Protein AF-A0A7Y7DTM9-F1 (afdb_monomer)

Sequence (448 aa):
MKQKAQVFDRNPTMNLIEACSLENGILRFDDAQQSTFASNAFSTNKKCAFFIPASGSGSRMFDELFRFMKSSVHTEGSRKFFEVFRSMAIYASLEEEQKQKLEDMSETEIAELVLSPAEMNLLQRPKGLIPFHIVDDGILNAFQEHVLQAKELLPNEPSIHFTLQDGYQEEVNDSIAERVDLKSIHVEFSTQDRGTDAFCFDENRNLIASDGFPLRRPAGHGSLLVNLNDIDADLVLIKNIDNVQHISKSARSNETWKILVGVLEQFEKEVKNLRENYSDERFAELNENYKLFPSGEVLSQELLEKMVARPTRVCGMVLNQGAPGGGPFWIEKSGEITKQIVEKVQISTVEDQQKIMTESSHFNPVMIVASKNDMDGNRLNLHDFSNDEQYLVVKKPYNGKTIYYRELPGLWNGGMYHWNTLFVEIPSEVFSPVKTVLDLTASEHQAD

Nearest PDB structures (foldseek):
  4bma-assembly1_A  TM=5.712E-01  e=4.123E-08  Aspergillus fumigatus
  3gue-assembly1_A  TM=5.579E-01  e=1.276E-07  Trypanosoma brucei
  3f1c-assembly1_A  TM=5.463E-01  e=3.117E-03  Listeria monocytogenes serotype 4b str. F2365
  3f1c-assembly1_B  TM=5.446E-01  e=5.149E-03  Listeria monocytogenes serotype 4b str. F2365

Structure (mmCIF, N/CA/C/O backbone):
data_AF-A0A7Y7DTM9-F1
#
_entry.id   AF-A0A7Y7DTM9-F1
#
loop_
_atom_site.group_PDB
_atom_site.id
_atom_site.type_symbol
_atom_site.label_atom_id
_atom_site.label_alt_id
_atom_site.label_comp_id
_atom_site.label_asym_id
_atom_site.label_entity_id
_atom_site.label_seq_id
_atom_site.pdbx_PDB_ins_code
_atom_site.Cartn_x
_atom_site.Cartn_y
_atom_site.Cartn_z
_atom_site.occupancy
_atom_site.B_iso_or_equiv
_atom_site.auth_seq_id
_atom_site.auth_comp_id
_atom_site.auth_asym_id
_atom_site.auth_atom_id
_atom_site.pdbx_PDB_model_num
ATOM 1 N N . MET A 1 1 ? -25.094 -10.159 -16.655 1.00 74.00 1 MET A N 1
ATOM 2 C CA . MET A 1 1 ? -26.128 -9.123 -16.411 1.00 74.00 1 MET A CA 1
ATOM 3 C C . MET A 1 1 ? -25.719 -8.116 -15.330 1.00 74.00 1 MET A C 1
ATOM 5 O O . MET A 1 1 ? -25.628 -6.950 -15.682 1.00 74.00 1 MET A O 1
ATOM 9 N N . LYS A 1 2 ? -25.377 -8.518 -14.086 1.00 88.12 2 LYS A N 1
ATOM 10 C CA . LYS A 1 2 ? -24.945 -7.587 -13.003 1.00 88.12 2 LYS A CA 1
ATOM 11 C C . LYS A 1 2 ? -23.796 -6.646 -13.416 1.00 88.12 2 LYS A C 1
ATOM 13 O O . LYS A 1 2 ? -23.961 -5.436 -13.341 1.00 88.12 2 LYS A O 1
ATOM 18 N N . GLN A 1 3 ? -22.685 -7.185 -13.935 1.00 90.62 3 GLN A N 1
ATOM 19 C CA . GLN A 1 3 ? -21.528 -6.365 -14.343 1.00 90.62 3 GLN A CA 1
ATOM 20 C C . GLN A 1 3 ? -21.860 -5.369 -15.464 1.00 90.62 3 GLN A C 1
ATOM 22 O O . GLN A 1 3 ? -21.426 -4.229 -15.409 1.00 90.62 3 GLN A O 1
ATOM 27 N N . LYS A 1 4 ? -22.681 -5.764 -16.447 1.00 91.75 4 LYS A N 1
ATOM 28 C CA . LYS A 1 4 ? -23.120 -4.867 -17.527 1.00 91.75 4 LYS A CA 1
ATOM 29 C C . LYS A 1 4 ? -23.875 -3.656 -16.966 1.00 91.75 4 LYS A C 1
ATOM 31 O O . LYS A 1 4 ? -23.572 -2.531 -17.340 1.00 91.75 4 LYS A O 1
ATOM 36 N N . ALA A 1 5 ? -24.814 -3.884 -16.047 1.00 89.75 5 ALA A N 1
ATOM 37 C CA . ALA A 1 5 ? -25.564 -2.799 -15.416 1.00 89.75 5 ALA A CA 1
ATOM 38 C C . ALA A 1 5 ? -24.656 -1.879 -14.583 1.00 89.75 5 ALA A C 1
ATOM 40 O O . ALA A 1 5 ? -24.784 -0.664 -14.640 1.00 89.75 5 ALA A O 1
ATOM 41 N N . GLN A 1 6 ? -23.690 -2.447 -13.858 1.00 89.75 6 GLN A N 1
ATOM 42 C CA . GLN A 1 6 ? -22.695 -1.666 -13.117 1.00 89.75 6 GLN A CA 1
ATOM 43 C C . GLN A 1 6 ? -21.805 -0.816 -14.029 1.00 89.75 6 GLN A C 1
ATOM 45 O O . GLN A 1 6 ? -21.439 0.282 -13.658 1.00 89.75 6 GLN A O 1
ATOM 50 N N . VAL A 1 7 ? -21.470 -1.295 -15.226 1.00 90.94 7 VAL A N 1
ATOM 51 C CA . VAL A 1 7 ? -20.622 -0.542 -16.162 1.00 90.94 7 VAL A CA 1
ATOM 52 C C . VAL A 1 7 ? -21.373 0.615 -16.834 1.00 90.94 7 VAL A C 1
ATOM 54 O O . VAL A 1 7 ? -20.768 1.651 -17.093 1.00 90.94 7 VAL A O 1
ATOM 57 N N . PHE A 1 8 ? -22.663 0.451 -17.150 1.00 90.81 8 PHE A N 1
ATOM 58 C CA . PHE A 1 8 ? -23.386 1.404 -18.009 1.00 90.81 8 PHE A CA 1
ATOM 59 C C . PHE A 1 8 ? -24.525 2.172 -17.343 1.00 90.81 8 PHE A C 1
ATOM 61 O O . PHE A 1 8 ? -24.908 3.222 -17.857 1.00 90.81 8 PHE A O 1
ATOM 68 N N . ASP A 1 9 ? -25.092 1.656 -16.256 1.00 85.56 9 ASP A N 1
ATOM 69 C CA . ASP A 1 9 ? -26.322 2.201 -15.673 1.00 85.56 9 ASP A CA 1
ATOM 70 C C . ASP A 1 9 ? -26.077 2.870 -14.313 1.00 85.56 9 ASP A C 1
ATOM 72 O O . ASP A 1 9 ? -26.964 3.532 -13.777 1.00 85.56 9 ASP A O 1
ATOM 76 N N . ARG A 1 10 ? -24.883 2.702 -13.733 1.00 78.56 10 ARG A N 1
ATOM 77 C CA . ARG A 1 10 ? -24.503 3.250 -12.429 1.00 78.56 10 ARG A CA 1
ATOM 78 C C . ARG A 1 10 ? -23.039 3.688 -12.464 1.00 78.56 10 ARG A C 1
ATOM 80 O O . ARG A 1 10 ? -22.206 2.996 -13.030 1.00 78.56 10 ARG A O 1
ATOM 87 N N . ASN A 1 11 ? -22.731 4.818 -11.840 1.00 74.88 11 ASN A N 1
ATOM 88 C CA . ASN A 1 11 ? -21.355 5.217 -11.563 1.00 74.88 11 ASN A CA 1
ATOM 89 C C . ASN A 1 11 ? -21.289 5.639 -10.092 1.00 74.88 11 ASN A C 1
ATOM 91 O O . ASN A 1 11 ? -21.788 6.719 -9.768 1.00 74.88 11 ASN A O 1
ATOM 95 N N . PRO A 1 12 ? -20.817 4.767 -9.189 1.00 80.56 12 PRO A N 1
ATOM 96 C CA . PRO A 1 12 ? -20.827 5.071 -7.770 1.00 80.56 12 PRO A CA 1
ATOM 97 C C . PRO A 1 12 ? -19.834 6.201 -7.497 1.00 80.56 12 PRO A C 1
ATOM 99 O O . PRO A 1 12 ? -18.637 6.073 -7.739 1.00 80.56 12 PRO A O 1
ATOM 102 N N . THR A 1 13 ? -20.353 7.320 -7.004 1.00 86.62 13 THR A N 1
ATOM 103 C CA . THR A 1 13 ? -19.546 8.412 -6.461 1.00 86.62 13 THR A CA 1
ATOM 104 C C . THR A 1 13 ? -19.678 8.428 -4.948 1.00 86.62 13 THR A C 1
ATOM 106 O O . THR A 1 13 ? -20.743 8.123 -4.409 1.00 86.62 13 THR A O 1
ATOM 109 N N . MET A 1 14 ? -18.610 8.817 -4.270 1.00 89.44 14 MET A N 1
ATOM 110 C CA . MET A 1 14 ? -18.606 9.070 -2.836 1.00 89.44 14 MET A CA 1
ATOM 111 C C . MET A 1 14 ? -19.123 10.479 -2.558 1.00 89.44 14 MET A C 1
ATOM 113 O O . MET A 1 14 ? -18.781 11.414 -3.281 1.00 89.44 14 MET A O 1
ATOM 117 N N . ASN A 1 15 ? -19.942 10.616 -1.516 1.00 92.06 15 ASN A N 1
ATOM 118 C CA . ASN A 1 15 ? -20.365 11.909 -0.995 1.00 92.06 15 ASN A CA 1
ATOM 119 C C . ASN A 1 15 ? -19.352 12.363 0.061 1.00 92.06 15 ASN A C 1
ATOM 121 O O . ASN A 1 15 ? -19.384 11.889 1.198 1.00 92.06 15 ASN A O 1
ATOM 125 N N . LEU A 1 16 ? -18.413 13.220 -0.337 1.00 94.81 16 LEU A N 1
ATOM 126 C CA . LEU A 1 16 ? -17.431 13.804 0.569 1.00 94.81 16 LEU A CA 1
ATOM 127 C C . LEU A 1 16 ? -18.100 14.866 1.443 1.00 94.81 16 LEU A C 1
ATOM 129 O O . LEU A 1 16 ? -18.809 15.729 0.922 1.00 94.81 16 LEU A O 1
ATOM 133 N N . ILE A 1 17 ? -17.822 14.823 2.744 1.00 94.31 17 ILE A N 1
ATOM 134 C CA . ILE A 1 17 ? -18.212 15.866 3.700 1.00 94.31 17 ILE A CA 1
ATOM 135 C C . ILE A 1 17 ? -17.073 16.872 3.847 1.00 94.31 17 ILE A C 1
ATOM 137 O O . ILE A 1 17 ? -17.275 18.072 3.698 1.00 94.31 17 ILE A O 1
ATOM 141 N N . GLU A 1 18 ? -15.869 16.368 4.114 1.00 94.06 18 GLU A N 1
ATOM 142 C CA . GLU A 1 18 ? -14.656 17.163 4.292 1.00 94.06 18 GLU A CA 1
ATOM 143 C C . GLU A 1 18 ? -13.410 16.280 4.084 1.00 94.06 18 GLU A C 1
ATOM 145 O O . GLU A 1 18 ? -13.464 15.047 4.191 1.00 94.06 18 GLU A O 1
ATOM 150 N N . ALA A 1 19 ? -12.270 16.904 3.792 1.00 94.56 19 ALA A N 1
ATOM 151 C CA . ALA A 1 19 ? -10.984 16.217 3.807 1.00 94.56 19 ALA A CA 1
ATOM 152 C C . ALA A 1 19 ? -10.531 15.987 5.253 1.00 94.56 19 ALA A C 1
ATOM 154 O O . ALA A 1 19 ? -10.651 16.880 6.093 1.00 94.56 19 ALA A O 1
ATOM 155 N N . CYS A 1 20 ? -9.978 14.810 5.554 1.00 95.50 20 CYS A N 1
ATOM 156 C CA . CYS A 1 20 ? -9.368 14.617 6.864 1.00 95.50 20 CYS A CA 1
ATOM 157 C C . CYS A 1 20 ? -8.121 15.503 6.983 1.00 95.50 20 CYS A C 1
ATOM 159 O O . CYS A 1 20 ? -7.323 15.615 6.052 1.00 95.50 20 CYS A O 1
ATOM 161 N N . SER A 1 21 ? -7.940 16.092 8.157 1.00 94.12 21 SER A N 1
ATOM 162 C CA . SER A 1 21 ? -6.827 16.965 8.506 1.00 94.12 21 SER A CA 1
ATOM 163 C C . SER A 1 21 ? -6.258 16.584 9.871 1.00 94.12 21 SER A C 1
ATOM 165 O O . SER A 1 21 ? -6.779 15.716 10.575 1.00 94.12 21 SER A O 1
ATOM 167 N N . LEU A 1 22 ? -5.185 17.260 10.269 1.00 95.00 22 LEU A N 1
ATOM 168 C CA . LEU A 1 22 ? -4.594 17.103 11.596 1.00 95.00 22 LEU A CA 1
ATOM 169 C C . LEU A 1 22 ? -5.503 17.593 12.714 1.00 95.00 22 LEU A C 1
ATOM 171 O O . LEU A 1 22 ? -5.338 17.151 13.838 1.00 95.00 22 LEU A O 1
ATOM 175 N N . GLU A 1 23 ? -6.456 18.476 12.437 1.00 91.50 23 GLU A N 1
ATOM 176 C CA . GLU A 1 23 ? -7.459 18.865 13.430 1.00 91.50 23 GLU A CA 1
ATOM 177 C C . GLU A 1 23 ? -8.585 17.829 13.475 1.00 91.50 23 GLU A C 1
ATOM 179 O O . GLU A 1 23 ? -9.118 17.527 14.539 1.00 91.50 23 GLU A O 1
ATOM 184 N N . ASN A 1 24 ? -8.901 17.214 12.330 1.00 90.38 24 ASN A N 1
ATOM 185 C CA . ASN A 1 24 ? -10.039 16.317 12.198 1.00 90.38 24 ASN A CA 1
ATOM 186 C C . ASN A 1 24 ? -9.737 15.087 11.320 1.00 90.38 24 ASN A C 1
ATOM 188 O O . ASN A 1 24 ? -9.751 15.154 10.092 1.00 90.38 24 ASN A O 1
ATOM 192 N N . GLY A 1 25 ? -9.515 13.935 11.955 1.00 94.50 25 GLY A N 1
ATOM 193 C CA . GLY A 1 25 ? -9.426 12.625 11.298 1.00 94.50 25 GLY A CA 1
ATOM 194 C C . GLY A 1 25 ? -8.018 12.062 11.073 1.00 94.50 25 GLY A C 1
ATOM 195 O O . GLY A 1 25 ? -7.907 10.842 10.947 1.00 94.50 25 GLY A O 1
ATOM 196 N N . ILE A 1 26 ? -6.959 12.888 11.078 1.00 97.81 26 ILE A N 1
ATOM 197 C CA . ILE A 1 26 ? -5.550 12.449 11.012 1.00 97.81 26 ILE A CA 1
ATOM 198 C C . ILE A 1 26 ? -4.867 12.654 12.370 1.00 97.81 26 ILE A C 1
ATOM 200 O O . ILE A 1 26 ? -4.942 13.718 12.990 1.00 97.81 26 ILE A O 1
ATOM 204 N N . LEU A 1 27 ? -4.190 11.611 12.837 1.00 98.44 27 LEU A N 1
ATOM 205 C CA . LEU A 1 27 ? -3.392 11.595 14.053 1.00 98.44 27 LEU A CA 1
ATOM 206 C C . LEU A 1 27 ? -1.963 12.028 13.743 1.00 98.44 27 LEU A C 1
ATOM 208 O O . LEU A 1 27 ? -1.379 11.606 12.747 1.00 98.44 27 LEU A O 1
ATOM 212 N N . ARG A 1 28 ? -1.398 12.847 14.623 1.00 97.75 28 ARG A N 1
ATOM 213 C CA . ARG A 1 28 ? 0.018 13.201 14.631 1.00 97.75 28 ARG A CA 1
ATOM 214 C C . ARG A 1 28 ? 0.514 13.021 16.051 1.00 97.75 28 ARG A C 1
ATOM 216 O O . ARG A 1 28 ? -0.126 13.494 16.985 1.00 97.75 28 ARG A O 1
ATOM 223 N N . PHE A 1 29 ? 1.645 12.348 16.173 1.00 97.75 29 PHE A N 1
ATOM 224 C CA . PHE A 1 29 ? 2.261 12.026 17.448 1.00 97.75 29 PHE A CA 1
ATOM 225 C C . PHE A 1 29 ? 3.581 12.771 17.582 1.00 97.75 29 PHE A C 1
ATOM 227 O O . PHE A 1 29 ? 4.309 12.908 16.596 1.00 97.75 29 PHE A O 1
ATOM 234 N N . ASP A 1 30 ? 3.888 13.242 18.786 1.00 97.50 30 ASP A N 1
ATOM 235 C CA . ASP A 1 30 ? 5.215 13.773 19.096 1.00 97.50 30 ASP A CA 1
ATOM 236 C C . ASP A 1 30 ? 6.264 12.651 19.224 1.00 97.50 30 ASP A C 1
ATOM 238 O O . ASP A 1 30 ? 5.936 11.461 19.210 1.00 97.50 30 ASP A O 1
ATOM 242 N N . ASP A 1 31 ? 7.539 13.018 19.350 1.00 97.31 31 ASP A N 1
ATOM 243 C CA . ASP A 1 31 ? 8.646 12.055 19.407 1.00 97.31 31 ASP A CA 1
ATOM 244 C C . ASP A 1 31 ? 8.543 11.090 20.604 1.00 97.31 31 ASP A C 1
ATOM 246 O O . ASP A 1 31 ? 8.954 9.930 20.509 1.00 97.31 31 ASP A O 1
ATOM 250 N N . ALA A 1 32 ? 7.975 11.531 21.732 1.00 98.06 32 ALA A N 1
ATOM 251 C CA . ALA A 1 32 ? 7.825 10.700 22.926 1.00 98.06 32 ALA A CA 1
ATOM 252 C C . ALA A 1 32 ? 6.714 9.654 22.742 1.00 98.06 32 ALA A C 1
ATOM 254 O O . ALA A 1 32 ? 6.892 8.479 23.084 1.00 98.06 32 ALA A O 1
ATOM 255 N N . GLN A 1 33 ? 5.588 10.060 22.155 1.00 98.12 33 GLN A N 1
ATOM 256 C CA . GLN A 1 33 ? 4.499 9.170 21.768 1.00 98.12 33 GLN A CA 1
ATOM 257 C C . GLN A 1 33 ? 4.963 8.174 20.701 1.00 98.12 33 GLN A C 1
ATOM 259 O O . GLN A 1 33 ? 4.759 6.973 20.868 1.00 98.12 33 GLN A O 1
ATOM 264 N N . GLN A 1 34 ? 5.648 8.641 19.651 1.00 98.19 34 GLN A N 1
ATOM 265 C CA . GLN A 1 34 ? 6.222 7.780 18.611 1.00 98.19 34 GLN A CA 1
ATOM 266 C C . GLN A 1 34 ? 7.175 6.741 19.206 1.00 98.19 34 GLN A C 1
ATOM 268 O O . GLN A 1 34 ? 7.017 5.551 18.941 1.00 98.19 34 GLN A O 1
ATOM 273 N N . SER A 1 35 ? 8.097 7.164 20.077 1.00 98.06 35 SER A N 1
ATOM 274 C CA . SER A 1 35 ? 9.019 6.253 20.768 1.00 98.06 35 SER A CA 1
ATOM 275 C C . SER A 1 35 ? 8.272 5.199 21.587 1.00 98.06 35 SER A C 1
ATOM 277 O O . SER A 1 35 ? 8.636 4.025 21.560 1.00 98.06 35 SER A O 1
ATOM 279 N N . THR A 1 36 ? 7.200 5.601 22.276 1.00 98.19 36 THR A N 1
ATOM 280 C CA . THR A 1 36 ? 6.368 4.701 23.088 1.00 98.19 36 THR A CA 1
ATOM 281 C C . THR A 1 36 ? 5.632 3.675 22.225 1.00 98.19 36 THR A C 1
ATOM 283 O O . THR A 1 36 ? 5.626 2.486 22.544 1.00 98.19 36 THR A O 1
ATOM 286 N N . PHE A 1 37 ? 5.023 4.101 21.115 1.00 98.50 37 PHE A N 1
ATOM 287 C CA . PHE A 1 37 ? 4.375 3.176 20.185 1.00 98.50 37 PHE A CA 1
ATOM 288 C C . PHE A 1 37 ? 5.392 2.228 19.550 1.00 98.50 37 PHE A C 1
ATOM 290 O O . PHE A 1 37 ? 5.165 1.023 19.529 1.00 98.50 37 PHE A O 1
ATOM 297 N N . ALA A 1 38 ? 6.540 2.742 19.104 1.00 98.00 38 ALA A N 1
ATOM 298 C CA . ALA A 1 38 ? 7.583 1.930 18.493 1.00 98.00 38 ALA A CA 1
ATOM 299 C C . ALA A 1 38 ? 8.170 0.889 19.460 1.00 98.00 38 ALA A C 1
ATOM 301 O O . ALA A 1 38 ? 8.427 -0.241 19.049 1.00 98.00 38 ALA A O 1
ATOM 302 N N . SER A 1 39 ? 8.363 1.239 20.738 1.00 96.94 39 SER A N 1
ATOM 303 C CA . SER A 1 39 ? 8.881 0.309 21.751 1.00 96.94 39 SER A CA 1
ATOM 304 C C . SER A 1 39 ? 7.880 -0.776 22.138 1.00 96.94 39 SER A C 1
ATOM 306 O O . SER A 1 39 ? 8.286 -1.870 22.518 1.00 96.94 39 SER A O 1
ATOM 308 N N . ASN A 1 40 ? 6.585 -0.465 22.063 1.00 95.88 40 ASN A N 1
ATOM 309 C CA . ASN A 1 40 ? 5.504 -1.395 22.389 1.00 95.88 40 ASN A CA 1
ATOM 310 C C . ASN A 1 40 ? 5.018 -2.196 21.177 1.00 95.88 40 ASN A C 1
ATOM 312 O O . ASN A 1 40 ? 4.166 -3.066 21.338 1.00 95.88 40 ASN A O 1
ATOM 316 N N . ALA A 1 41 ? 5.531 -1.903 19.983 1.00 96.94 41 ALA A N 1
ATOM 317 C CA . ALA A 1 41 ? 5.180 -2.617 18.770 1.00 96.94 41 ALA A CA 1
ATOM 318 C C . ALA A 1 41 ? 5.502 -4.104 18.904 1.00 96.94 41 ALA A C 1
ATOM 320 O O . ALA A 1 41 ? 6.569 -4.467 19.404 1.00 96.94 41 ALA A O 1
ATOM 321 N N . PHE A 1 42 ? 4.599 -4.949 18.410 1.00 95.19 42 PHE A N 1
ATOM 322 C CA . PHE A 1 42 ? 4.737 -6.402 18.483 1.00 95.19 42 PHE A CA 1
ATOM 323 C C . PHE A 1 42 ? 4.794 -6.929 19.925 1.00 95.19 42 PHE A C 1
ATOM 325 O O . PHE A 1 42 ? 5.350 -7.995 20.191 1.00 95.19 42 PHE A O 1
ATOM 332 N N . SER A 1 43 ? 4.230 -6.178 20.877 1.00 91.06 43 SER A N 1
ATOM 333 C CA . SER A 1 43 ? 4.131 -6.621 22.272 1.00 91.06 43 SER A CA 1
ATOM 334 C C . SER A 1 43 ? 3.101 -7.735 22.450 1.00 91.06 43 SER A C 1
ATOM 336 O O . SER A 1 43 ? 3.143 -8.472 23.438 1.00 91.06 43 SER A O 1
ATOM 338 N N . THR A 1 44 ? 2.176 -7.878 21.498 1.00 85.31 44 THR A N 1
ATOM 339 C CA . THR A 1 44 ? 1.234 -8.994 21.461 1.00 85.31 44 THR A CA 1
ATOM 340 C C . THR A 1 44 ? 1.847 -10.199 20.746 1.00 85.31 44 THR A C 1
ATOM 342 O O . THR A 1 44 ? 2.623 -10.060 19.807 1.00 85.31 44 THR A O 1
ATOM 345 N N . ASN A 1 45 ? 1.477 -11.417 21.151 1.00 85.56 45 ASN A N 1
ATOM 346 C CA . ASN A 1 45 ? 1.951 -12.653 20.512 1.00 85.56 45 ASN A CA 1
ATOM 347 C C . ASN A 1 45 ? 1.201 -12.962 19.195 1.00 85.56 45 ASN A C 1
ATOM 349 O O . ASN A 1 45 ? 0.850 -14.112 18.934 1.00 85.56 45 ASN A O 1
ATOM 353 N N . LYS A 1 46 ? 0.876 -11.921 18.418 1.00 91.12 46 LYS A N 1
ATOM 354 C CA . LYS A 1 46 ? 0.153 -12.015 17.146 1.00 91.12 46 LYS A CA 1
ATOM 355 C C . LYS A 1 46 ? 1.078 -12.519 16.046 1.00 91.12 46 LYS A C 1
ATOM 357 O O . LYS A 1 46 ? 2.201 -12.033 15.901 1.00 91.12 46 LYS A O 1
ATOM 362 N N . LYS A 1 47 ? 0.580 -13.432 15.212 1.00 93.88 47 LYS A N 1
ATOM 363 C CA . LYS A 1 47 ? 1.288 -13.846 13.998 1.00 93.88 47 LYS A CA 1
ATOM 364 C C . LYS A 1 47 ? 1.303 -12.684 13.004 1.00 93.88 47 LYS A C 1
ATOM 366 O O . LYS A 1 47 ? 0.246 -12.137 12.682 1.00 93.88 47 LYS A O 1
ATOM 371 N N . CYS A 1 48 ? 2.487 -12.300 12.536 1.00 95.56 48 CYS A N 1
ATOM 372 C CA . CYS A 1 48 ? 2.680 -11.129 11.683 1.00 95.56 48 CYS A CA 1
ATOM 373 C C . CYS A 1 48 ? 3.103 -11.530 10.268 1.00 95.56 48 CYS A C 1
ATOM 375 O O . CYS A 1 48 ? 3.927 -12.426 10.097 1.00 95.56 48 CYS A O 1
ATOM 377 N N . ALA A 1 49 ? 2.584 -10.835 9.255 1.00 96.94 49 ALA A N 1
ATOM 378 C CA . ALA A 1 49 ? 3.037 -11.003 7.879 1.00 96.94 49 ALA A CA 1
ATOM 379 C C . ALA A 1 49 ? 3.167 -9.670 7.137 1.00 96.94 49 ALA A C 1
ATOM 381 O O . ALA A 1 49 ? 2.339 -8.771 7.285 1.00 96.94 49 ALA A O 1
ATOM 382 N N . PHE A 1 50 ? 4.176 -9.566 6.279 1.00 96.94 50 PHE A N 1
ATOM 383 C CA . PHE A 1 50 ? 4.202 -8.579 5.205 1.00 96.94 50 PHE A CA 1
ATOM 384 C C . PHE A 1 50 ? 3.338 -9.068 4.050 1.00 96.94 50 PHE A C 1
ATOM 386 O O . PHE A 1 50 ? 3.504 -10.188 3.585 1.00 96.94 50 PHE A O 1
ATOM 393 N N . PHE A 1 51 ? 2.433 -8.229 3.562 1.00 97.44 51 PHE A N 1
ATOM 394 C CA . PHE A 1 51 ? 1.688 -8.478 2.339 1.00 97.44 51 PHE A CA 1
ATOM 395 C C . PHE A 1 51 ? 2.097 -7.458 1.290 1.00 97.44 51 PHE A C 1
ATOM 397 O O . PHE A 1 51 ? 1.812 -6.266 1.423 1.00 97.44 51 PHE A O 1
ATOM 404 N N . ILE A 1 52 ? 2.763 -7.939 0.244 1.00 96.12 52 ILE A N 1
ATOM 405 C CA . ILE A 1 52 ? 3.328 -7.103 -0.806 1.00 96.12 52 ILE A CA 1
ATOM 406 C C . ILE A 1 52 ? 2.616 -7.407 -2.127 1.00 96.12 52 ILE A C 1
ATOM 408 O O . ILE A 1 52 ? 2.941 -8.388 -2.807 1.00 96.12 52 ILE A O 1
ATOM 412 N N . PRO A 1 53 ? 1.624 -6.589 -2.521 1.00 91.19 53 PRO A N 1
ATOM 413 C CA . PRO A 1 53 ? 0.981 -6.747 -3.809 1.00 91.19 53 PRO A CA 1
ATOM 414 C C . PRO A 1 53 ? 1.965 -6.560 -4.966 1.00 91.19 53 PRO A C 1
ATOM 416 O O . PRO A 1 53 ? 2.733 -5.589 -4.995 1.00 91.19 53 PRO A O 1
ATOM 419 N N . ALA A 1 54 ? 1.887 -7.437 -5.968 1.00 78.69 54 ALA A N 1
ATOM 420 C CA . ALA A 1 54 ? 2.541 -7.216 -7.246 1.00 78.69 54 ALA A CA 1
ATOM 421 C C . ALA A 1 54 ? 2.076 -5.891 -7.849 1.00 78.69 54 ALA A C 1
ATOM 423 O O . ALA A 1 54 ? 0.892 -5.654 -8.099 1.00 78.69 54 ALA A O 1
ATOM 424 N N . SER A 1 55 ? 3.049 -5.063 -8.200 1.00 66.06 55 SER A N 1
ATOM 425 C CA . SER A 1 55 ? 2.859 -4.073 -9.246 1.00 66.06 55 SER A CA 1
ATOM 426 C C . SER A 1 55 ? 2.778 -4.792 -10.596 1.00 66.06 55 SER A C 1
ATOM 428 O O . SER A 1 55 ? 3.384 -5.846 -10.795 1.00 66.06 55 SER A O 1
ATOM 430 N N . GLY A 1 56 ? 2.045 -4.215 -11.551 1.00 64.69 56 GLY A N 1
ATOM 431 C CA . GLY A 1 56 ? 2.047 -4.692 -12.939 1.00 64.69 56 GLY A CA 1
ATOM 432 C C . GLY A 1 56 ? 3.456 -4.739 -13.564 1.00 64.69 56 GLY A C 1
ATOM 433 O O . GLY A 1 56 ? 4.452 -4.399 -12.930 1.00 64.69 56 GLY A O 1
ATOM 434 N N . SER A 1 57 ? 3.547 -5.146 -14.831 1.00 66.25 57 SER A N 1
ATOM 435 C CA . SER A 1 57 ? 4.818 -5.231 -15.575 1.00 66.25 57 SER A CA 1
ATOM 436 C C . SER A 1 57 ? 5.647 -3.937 -15.528 1.00 66.25 57 SER A C 1
ATOM 438 O O . SER A 1 57 ? 5.084 -2.836 -15.458 1.00 66.25 57 SER A O 1
ATOM 440 N N . GLY A 1 58 ? 6.967 -4.062 -15.698 1.00 68.56 58 GLY A N 1
ATOM 441 C CA . GLY A 1 58 ? 7.920 -2.955 -15.832 1.00 68.56 58 GLY A CA 1
ATOM 442 C C . GLY A 1 58 ? 7.612 -1.954 -16.950 1.00 68.56 58 GLY A C 1
ATOM 443 O O . GLY A 1 58 ? 8.122 -0.846 -16.901 1.00 68.56 58 GLY A O 1
ATOM 444 N N . SER A 1 59 ? 6.727 -2.272 -17.902 1.00 74.88 59 SER A N 1
ATOM 445 C CA . SER A 1 59 ? 6.387 -1.435 -19.064 1.00 74.88 59 SER A CA 1
ATOM 446 C C . SER A 1 59 ? 6.366 0.075 -18.794 1.00 74.88 59 SER A C 1
ATOM 448 O O . SER A 1 59 ? 7.150 0.795 -19.400 1.00 74.88 59 SER A O 1
ATOM 450 N N . ARG A 1 60 ? 5.540 0.555 -17.847 1.00 84.62 60 ARG A N 1
ATOM 451 C CA . ARG A 1 60 ? 5.427 2.001 -17.559 1.00 84.62 60 ARG A CA 1
ATOM 452 C C . ARG A 1 60 ? 6.714 2.625 -17.021 1.00 84.62 60 ARG A C 1
ATOM 454 O O . ARG A 1 60 ? 6.965 3.801 -17.255 1.00 84.62 60 ARG A O 1
ATOM 461 N N . MET A 1 61 ? 7.522 1.837 -16.310 1.00 90.94 61 MET A N 1
ATOM 462 C CA . MET A 1 61 ? 8.804 2.271 -15.750 1.00 90.94 61 MET A CA 1
ATOM 463 C C . MET A 1 61 ? 9.798 2.662 -16.849 1.00 90.94 61 MET A C 1
ATOM 465 O O . MET A 1 61 ? 10.621 3.550 -16.636 1.00 90.94 61 MET A O 1
ATOM 469 N N . PHE A 1 62 ? 9.670 2.053 -18.030 1.00 94.31 62 PHE A N 1
ATOM 470 C CA . PHE A 1 62 ? 10.543 2.259 -19.181 1.00 94.31 62 PHE A CA 1
ATOM 471 C C . PHE A 1 62 ? 9.859 2.966 -20.363 1.00 94.31 62 PHE A C 1
ATOM 473 O O . PHE A 1 62 ? 10.417 2.978 -21.458 1.00 94.31 62 PHE A O 1
ATOM 480 N N . ASP A 1 63 ? 8.680 3.575 -20.178 1.00 92.44 63 ASP A N 1
ATOM 481 C CA . ASP A 1 63 ? 7.905 4.185 -21.275 1.00 92.44 63 ASP A CA 1
ATOM 482 C C . ASP A 1 63 ? 8.728 5.203 -22.089 1.00 92.44 63 ASP A C 1
ATOM 484 O O . ASP A 1 63 ? 8.661 5.222 -23.319 1.00 92.44 63 ASP A O 1
ATOM 488 N N . GLU A 1 64 ? 9.533 6.031 -21.419 1.00 94.31 64 GLU A N 1
ATOM 489 C CA . GLU A 1 64 ? 10.394 7.030 -22.066 1.00 94.31 64 GLU A CA 1
ATOM 490 C C . GLU A 1 64 ? 11.503 6.383 -22.911 1.00 94.31 64 GLU A C 1
ATOM 492 O O . GLU A 1 64 ? 11.726 6.787 -24.055 1.00 94.31 64 GLU A O 1
ATOM 497 N N . LEU A 1 65 ? 12.147 5.333 -22.390 1.00 95.56 65 LEU A N 1
ATOM 498 C CA . LEU A 1 65 ? 13.182 4.589 -23.112 1.00 95.56 65 LEU A CA 1
ATOM 499 C C . LEU A 1 65 ? 12.586 3.802 -24.286 1.00 95.56 65 LEU A C 1
ATOM 501 O O . LEU A 1 65 ? 13.168 3.756 -25.366 1.00 95.56 65 LEU A O 1
ATOM 505 N N . PHE A 1 66 ? 11.385 3.245 -24.116 1.00 93.12 66 PHE A N 1
ATOM 506 C CA . PHE A 1 66 ? 10.667 2.544 -25.176 1.00 93.12 66 PHE A CA 1
ATOM 507 C C . PHE A 1 66 ? 10.271 3.485 -26.321 1.00 93.12 66 PHE A C 1
ATOM 509 O O . PHE A 1 66 ? 10.418 3.131 -27.493 1.00 93.12 66 PHE A O 1
ATOM 516 N N . ARG A 1 67 ? 9.797 4.702 -26.009 1.00 93.62 67 ARG A N 1
ATOM 517 C CA . ARG A 1 67 ? 9.515 5.728 -27.030 1.00 93.62 67 ARG A CA 1
ATOM 518 C C . ARG A 1 67 ? 10.771 6.108 -27.806 1.00 93.62 67 ARG A C 1
ATOM 520 O O . ARG A 1 67 ? 10.704 6.204 -29.034 1.00 93.62 67 ARG A O 1
ATOM 527 N N . PHE A 1 68 ? 11.893 6.294 -27.109 1.00 96.31 68 PHE A N 1
ATOM 528 C CA . PHE A 1 68 ? 13.190 6.524 -27.742 1.00 96.31 68 PHE A CA 1
ATOM 529 C C . PHE A 1 68 ? 13.573 5.362 -28.668 1.00 96.31 68 PHE A C 1
ATOM 531 O O . PHE A 1 68 ? 13.758 5.592 -29.856 1.00 96.31 68 PHE A O 1
ATOM 538 N N . MET A 1 69 ? 13.562 4.117 -28.184 1.00 94.44 69 MET A N 1
ATOM 539 C CA . MET A 1 69 ? 13.880 2.920 -28.978 1.00 94.44 69 MET A CA 1
ATOM 540 C C . MET A 1 69 ? 13.046 2.816 -30.269 1.00 94.44 69 MET A C 1
ATOM 542 O O . MET A 1 69 ? 13.545 2.390 -31.303 1.00 94.44 69 MET A O 1
ATOM 546 N N . LYS A 1 70 ? 11.765 3.215 -30.243 1.00 92.56 70 LYS A N 1
ATOM 547 C CA . LYS A 1 70 ? 10.881 3.148 -31.423 1.00 92.56 70 LYS A CA 1
ATOM 548 C C . LYS A 1 70 ? 11.053 4.283 -32.426 1.00 92.56 70 LYS A C 1
ATOM 550 O O . LYS A 1 70 ? 10.678 4.107 -33.583 1.00 92.56 70 LYS A O 1
ATOM 555 N N . SER A 1 71 ? 11.529 5.444 -31.990 1.00 94.38 71 SER A N 1
ATOM 556 C CA . SER A 1 71 ? 11.586 6.654 -32.821 1.00 94.38 71 SER A CA 1
ATOM 557 C C . SER A 1 71 ? 13.005 7.117 -33.133 1.00 94.38 71 SER A C 1
ATOM 559 O O . SER A 1 71 ? 13.180 7.940 -34.027 1.00 94.38 71 SER A O 1
ATOM 561 N N . SER A 1 72 ? 13.992 6.632 -32.377 1.00 93.06 72 SER A N 1
ATOM 562 C CA . SER A 1 72 ? 15.351 7.171 -32.288 1.00 93.06 72 SER A CA 1
ATOM 563 C C . SER A 1 72 ? 15.386 8.678 -31.983 1.00 93.06 72 SER A C 1
ATOM 565 O O . SER A 1 72 ? 16.362 9.360 -32.287 1.00 93.06 72 SER A O 1
ATOM 567 N N . VAL A 1 73 ? 14.317 9.221 -31.381 1.00 95.06 73 VAL A N 1
ATOM 568 C CA . VAL A 1 73 ? 14.226 10.620 -30.950 1.00 95.06 73 VAL A CA 1
ATOM 569 C C . VAL A 1 73 ? 14.238 10.673 -29.432 1.00 95.06 73 VAL A C 1
ATOM 571 O O . VAL A 1 73 ? 13.384 10.090 -28.762 1.00 95.06 73 VAL A O 1
ATOM 574 N N . HIS A 1 74 ? 15.194 11.414 -28.882 1.00 95.75 74 HIS A N 1
ATOM 575 C CA . HIS A 1 74 ? 15.315 11.568 -27.442 1.00 95.75 74 HIS A CA 1
ATOM 576 C C . HIS A 1 74 ? 14.167 12.349 -26.813 1.00 95.75 74 HIS A C 1
ATOM 578 O O . HIS A 1 74 ? 13.959 13.534 -27.093 1.00 95.75 74 HIS A O 1
ATOM 584 N N . THR A 1 75 ? 13.541 11.729 -25.821 1.00 94.06 75 THR A N 1
ATOM 585 C CA . THR A 1 75 ? 12.796 12.433 -24.777 1.00 94.06 75 THR A CA 1
ATOM 586 C C . THR A 1 75 ? 13.740 12.937 -23.682 1.00 94.06 75 THR A C 1
ATOM 588 O O . THR A 1 75 ? 14.898 12.515 -23.606 1.00 94.06 75 THR A O 1
ATOM 591 N N . GLU A 1 76 ? 13.258 13.830 -22.815 1.00 94.31 76 GLU A N 1
ATOM 592 C CA . GLU A 1 76 ? 14.007 14.262 -21.626 1.00 94.31 76 GLU A CA 1
ATOM 593 C C . GLU A 1 76 ? 14.381 13.070 -20.731 1.00 94.31 76 GLU A C 1
ATOM 595 O O . GLU A 1 76 ? 15.543 12.924 -20.355 1.00 94.31 76 GLU A O 1
ATOM 600 N N . GLY A 1 77 ? 13.427 12.163 -20.486 1.00 95.06 77 GLY A N 1
ATOM 601 C CA . GLY A 1 77 ? 13.658 10.958 -19.690 1.00 95.06 77 GLY A CA 1
ATOM 602 C C . GLY A 1 77 ? 14.697 10.020 -20.309 1.00 95.06 77 GLY A C 1
ATOM 603 O O . GLY A 1 77 ? 15.567 9.524 -19.602 1.00 95.06 77 GLY A O 1
ATOM 604 N N . SER A 1 78 ? 14.665 9.815 -21.631 1.00 96.69 78 SER A N 1
ATOM 605 C CA . SER A 1 78 ? 15.658 8.962 -22.303 1.00 96.69 78 SER A CA 1
ATOM 606 C C . SER A 1 78 ? 17.080 9.534 -22.239 1.00 96.69 78 SER A C 1
ATOM 608 O O . SER A 1 78 ? 18.014 8.777 -22.010 1.00 96.69 78 SER A O 1
ATOM 610 N N . ARG A 1 79 ? 17.257 10.860 -22.373 1.00 97.31 79 ARG A N 1
ATOM 611 C CA . ARG A 1 79 ? 18.577 11.505 -22.231 1.00 97.31 79 ARG A CA 1
ATOM 612 C C . ARG A 1 79 ? 19.134 11.296 -20.834 1.00 97.31 79 ARG A C 1
ATOM 614 O O . ARG A 1 79 ? 20.234 10.777 -20.684 1.00 97.31 79 ARG A O 1
ATOM 621 N N . LYS A 1 80 ? 18.322 11.607 -19.821 1.00 97.25 80 LYS A N 1
ATOM 622 C CA . LYS A 1 80 ? 18.710 11.422 -18.423 1.00 97.25 80 LYS A CA 1
ATOM 623 C C . LYS A 1 80 ? 19.023 9.958 -18.109 1.00 97.25 80 LYS A C 1
ATOM 625 O O . LYS A 1 80 ? 19.934 9.693 -17.336 1.00 97.25 80 LYS A O 1
ATOM 630 N N . PHE A 1 81 ? 18.308 9.010 -18.722 1.00 97.62 81 PHE A N 1
ATOM 631 C CA . PHE A 1 81 ? 18.605 7.586 -18.575 1.00 97.62 81 PHE A CA 1
ATOM 632 C C . PHE A 1 81 ? 20.017 7.251 -19.059 1.00 97.62 81 PHE A C 1
ATOM 634 O O . PHE A 1 81 ? 20.764 6.652 -18.298 1.00 97.62 81 PHE A O 1
ATOM 641 N N . PHE A 1 82 ? 20.418 7.657 -20.267 1.00 97.44 82 PHE A N 1
ATOM 642 C CA . PHE A 1 82 ? 21.765 7.351 -20.770 1.00 97.44 82 PHE A CA 1
ATOM 643 C C . PHE A 1 82 ? 22.876 8.076 -20.001 1.00 97.44 82 PHE A C 1
ATOM 645 O O . PHE A 1 82 ? 23.940 7.495 -19.795 1.00 97.44 82 PHE A O 1
ATOM 652 N N . GLU A 1 83 ? 22.612 9.288 -19.501 1.00 97.25 83 GLU A N 1
ATOM 653 C CA . GLU A 1 83 ? 23.537 10.019 -18.622 1.00 97.25 83 GLU A CA 1
ATOM 654 C C . GLU A 1 83 ? 23.856 9.243 -17.334 1.00 97.25 83 GLU A C 1
ATOM 656 O O . GLU A 1 83 ? 25.004 9.234 -16.889 1.00 97.25 83 GLU A O 1
ATOM 661 N N . VAL A 1 84 ? 22.857 8.576 -16.743 1.00 96.94 84 VAL A N 1
ATOM 662 C CA . VAL A 1 84 ? 22.995 7.867 -15.457 1.00 96.94 84 VAL A CA 1
ATOM 663 C C . VAL A 1 84 ? 23.106 6.349 -15.596 1.00 96.94 84 VAL A C 1
ATOM 665 O O . VAL A 1 84 ? 23.397 5.676 -14.616 1.00 96.94 84 VAL A O 1
ATOM 668 N N . PHE A 1 85 ? 22.919 5.779 -16.790 1.00 96.75 85 PHE A N 1
ATOM 669 C CA . PHE A 1 85 ? 22.804 4.331 -17.007 1.00 96.75 85 PHE A CA 1
ATOM 670 C C . PHE A 1 85 ? 23.942 3.536 -16.357 1.00 96.75 85 PHE A C 1
ATOM 672 O O . PHE A 1 85 ? 23.693 2.547 -15.670 1.00 96.75 85 PHE A O 1
ATOM 679 N N . ARG A 1 86 ? 25.187 4.009 -16.507 1.00 95.56 86 ARG A N 1
ATOM 680 C CA . ARG A 1 86 ? 26.385 3.343 -15.970 1.00 95.56 86 ARG A CA 1
ATOM 681 C C . ARG A 1 86 ? 26.457 3.313 -14.440 1.00 95.56 86 ARG A C 1
ATOM 683 O O . ARG A 1 86 ? 27.207 2.504 -13.907 1.00 95.56 86 ARG A O 1
ATOM 690 N N . SER A 1 87 ? 25.700 4.157 -13.735 1.00 95.06 87 SER A N 1
ATOM 691 C CA . SER A 1 87 ? 25.613 4.139 -12.268 1.00 95.06 87 SER A CA 1
ATOM 692 C C . SER A 1 87 ? 24.419 3.338 -11.741 1.00 95.06 87 SER A C 1
ATOM 694 O O . SER A 1 87 ? 24.230 3.263 -10.533 1.00 95.06 87 SER A O 1
ATOM 696 N N . MET A 1 88 ? 23.581 2.768 -12.612 1.00 96.62 88 MET A N 1
ATOM 697 C CA . MET A 1 88 ? 22.374 2.047 -12.201 1.00 96.62 88 MET A CA 1
ATOM 698 C C . MET A 1 88 ? 22.647 0.561 -11.956 1.00 96.62 88 MET A C 1
ATOM 700 O O . MET A 1 88 ? 23.477 -0.056 -12.628 1.00 96.62 88 MET A O 1
ATOM 704 N N . ALA A 1 89 ? 21.843 -0.054 -11.082 1.00 96.75 89 ALA A N 1
ATOM 705 C CA . ALA A 1 89 ? 21.857 -1.501 -10.853 1.00 96.75 89 ALA A CA 1
ATOM 706 C C . ALA A 1 89 ? 21.626 -2.312 -12.145 1.00 96.75 89 ALA A C 1
ATOM 708 O O . ALA A 1 89 ? 22.149 -3.412 -12.289 1.00 96.75 89 ALA A O 1
ATOM 709 N N . ILE A 1 90 ? 20.904 -1.746 -13.122 1.00 96.69 90 ILE A N 1
ATOM 710 C CA . ILE A 1 90 ? 20.702 -2.352 -14.447 1.00 96.69 90 ILE A CA 1
ATOM 711 C C . ILE A 1 90 ? 22.045 -2.563 -15.160 1.00 96.69 90 ILE A C 1
ATOM 713 O O . ILE A 1 90 ? 22.308 -3.664 -15.632 1.00 96.69 90 ILE A O 1
ATOM 717 N N . TYR A 1 91 ? 22.922 -1.556 -15.199 1.00 96.69 91 TYR A N 1
ATOM 718 C CA . TYR A 1 91 ? 24.257 -1.708 -15.785 1.00 96.69 91 TYR A CA 1
ATOM 719 C C . TYR A 1 91 ? 25.130 -2.656 -14.957 1.00 96.69 91 TYR A C 1
ATOM 721 O O . TYR A 1 91 ? 25.850 -3.481 -15.517 1.00 96.69 91 TYR A O 1
ATOM 729 N N . ALA A 1 92 ? 25.045 -2.578 -13.625 1.00 96.00 92 ALA A N 1
ATOM 730 C CA . ALA A 1 92 ? 25.781 -3.476 -12.735 1.00 96.00 92 ALA A CA 1
ATOM 731 C C . ALA A 1 92 ? 25.397 -4.955 -12.936 1.00 96.00 92 ALA A C 1
ATOM 733 O O . ALA A 1 92 ? 26.258 -5.817 -12.785 1.00 96.00 92 ALA A O 1
ATOM 734 N N . SER A 1 93 ? 24.147 -5.229 -13.332 1.00 95.06 93 SER A N 1
ATOM 735 C CA . SER A 1 93 ? 23.636 -6.577 -13.624 1.00 95.06 93 SER A CA 1
ATOM 736 C C . SER A 1 93 ? 24.139 -7.193 -14.933 1.00 95.06 93 SER A C 1
ATOM 738 O O . SER A 1 93 ? 23.897 -8.371 -15.172 1.00 95.06 93 SER A O 1
ATOM 740 N N . LEU A 1 94 ? 24.804 -6.413 -15.790 1.00 94.50 94 LEU A N 1
ATOM 741 C CA . LEU A 1 94 ? 25.365 -6.919 -17.039 1.00 94.50 94 LEU A CA 1
ATOM 742 C C . LEU A 1 94 ? 26.641 -7.723 -16.784 1.00 94.50 94 LEU A C 1
ATOM 744 O O . LEU A 1 94 ? 27.471 -7.354 -15.948 1.00 94.50 94 LEU A O 1
ATOM 748 N N . GLU A 1 95 ? 26.842 -8.761 -17.588 1.00 92.00 95 GLU A N 1
ATOM 749 C CA . GLU A 1 95 ? 28.099 -9.501 -1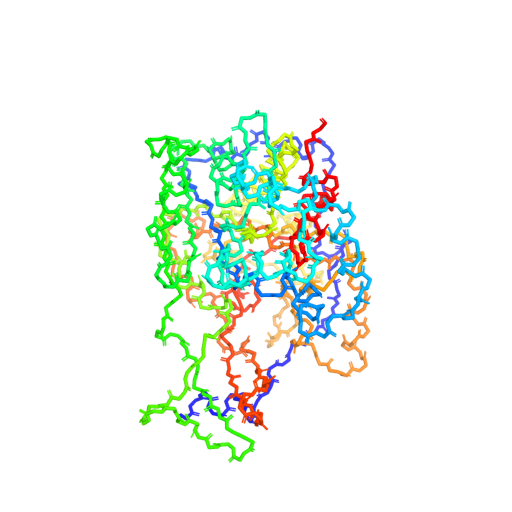7.627 1.00 92.00 95 GLU A CA 1
ATOM 750 C C . GLU A 1 95 ? 29.231 -8.627 -18.187 1.00 92.00 95 GLU A C 1
ATOM 752 O O . GLU A 1 95 ? 29.008 -7.732 -19.009 1.00 92.00 95 GLU A O 1
ATOM 757 N N . GLU A 1 96 ? 30.478 -8.907 -17.801 1.00 91.81 96 GLU A N 1
ATOM 758 C CA . GLU A 1 96 ? 31.636 -8.115 -18.246 1.00 91.81 96 GLU A CA 1
ATOM 759 C C . GLU A 1 96 ? 31.789 -8.087 -19.776 1.00 91.81 96 GLU A C 1
ATOM 761 O O . GLU A 1 96 ? 32.133 -7.053 -20.347 1.00 91.81 96 GLU A O 1
ATOM 766 N N . GLU A 1 97 ? 31.458 -9.185 -20.465 1.00 90.19 97 GLU A N 1
ATOM 767 C CA . GLU A 1 97 ? 31.453 -9.226 -21.933 1.00 90.19 97 GLU A CA 1
ATOM 768 C C . GLU A 1 97 ? 30.404 -8.271 -22.531 1.00 90.19 97 GLU A C 1
ATOM 770 O O . GLU A 1 97 ? 30.660 -7.613 -23.541 1.00 90.19 97 GLU A O 1
ATOM 775 N N . GLN A 1 98 ? 29.227 -8.159 -21.906 1.00 90.38 98 GLN A N 1
ATOM 776 C CA . GLN A 1 98 ? 28.185 -7.225 -22.341 1.00 90.38 98 GLN A CA 1
ATOM 777 C C . GLN A 1 98 ? 28.620 -5.780 -22.083 1.00 90.38 98 GLN A C 1
ATOM 779 O O . GLN A 1 98 ? 28.461 -4.936 -22.962 1.00 90.38 98 GLN A O 1
ATOM 784 N N . LYS A 1 99 ? 29.237 -5.497 -20.926 1.00 93.69 99 LYS A N 1
ATOM 785 C CA . LYS A 1 99 ? 29.759 -4.160 -20.596 1.00 93.69 99 LYS A CA 1
ATOM 786 C C . LYS A 1 99 ? 30.829 -3.684 -21.572 1.00 93.69 99 LYS A C 1
ATOM 788 O O . LYS A 1 99 ? 30.820 -2.513 -21.938 1.00 93.69 99 LYS A O 1
ATOM 793 N N . GLN A 1 100 ? 31.712 -4.576 -22.017 1.00 91.00 100 GLN A N 1
ATOM 794 C CA . GLN A 1 100 ? 32.723 -4.253 -23.028 1.00 91.00 100 GLN A CA 1
ATOM 795 C C . GLN A 1 100 ? 32.077 -3.900 -24.372 1.00 91.00 100 GLN A C 1
ATOM 797 O O . GLN A 1 100 ? 32.437 -2.899 -24.983 1.00 91.00 100 GLN A O 1
ATOM 802 N N . LYS A 1 101 ? 31.067 -4.667 -24.803 1.00 89.94 101 LYS A N 1
ATOM 803 C CA . LYS A 1 101 ? 30.339 -4.401 -26.056 1.00 89.94 101 LYS A CA 1
ATOM 804 C C . LYS A 1 101 ? 29.575 -3.075 -26.038 1.00 89.94 101 LYS A C 1
ATOM 806 O O . LYS A 1 101 ? 29.410 -2.473 -27.094 1.00 89.94 101 LYS A O 1
ATOM 811 N N . LEU A 1 102 ? 29.152 -2.592 -24.864 1.00 92.38 102 LEU A N 1
ATOM 812 C CA . LEU A 1 102 ? 28.447 -1.310 -24.739 1.00 92.38 102 LEU A CA 1
ATOM 813 C C . LEU A 1 102 ? 29.260 -0.105 -25.233 1.00 92.38 102 LEU A C 1
ATOM 815 O O . LEU A 1 102 ? 28.658 0.919 -25.538 1.00 92.38 102 LEU A O 1
ATOM 819 N N . GLU A 1 103 ? 30.595 -0.180 -25.280 1.00 87.62 103 GLU A N 1
ATOM 820 C CA . GLU A 1 103 ? 31.429 0.929 -25.771 1.00 87.62 103 GLU A CA 1
ATOM 821 C C . GLU A 1 103 ? 31.225 1.205 -27.266 1.00 87.62 103 GLU A C 1
ATOM 823 O O . GLU A 1 103 ? 31.309 2.358 -27.689 1.00 87.62 103 GLU A O 1
ATOM 828 N N . ASP A 1 104 ? 30.893 0.166 -28.034 1.00 92.38 104 ASP A N 1
ATOM 829 C CA . ASP A 1 104 ? 30.688 0.239 -29.482 1.00 92.38 104 ASP A CA 1
ATOM 830 C C . ASP A 1 104 ? 29.202 0.344 -29.874 1.00 92.38 104 ASP A C 1
ATOM 832 O O . ASP A 1 104 ? 28.883 0.550 -31.046 1.00 92.38 104 ASP A O 1
ATOM 836 N N . MET A 1 105 ? 28.284 0.204 -28.911 1.00 94.06 105 MET A N 1
ATOM 837 C CA . MET A 1 105 ? 26.840 0.240 -29.152 1.00 94.06 105 MET A CA 1
ATOM 838 C C . MET A 1 105 ? 26.306 1.674 -29.193 1.00 94.06 105 MET A C 1
ATOM 840 O O . MET A 1 105 ? 26.595 2.511 -28.338 1.00 94.06 105 MET A O 1
ATOM 844 N N . SER A 1 106 ? 25.434 1.945 -30.159 1.00 95.25 106 SER A N 1
ATOM 845 C CA . SER A 1 106 ? 24.584 3.130 -30.152 1.00 95.25 106 SER A CA 1
ATOM 846 C C . SER A 1 106 ? 23.574 3.072 -29.006 1.00 95.25 106 SER A C 1
ATOM 848 O O . SER A 1 106 ? 23.135 2.006 -28.580 1.00 95.25 106 SER A O 1
ATOM 850 N N . GLU A 1 107 ? 23.100 4.229 -28.549 1.00 96.06 107 GLU A N 1
ATOM 851 C CA . GLU A 1 107 ? 22.066 4.294 -27.509 1.00 96.06 107 GLU A CA 1
ATOM 852 C C . GLU A 1 107 ? 20.778 3.546 -27.896 1.00 96.06 107 GLU A C 1
ATOM 854 O O . GLU A 1 107 ? 20.090 3.010 -27.028 1.00 96.06 107 GLU A O 1
ATOM 859 N N . THR A 1 108 ? 20.455 3.452 -29.193 1.00 95.62 108 THR A N 1
ATOM 860 C CA . THR A 1 108 ? 19.308 2.649 -29.659 1.00 95.62 108 THR A CA 1
ATOM 861 C C . THR A 1 108 ? 19.542 1.158 -29.411 1.00 95.62 108 THR A C 1
ATOM 863 O O . THR A 1 108 ? 18.656 0.497 -28.876 1.00 95.62 108 THR A O 1
ATOM 866 N N . GLU A 1 109 ? 20.737 0.643 -29.704 1.00 95.00 109 GLU A N 1
ATOM 867 C CA . GLU A 1 109 ? 21.105 -0.750 -29.415 1.00 95.00 109 GLU A CA 1
ATOM 868 C C . GLU A 1 109 ? 21.138 -1.018 -27.901 1.00 95.00 109 GLU A C 1
ATOM 870 O O . GLU A 1 109 ? 20.706 -2.075 -27.448 1.00 95.00 109 GLU A O 1
ATOM 875 N N . ILE A 1 110 ? 21.575 -0.047 -27.089 1.00 96.00 110 ILE A N 1
ATOM 876 C CA . ILE A 1 110 ? 21.528 -0.153 -25.620 1.00 96.00 110 ILE A CA 1
ATOM 877 C C . ILE A 1 110 ? 20.074 -0.209 -25.127 1.00 96.00 110 ILE A C 1
ATOM 879 O O . ILE A 1 110 ? 19.739 -1.016 -24.260 1.00 96.00 110 ILE A O 1
ATOM 883 N N . ALA A 1 111 ? 19.182 0.618 -25.682 1.00 95.81 111 ALA A N 1
ATOM 884 C CA . ALA A 1 111 ? 17.759 0.550 -25.358 1.00 95.81 111 ALA A CA 1
ATOM 885 C C . ALA A 1 111 ? 17.155 -0.810 -25.744 1.00 95.81 111 ALA A C 1
ATOM 887 O O . ALA A 1 111 ? 16.352 -1.358 -24.988 1.00 95.81 111 ALA A O 1
ATOM 888 N N . GLU A 1 112 ? 17.557 -1.377 -26.885 1.00 94.38 112 GLU A N 1
ATOM 889 C CA . GLU A 1 112 ? 17.138 -2.716 -27.305 1.00 94.38 112 GLU A CA 1
ATOM 890 C C . GLU A 1 112 ? 17.644 -3.805 -26.354 1.00 94.38 112 GLU A C 1
ATOM 892 O O . GLU A 1 112 ? 16.839 -4.653 -25.967 1.00 94.38 112 GLU A O 1
ATOM 897 N N . LEU A 1 113 ? 18.903 -3.743 -25.907 1.00 94.38 113 LEU A N 1
ATOM 898 C CA . LEU A 1 113 ? 19.474 -4.646 -24.898 1.00 94.38 113 LEU A CA 1
ATOM 899 C C . LEU A 1 113 ? 18.659 -4.637 -23.594 1.00 94.38 113 LEU A C 1
ATOM 901 O O . LEU A 1 113 ? 18.323 -5.684 -23.042 1.00 94.38 113 LEU A O 1
ATOM 905 N N . VAL A 1 114 ? 18.294 -3.450 -23.107 1.00 94.50 114 VAL A N 1
ATOM 906 C CA . VAL A 1 114 ? 17.551 -3.296 -21.846 1.00 94.50 114 VAL A CA 1
ATOM 907 C C . VAL A 1 114 ? 16.100 -3.779 -21.974 1.00 94.50 114 VAL A C 1
ATOM 909 O O . VAL A 1 114 ? 15.557 -4.404 -21.060 1.00 94.50 114 VAL A O 1
ATOM 912 N N . LEU A 1 115 ? 15.434 -3.477 -23.091 1.00 93.25 115 LEU A N 1
ATOM 913 C CA . LEU A 1 115 ? 13.979 -3.625 -23.203 1.00 93.25 115 LEU A CA 1
ATOM 914 C C . LEU A 1 115 ? 13.517 -4.902 -23.901 1.00 93.25 115 LEU A C 1
ATOM 916 O O . LEU A 1 115 ? 12.387 -5.339 -23.660 1.00 93.25 115 LEU A O 1
ATOM 920 N N . SER A 1 116 ? 14.330 -5.475 -24.786 1.00 88.81 116 SER A N 1
ATOM 921 C CA . SER A 1 116 ? 13.867 -6.522 -25.697 1.00 88.81 116 SER A CA 1
ATOM 922 C C . SER A 1 116 ? 13.749 -7.886 -25.013 1.00 88.81 116 SER A C 1
ATOM 924 O O . SER A 1 116 ? 14.602 -8.238 -24.200 1.00 88.81 116 SER A O 1
ATOM 926 N N . PRO A 1 117 ? 12.749 -8.712 -25.386 1.00 86.31 117 PRO A N 1
ATOM 927 C CA . PRO A 1 117 ? 12.598 -10.064 -24.844 1.00 86.31 117 PRO A CA 1
ATOM 928 C C . PRO A 1 117 ? 13.756 -11.019 -25.137 1.00 86.31 117 PRO A C 1
ATOM 930 O O . PRO A 1 117 ? 13.943 -11.974 -24.395 1.00 86.31 117 PRO A O 1
ATOM 933 N N . ALA A 1 118 ? 14.501 -10.784 -26.222 1.00 84.50 118 ALA A N 1
ATOM 934 C CA . ALA A 1 118 ? 15.684 -11.571 -26.576 1.00 84.50 118 ALA A CA 1
ATOM 935 C C . ALA A 1 118 ? 16.901 -11.267 -25.683 1.00 84.50 118 ALA A C 1
ATOM 937 O O . ALA A 1 118 ? 17.872 -12.013 -25.718 1.00 84.50 118 ALA A O 1
ATOM 938 N N . GLU A 1 119 ? 16.829 -10.183 -24.911 1.00 88.81 119 GLU A N 1
ATOM 939 C CA . GLU A 1 119 ? 17.919 -9.640 -24.106 1.00 88.81 119 GLU A CA 1
ATOM 940 C C . GLU A 1 119 ? 17.483 -9.597 -22.628 1.00 88.81 119 GLU A C 1
ATOM 942 O O . GLU A 1 119 ? 17.062 -10.616 -22.081 1.00 88.81 119 GLU A O 1
ATOM 947 N N . MET A 1 120 ? 17.523 -8.443 -21.949 1.00 90.06 120 MET A N 1
ATOM 948 C CA . MET A 1 120 ? 17.180 -8.363 -20.518 1.00 90.06 120 MET A CA 1
ATOM 949 C C . MET A 1 120 ? 15.671 -8.461 -20.220 1.00 90.06 120 MET A C 1
ATOM 951 O O . MET A 1 120 ? 15.275 -8.709 -19.075 1.00 90.06 120 MET A O 1
ATOM 955 N N . ASN A 1 121 ? 14.817 -8.238 -21.226 1.00 91.50 121 ASN A N 1
ATOM 956 C CA . ASN A 1 121 ? 13.354 -8.307 -21.139 1.00 91.50 121 ASN A CA 1
ATOM 957 C C . ASN A 1 121 ? 12.716 -7.421 -20.039 1.00 91.50 121 ASN A C 1
ATOM 959 O O . ASN A 1 121 ? 11.641 -7.734 -19.516 1.00 91.50 121 ASN A O 1
ATOM 963 N N . LEU A 1 122 ? 13.337 -6.293 -19.667 1.00 92.19 122 LEU A N 1
ATOM 964 C CA . LEU A 1 122 ? 12.870 -5.488 -18.523 1.00 92.19 122 LEU A CA 1
ATOM 965 C C . LEU A 1 122 ? 11.508 -4.813 -18.759 1.00 92.19 122 LEU A C 1
ATOM 967 O O . LEU A 1 122 ? 10.819 -4.445 -17.806 1.00 92.19 122 LEU A O 1
ATOM 971 N N . LEU A 1 123 ? 11.072 -4.694 -20.017 1.00 87.50 123 LEU A N 1
ATOM 972 C CA . LEU A 1 123 ? 9.756 -4.153 -20.359 1.00 87.50 123 LEU A CA 1
ATOM 973 C C . LEU A 1 123 ? 8.607 -5.070 -19.897 1.00 87.50 123 LEU A C 1
ATOM 975 O O . LEU A 1 123 ? 7.555 -4.581 -19.477 1.00 87.50 123 LEU A O 1
ATOM 979 N N . GLN A 1 124 ? 8.791 -6.392 -19.989 1.00 85.25 124 GLN A N 1
ATOM 980 C CA . GLN A 1 124 ? 7.739 -7.376 -19.704 1.00 85.25 124 GLN A CA 1
ATOM 981 C C . GLN A 1 124 ? 7.870 -8.002 -18.315 1.00 85.25 124 GLN A C 1
ATOM 983 O O . GLN A 1 124 ? 6.870 -8.472 -17.774 1.00 85.25 124 GLN A O 1
ATOM 988 N N . ARG A 1 125 ? 9.066 -7.974 -17.713 1.00 88.25 125 ARG A N 1
ATOM 989 C CA . ARG A 1 125 ? 9.300 -8.559 -16.389 1.00 88.25 125 ARG A CA 1
ATOM 990 C C . ARG A 1 125 ? 8.498 -7.853 -15.281 1.00 88.25 125 ARG A C 1
ATOM 992 O O . ARG A 1 125 ? 8.213 -6.649 -15.376 1.00 88.25 125 ARG A O 1
ATOM 999 N N . PRO A 1 126 ? 8.120 -8.578 -14.211 1.00 89.44 126 PRO A N 1
ATOM 1000 C CA . PRO A 1 126 ? 7.584 -7.987 -12.996 1.00 89.44 126 PRO A CA 1
ATOM 1001 C C . PRO A 1 126 ? 8.537 -6.923 -12.467 1.00 89.44 126 PRO A C 1
ATOM 1003 O O . PRO A 1 126 ? 9.742 -7.153 -12.389 1.00 89.44 126 PRO A O 1
ATOM 1006 N N . LYS A 1 127 ? 7.995 -5.775 -12.047 1.00 90.31 127 LYS A N 1
ATOM 1007 C CA . LYS A 1 127 ? 8.819 -4.688 -11.499 1.00 90.31 127 LYS A CA 1
ATOM 1008 C C . LYS A 1 127 ? 9.743 -5.146 -10.371 1.00 90.31 127 LYS A C 1
ATOM 1010 O O . LYS A 1 127 ? 10.865 -4.670 -10.286 1.00 90.31 127 LYS A O 1
ATOM 1015 N N . GLY A 1 128 ? 9.280 -6.080 -9.538 1.00 92.94 128 GLY A N 1
ATOM 1016 C CA . GLY A 1 128 ? 10.055 -6.567 -8.401 1.00 92.94 128 GLY A CA 1
ATOM 1017 C C . GLY A 1 128 ? 11.313 -7.358 -8.765 1.00 92.94 128 GLY A C 1
ATOM 1018 O O . GLY A 1 128 ? 12.172 -7.499 -7.906 1.00 92.94 128 GLY A O 1
ATOM 1019 N N . LEU A 1 129 ? 11.441 -7.834 -10.012 1.00 94.00 129 LEU A N 1
ATOM 1020 C CA . LEU A 1 129 ? 12.628 -8.536 -10.522 1.00 94.00 129 LEU A CA 1
ATOM 1021 C C . LEU A 1 129 ? 13.629 -7.606 -11.224 1.00 94.00 129 LEU A C 1
ATOM 1023 O O . LEU A 1 129 ? 14.698 -8.054 -11.632 1.00 94.00 129 LEU A O 1
ATOM 1027 N N . ILE A 1 130 ? 13.296 -6.324 -11.400 1.00 94.12 130 ILE A N 1
ATOM 1028 C CA . ILE A 1 130 ? 14.220 -5.357 -11.998 1.00 94.12 130 ILE A CA 1
ATOM 1029 C C . ILE A 1 130 ? 15.395 -5.142 -11.028 1.00 94.12 130 ILE A C 1
ATOM 1031 O O . ILE A 1 130 ? 15.141 -4.948 -9.836 1.00 94.12 130 ILE A O 1
ATOM 1035 N N . PRO A 1 131 ? 16.655 -5.131 -11.513 1.00 95.50 131 PRO A N 1
ATOM 1036 C CA . PRO A 1 131 ? 17.803 -4.696 -10.721 1.00 95.50 131 PRO A CA 1
ATOM 1037 C C . PRO A 1 131 ? 17.540 -3.314 -10.118 1.00 95.50 131 PRO A C 1
ATOM 1039 O O . PRO A 1 131 ? 17.387 -2.334 -10.851 1.00 95.50 131 PRO A O 1
ATOM 1042 N N . PHE A 1 132 ? 17.436 -3.250 -8.793 1.00 95.25 132 PHE A N 1
ATOM 1043 C CA . PHE A 1 132 ? 16.857 -2.109 -8.086 1.00 95.25 132 PHE A CA 1
ATOM 1044 C C . PHE A 1 132 ? 17.952 -1.291 -7.404 1.00 95.25 132 PHE A C 1
ATOM 1046 O O . PHE A 1 132 ? 18.157 -0.131 -7.752 1.00 95.25 132 PHE A O 1
ATOM 1053 N N . HIS A 1 133 ? 18.721 -1.917 -6.515 1.00 97.19 133 HIS A N 1
ATOM 1054 C CA . HIS A 1 133 ? 19.765 -1.267 -5.726 1.00 97.19 133 HIS A CA 1
ATOM 1055 C C . HIS A 1 133 ? 21.126 -1.927 -5.937 1.00 97.19 133 HIS A C 1
ATOM 1057 O O . HIS A 1 133 ? 21.210 -3.136 -6.150 1.00 97.19 133 HIS A O 1
ATOM 1063 N N . ILE A 1 134 ? 22.189 -1.124 -5.877 1.00 96.94 134 ILE A N 1
ATOM 1064 C CA . ILE A 1 134 ? 23.572 -1.603 -5.797 1.00 96.94 134 ILE A CA 1
ATOM 1065 C C . ILE A 1 134 ? 23.952 -1.641 -4.320 1.00 96.94 134 ILE A C 1
ATOM 1067 O O . ILE A 1 134 ? 23.810 -0.635 -3.635 1.00 96.94 134 ILE A O 1
ATOM 1071 N N . VAL A 1 135 ? 24.465 -2.778 -3.865 1.00 95.12 135 VAL A N 1
ATOM 1072 C CA . VAL A 1 135 ? 24.975 -3.008 -2.509 1.00 95.12 135 VAL A CA 1
ATOM 1073 C C . VAL A 1 135 ? 26.440 -3.452 -2.574 1.00 95.12 135 VAL A C 1
ATOM 1075 O O . VAL A 1 135 ? 26.937 -3.802 -3.646 1.00 95.12 135 VAL A O 1
ATOM 1078 N N . ASP A 1 136 ? 27.137 -3.470 -1.435 1.00 91.44 136 ASP A N 1
ATOM 1079 C CA . ASP A 1 136 ? 28.574 -3.793 -1.366 1.00 91.44 136 ASP A CA 1
ATOM 1080 C C . ASP A 1 136 ? 28.943 -5.128 -2.042 1.00 91.44 136 ASP A C 1
ATOM 1082 O O . ASP A 1 136 ? 30.016 -5.258 -2.630 1.00 91.44 136 ASP A O 1
ATOM 1086 N N . ASP A 1 137 ? 28.049 -6.119 -1.986 1.00 89.38 137 ASP A N 1
ATOM 1087 C CA . ASP A 1 137 ? 28.231 -7.460 -2.552 1.00 89.38 137 ASP A CA 1
ATOM 1088 C C . ASP A 1 137 ? 27.379 -7.722 -3.816 1.00 89.38 137 ASP A C 1
ATOM 1090 O O . ASP A 1 137 ? 27.096 -8.867 -4.187 1.00 89.38 137 ASP A O 1
ATOM 1094 N N . GLY A 1 138 ? 26.954 -6.666 -4.513 1.00 94.25 138 GLY A N 1
ATOM 1095 C CA . GLY A 1 138 ? 26.359 -6.748 -5.846 1.00 94.25 138 GLY A CA 1
ATOM 1096 C C . GLY A 1 138 ? 25.070 -5.951 -5.989 1.00 94.25 138 GLY A C 1
ATOM 1097 O O . GLY A 1 138 ? 25.073 -4.734 -5.846 1.00 94.25 138 GLY A O 1
ATOM 1098 N N . ILE A 1 139 ? 23.977 -6.616 -6.358 1.00 96.12 139 ILE A N 1
ATOM 1099 C CA . ILE A 1 139 ? 22.697 -5.967 -6.644 1.00 96.12 139 ILE A CA 1
ATOM 1100 C C . ILE A 1 139 ? 21.558 -6.660 -5.916 1.00 96.12 139 ILE A C 1
ATOM 1102 O O . ILE A 1 139 ? 21.561 -7.883 -5.764 1.00 96.12 139 ILE A O 1
ATOM 1106 N N . LEU A 1 140 ? 20.562 -5.869 -5.535 1.00 96.94 140 LEU A N 1
ATOM 1107 C CA . LEU A 1 140 ? 19.294 -6.357 -5.024 1.00 96.94 140 LEU A CA 1
ATOM 1108 C C . LEU A 1 140 ? 18.152 -5.928 -5.940 1.00 96.94 140 LEU A C 1
ATOM 1110 O O . LEU A 1 140 ? 18.141 -4.821 -6.487 1.00 96.94 140 LEU A O 1
ATOM 1114 N N . ASN A 1 141 ? 17.174 -6.809 -6.102 1.00 95.94 141 ASN A N 1
ATOM 1115 C CA . ASN A 1 141 ? 15.868 -6.467 -6.641 1.00 95.94 141 ASN A CA 1
ATOM 1116 C C . ASN A 1 141 ? 14.870 -6.179 -5.508 1.00 95.94 141 ASN A C 1
ATOM 1118 O O . ASN A 1 141 ? 15.151 -6.414 -4.331 1.00 95.94 141 ASN A O 1
ATOM 1122 N N . ALA A 1 142 ? 13.686 -5.668 -5.849 1.00 95.62 142 ALA A N 1
ATOM 1123 C CA . ALA A 1 142 ? 12.727 -5.269 -4.823 1.00 95.62 142 ALA A CA 1
ATOM 1124 C C . ALA A 1 142 ? 12.196 -6.466 -4.010 1.00 95.62 142 ALA A C 1
ATOM 1126 O O . ALA A 1 142 ? 11.943 -6.310 -2.819 1.00 95.62 142 ALA A O 1
ATOM 1127 N N . PHE A 1 143 ? 12.043 -7.659 -4.605 1.00 96.31 143 PHE A N 1
ATOM 1128 C CA . PHE A 1 143 ? 11.624 -8.849 -3.847 1.00 96.31 143 PHE A CA 1
ATOM 1129 C C . PHE A 1 143 ? 12.611 -9.167 -2.723 1.00 96.31 143 PHE A C 1
ATOM 1131 O O . PHE A 1 143 ? 12.198 -9.343 -1.578 1.00 96.31 143 PHE A O 1
ATOM 1138 N N . GLN A 1 144 ? 13.905 -9.185 -3.039 1.00 96.69 144 GLN A N 1
ATOM 1139 C CA . GLN A 1 144 ? 14.970 -9.432 -2.069 1.00 96.69 144 GLN A CA 1
ATOM 1140 C C . GLN A 1 144 ? 14.985 -8.357 -0.971 1.00 96.69 144 GLN A C 1
ATOM 1142 O O . GLN A 1 144 ? 15.040 -8.699 0.208 1.00 96.69 144 GLN A O 1
ATOM 1147 N N . GLU A 1 145 ? 14.855 -7.079 -1.335 1.00 95.94 145 GLU A N 1
ATOM 1148 C CA . GLU A 1 145 ? 14.805 -5.961 -0.379 1.00 95.94 145 GLU A CA 1
ATOM 1149 C C . GLU A 1 145 ? 13.630 -6.071 0.604 1.00 95.94 145 GLU A C 1
ATOM 1151 O O . GLU A 1 145 ? 13.809 -5.932 1.813 1.00 95.94 145 GLU A O 1
ATOM 1156 N N . HIS A 1 146 ? 12.424 -6.393 0.122 1.00 96.50 146 HIS A N 1
ATOM 1157 C CA . HIS A 1 146 ? 11.264 -6.582 1.005 1.00 96.50 146 HIS A CA 1
ATOM 1158 C C . HIS A 1 146 ? 11.437 -7.776 1.949 1.00 96.50 146 HIS A C 1
ATOM 1160 O O . HIS A 1 146 ? 11.020 -7.705 3.104 1.00 96.50 146 HIS A O 1
ATOM 1166 N N . VAL A 1 147 ? 12.063 -8.863 1.488 1.00 96.31 147 VAL A N 1
ATOM 1167 C CA . VAL A 1 147 ? 12.372 -10.030 2.331 1.00 96.31 147 VAL A CA 1
ATOM 1168 C C . VAL A 1 147 ? 13.389 -9.653 3.416 1.00 96.31 147 VAL A C 1
ATOM 1170 O O . VAL A 1 147 ? 13.202 -10.013 4.579 1.00 96.31 147 VAL A O 1
ATOM 1173 N N . LEU A 1 148 ? 14.439 -8.900 3.069 1.00 94.88 148 LEU A N 1
ATOM 1174 C CA . LEU A 1 148 ? 15.433 -8.411 4.030 1.00 94.88 148 LEU A CA 1
ATOM 1175 C C . LEU A 1 148 ? 14.806 -7.454 5.054 1.00 94.88 148 LEU A C 1
ATOM 1177 O O . LEU A 1 148 ? 15.011 -7.636 6.255 1.00 94.88 148 LEU A O 1
ATOM 1181 N N . GLN A 1 149 ? 13.973 -6.511 4.605 1.00 95.19 149 GLN A N 1
ATOM 1182 C CA . GLN A 1 149 ? 13.230 -5.615 5.491 1.00 95.19 149 GLN A CA 1
ATOM 1183 C C . GLN A 1 149 ? 12.319 -6.398 6.446 1.00 95.19 149 GLN A C 1
ATOM 1185 O O . GLN A 1 149 ? 12.315 -6.134 7.648 1.00 95.19 149 GLN A O 1
ATOM 1190 N N . ALA A 1 150 ? 11.558 -7.373 5.940 1.00 95.00 150 ALA A N 1
ATOM 1191 C CA . ALA A 1 150 ? 10.674 -8.194 6.762 1.00 95.00 150 ALA A CA 1
ATOM 1192 C C . ALA A 1 150 ? 11.455 -8.995 7.814 1.00 95.00 150 ALA A C 1
ATOM 1194 O O . ALA A 1 150 ? 11.016 -9.084 8.959 1.00 95.00 150 ALA A O 1
ATOM 1195 N N . LYS A 1 151 ? 12.627 -9.530 7.451 1.00 93.69 151 LYS A N 1
ATOM 1196 C CA . LYS A 1 151 ? 13.515 -10.257 8.367 1.00 93.69 151 LYS A CA 1
ATOM 1197 C C . LYS A 1 151 ? 14.056 -9.378 9.499 1.00 93.69 151 LYS A C 1
ATOM 1199 O O . LYS A 1 151 ? 14.247 -9.875 10.604 1.00 93.69 151 LYS A O 1
ATOM 1204 N N . GLU A 1 152 ? 14.326 -8.103 9.230 1.00 93.31 152 GLU A N 1
ATOM 1205 C CA . GLU A 1 152 ? 14.784 -7.150 10.248 1.00 93.31 152 GLU A CA 1
ATOM 1206 C C . GLU A 1 152 ? 13.634 -6.648 11.136 1.00 93.31 152 GLU A C 1
ATOM 1208 O O . GLU A 1 152 ? 13.796 -6.467 12.344 1.00 93.31 152 GLU A O 1
ATOM 1213 N N . LEU A 1 153 ? 12.473 -6.396 10.532 1.00 94.81 153 LEU A N 1
ATOM 1214 C CA . LEU A 1 153 ? 11.357 -5.726 11.185 1.00 94.81 153 LEU A CA 1
ATOM 1215 C C . LEU A 1 153 ? 10.458 -6.670 11.985 1.00 94.81 153 LEU A C 1
ATOM 1217 O O . LEU A 1 153 ? 10.048 -6.311 13.092 1.00 94.81 153 LEU A O 1
ATOM 1221 N N . LEU A 1 154 ? 10.062 -7.800 11.393 1.00 94.19 154 LEU A N 1
ATOM 1222 C CA . LEU A 1 154 ? 9.022 -8.654 11.957 1.00 94.19 154 LEU A CA 1
ATOM 1223 C C . LEU A 1 154 ? 9.594 -9.529 13.083 1.00 94.19 154 LEU A C 1
ATOM 1225 O O . LEU A 1 154 ? 10.676 -10.104 12.936 1.00 94.19 154 LEU A O 1
ATOM 1229 N N . PRO A 1 155 ? 8.872 -9.662 14.209 1.00 88.94 155 PRO A N 1
ATOM 1230 C CA . PRO A 1 155 ? 9.250 -10.587 15.271 1.00 88.94 155 PRO A CA 1
ATOM 1231 C C . PRO A 1 155 ? 9.047 -12.038 14.807 1.00 88.94 155 PRO A C 1
ATOM 1233 O O . PRO A 1 155 ? 8.301 -12.269 13.863 1.00 88.94 155 PRO A O 1
ATOM 1236 N N . ASN A 1 156 ? 9.654 -12.991 15.526 1.00 81.94 156 ASN A N 1
ATOM 1237 C CA . ASN A 1 156 ? 9.314 -14.425 15.582 1.00 81.94 156 ASN A CA 1
ATOM 1238 C C . ASN A 1 156 ? 8.708 -15.047 14.303 1.00 81.94 156 ASN A C 1
ATOM 1240 O O . ASN A 1 156 ? 7.526 -14.865 14.033 1.00 81.94 156 ASN A O 1
ATOM 1244 N N . GLU A 1 157 ? 9.475 -15.886 13.598 1.00 85.94 157 GLU A N 1
ATOM 1245 C CA . GLU A 1 157 ? 9.029 -16.550 12.355 1.00 85.94 157 GLU A CA 1
ATOM 1246 C C . GLU A 1 157 ? 8.499 -15.540 11.318 1.00 85.94 157 GLU A C 1
ATOM 1248 O O . GLU A 1 157 ? 7.329 -15.599 10.927 1.00 85.94 157 GLU A O 1
ATOM 1253 N N . PRO A 1 158 ? 9.348 -14.588 10.877 1.00 90.69 158 PRO A N 1
ATOM 1254 C CA . PRO A 1 158 ? 8.929 -13.547 9.950 1.00 90.69 158 PRO A CA 1
ATOM 1255 C C . PRO A 1 158 ? 8.316 -14.184 8.700 1.00 90.69 158 PRO A C 1
ATOM 1257 O O . PRO A 1 158 ? 8.859 -15.144 8.148 1.00 90.69 158 PRO A O 1
ATOM 1260 N N . SER A 1 159 ? 7.178 -13.649 8.263 1.00 95.56 159 SER A N 1
ATOM 1261 C CA . SER A 1 159 ? 6.463 -14.134 7.087 1.00 95.56 159 SER A CA 1
ATOM 1262 C C . SER A 1 159 ? 6.232 -12.998 6.108 1.00 95.56 159 SER A C 1
ATOM 1264 O O . SER A 1 159 ? 5.867 -11.884 6.488 1.00 95.56 159 SER A O 1
ATOM 1266 N N . ILE A 1 160 ? 6.401 -13.288 4.829 1.00 96.88 160 ILE A N 1
ATOM 1267 C CA . ILE A 1 160 ? 6.102 -12.373 3.740 1.00 96.88 160 ILE A CA 1
ATOM 1268 C C . ILE A 1 160 ? 5.301 -13.103 2.674 1.00 96.88 160 ILE A C 1
ATOM 1270 O O . ILE A 1 160 ? 5.594 -14.237 2.313 1.00 96.88 160 ILE A O 1
ATOM 1274 N N . HIS A 1 161 ? 4.272 -12.432 2.181 1.00 97.19 161 HIS A N 1
ATOM 1275 C CA . HIS A 1 161 ? 3.389 -12.916 1.143 1.00 97.19 161 HIS A CA 1
ATOM 1276 C C . HIS A 1 161 ? 3.432 -11.951 -0.031 1.00 97.19 161 HIS A C 1
ATOM 1278 O O . HIS A 1 161 ? 3.022 -10.792 0.088 1.00 97.19 161 HIS A O 1
ATOM 1284 N N . PHE A 1 162 ? 3.871 -12.438 -1.185 1.00 96.12 162 PHE A N 1
ATOM 1285 C CA . PHE A 1 162 ? 3.822 -11.689 -2.433 1.00 96.12 162 PHE A CA 1
ATOM 1286 C C . PHE A 1 162 ? 2.622 -12.126 -3.266 1.00 96.12 162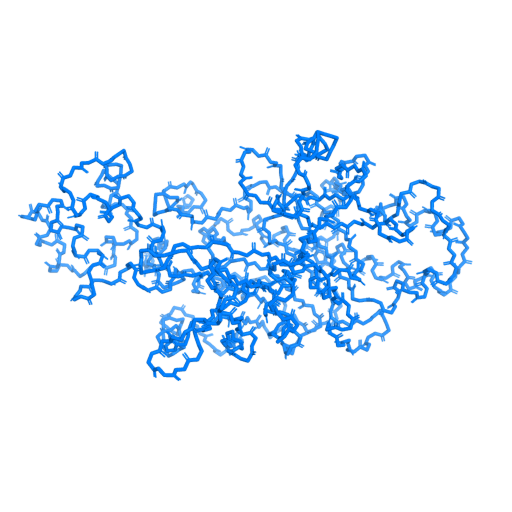 PHE A C 1
ATOM 1288 O O . PHE A 1 162 ? 2.388 -13.321 -3.456 1.00 96.12 162 PHE A O 1
ATOM 1295 N N . THR A 1 163 ? 1.889 -11.170 -3.842 1.00 93.25 163 THR A N 1
ATOM 1296 C CA . THR A 1 163 ? 1.101 -11.515 -5.033 1.00 93.25 163 THR A CA 1
ATOM 1297 C C . THR A 1 163 ? 1.976 -11.395 -6.268 1.00 93.25 163 THR A C 1
ATOM 1299 O O . THR A 1 163 ? 2.807 -10.495 -6.341 1.00 93.25 163 THR A O 1
ATOM 1302 N N . LEU A 1 164 ? 1.817 -12.304 -7.229 1.00 90.56 164 LEU A N 1
ATOM 1303 C CA . LEU A 1 164 ? 2.605 -12.375 -8.457 1.00 90.56 164 LEU A CA 1
ATOM 1304 C C . LEU A 1 164 ? 1.707 -12.461 -9.695 1.00 90.56 164 LEU A C 1
ATOM 1306 O O . LEU A 1 164 ? 0.522 -12.796 -9.626 1.00 90.56 164 LEU A O 1
ATOM 1310 N N . GLN A 1 165 ? 2.301 -12.175 -10.852 1.00 84.19 165 GLN A N 1
ATOM 1311 C CA . GLN A 1 165 ? 1.730 -12.567 -12.139 1.00 84.19 165 GLN A CA 1
ATOM 1312 C C . GLN A 1 165 ? 1.971 -14.066 -12.364 1.00 84.19 165 GLN A C 1
ATOM 1314 O O . GLN A 1 165 ? 3.000 -14.601 -11.942 1.00 84.19 165 GLN A O 1
ATOM 1319 N N . ASP A 1 166 ? 1.039 -14.739 -13.040 1.00 83.19 166 ASP A N 1
ATOM 1320 C CA . ASP A 1 166 ? 1.169 -16.168 -13.335 1.00 83.19 166 ASP A CA 1
ATOM 1321 C C . ASP A 1 166 ? 2.465 -16.459 -14.113 1.00 83.19 166 ASP A C 1
ATOM 1323 O O . ASP A 1 166 ? 2.789 -15.760 -15.072 1.00 83.19 166 ASP A O 1
ATOM 1327 N N . GLY A 1 167 ? 3.179 -17.516 -13.717 1.00 87.81 167 GLY A N 1
ATOM 1328 C CA . GLY A 1 167 ? 4.402 -17.976 -14.387 1.00 87.81 167 GLY A CA 1
ATOM 1329 C C . GLY A 1 167 ? 5.720 -17.418 -13.838 1.00 87.81 167 GLY A C 1
ATOM 1330 O O . GLY A 1 167 ? 6.765 -17.884 -14.267 1.00 87.81 167 GLY A O 1
ATOM 1331 N N . TYR A 1 168 ? 5.695 -16.491 -12.873 1.00 91.06 168 TYR A N 1
ATOM 1332 C CA . TYR A 1 168 ? 6.916 -15.895 -12.298 1.00 91.06 168 TYR A CA 1
ATOM 1333 C C . TYR A 1 168 ? 7.328 -16.453 -10.932 1.00 91.06 168 TYR A C 1
ATOM 1335 O O . TYR A 1 168 ? 8.340 -16.031 -10.384 1.00 91.06 168 TYR A O 1
ATOM 1343 N N . GLN A 1 169 ? 6.553 -17.371 -10.350 1.00 92.94 169 GLN A N 1
ATOM 1344 C CA . GLN A 1 169 ? 6.799 -17.845 -8.985 1.00 92.94 169 GLN A CA 1
ATOM 1345 C C . GLN A 1 169 ? 8.179 -18.494 -8.816 1.00 92.94 169 GLN A C 1
ATOM 1347 O O . GLN A 1 169 ? 8.869 -18.178 -7.855 1.00 92.94 169 GLN A O 1
ATOM 1352 N N . GLU A 1 170 ? 8.577 -19.373 -9.739 1.00 94.56 170 GLU A N 1
ATOM 1353 C CA . GLU A 1 170 ? 9.880 -20.052 -9.691 1.00 94.56 170 GLU A CA 1
ATOM 1354 C C . GLU A 1 170 ? 11.029 -19.041 -9.801 1.00 94.56 170 GLU A C 1
ATOM 1356 O O . GLU A 1 170 ? 11.866 -18.972 -8.911 1.00 94.56 170 GLU A O 1
ATOM 1361 N N . GLU A 1 171 ? 10.983 -18.155 -10.800 1.00 94.38 171 GLU A N 1
ATOM 1362 C CA . GLU A 1 171 ? 11.994 -17.110 -11.010 1.00 94.38 171 GLU A CA 1
ATOM 1363 C C . GLU A 1 171 ? 12.138 -16.164 -9.804 1.00 94.38 171 GLU A C 1
ATOM 1365 O O . GLU A 1 171 ? 13.249 -15.805 -9.417 1.00 94.38 171 GLU A O 1
ATOM 1370 N N . VAL A 1 172 ? 11.022 -15.762 -9.184 1.00 94.94 172 VAL A N 1
ATOM 1371 C CA . VAL A 1 172 ? 11.051 -14.916 -7.980 1.00 94.94 172 VAL A CA 1
ATOM 1372 C C . VAL A 1 172 ? 11.627 -15.677 -6.790 1.00 94.94 172 VAL A C 1
ATOM 1374 O O . VAL A 1 172 ? 12.454 -15.128 -6.065 1.00 94.94 172 VAL A O 1
ATOM 1377 N N . ASN A 1 173 ? 11.213 -16.927 -6.586 1.00 95.00 173 ASN A N 1
ATOM 1378 C CA . ASN A 1 173 ? 11.705 -17.749 -5.488 1.00 95.00 173 ASN A CA 1
ATOM 1379 C C . ASN A 1 173 ? 13.217 -17.993 -5.594 1.00 95.00 173 ASN A C 1
ATOM 1381 O O . ASN A 1 173 ? 13.934 -17.804 -4.611 1.00 95.00 173 ASN A O 1
ATOM 1385 N N . ASP A 1 174 ? 13.698 -18.349 -6.785 1.00 95.31 174 ASP A N 1
ATOM 1386 C CA . ASP A 1 174 ? 15.119 -18.571 -7.054 1.00 95.31 174 ASP A CA 1
ATOM 1387 C C . ASP A 1 174 ? 15.917 -17.290 -6.828 1.00 95.31 174 ASP A C 1
ATOM 1389 O O . ASP A 1 174 ? 16.915 -17.295 -6.108 1.00 95.31 174 ASP A O 1
ATOM 1393 N N . SER A 1 175 ? 15.413 -16.161 -7.332 1.00 95.56 175 SER A N 1
ATOM 1394 C CA . SER A 1 175 ? 16.050 -14.869 -7.112 1.00 95.56 175 SER A CA 1
ATOM 1395 C C . SER A 1 175 ? 16.151 -14.510 -5.626 1.00 95.56 175 SER A C 1
ATOM 1397 O O . SER A 1 175 ? 17.190 -14.030 -5.179 1.00 95.56 175 SER A O 1
ATOM 1399 N N . ILE A 1 176 ? 15.119 -14.756 -4.815 1.00 96.19 176 ILE A N 1
ATOM 1400 C CA . ILE A 1 176 ? 15.206 -14.513 -3.366 1.00 96.19 176 ILE A CA 1
ATOM 1401 C C . ILE A 1 176 ? 16.255 -15.438 -2.729 1.00 96.19 176 ILE A C 1
ATOM 1403 O O . ILE A 1 176 ? 17.063 -14.973 -1.921 1.00 96.19 176 ILE A O 1
ATOM 1407 N N . ALA A 1 177 ? 16.282 -16.718 -3.112 1.00 95.38 177 ALA A N 1
ATOM 1408 C CA . ALA A 1 177 ? 17.206 -17.714 -2.570 1.00 95.38 177 ALA A CA 1
ATOM 1409 C C . ALA A 1 177 ? 18.689 -17.411 -2.864 1.00 95.38 177 ALA A C 1
ATOM 1411 O O . ALA A 1 177 ? 19.557 -17.827 -2.098 1.00 95.38 177 ALA A O 1
ATOM 1412 N N . GLU A 1 178 ? 18.993 -16.659 -3.928 1.00 93.62 178 GLU A N 1
ATOM 1413 C CA . GLU A 1 178 ? 20.357 -16.198 -4.237 1.00 93.62 178 GLU A CA 1
ATOM 1414 C C . GLU A 1 178 ? 20.924 -15.231 -3.188 1.00 93.62 178 GLU A C 1
ATOM 1416 O O . GLU A 1 178 ? 22.141 -15.145 -3.020 1.00 93.62 178 GLU A O 1
ATOM 1421 N N . ARG A 1 179 ? 20.057 -14.481 -2.495 1.00 91.88 179 ARG A N 1
ATOM 1422 C CA . ARG A 1 179 ? 20.457 -13.396 -1.582 1.00 91.88 179 ARG A CA 1
ATOM 1423 C C . ARG A 1 179 ? 20.017 -13.605 -0.138 1.00 91.88 179 ARG A C 1
ATOM 1425 O O . ARG A 1 179 ? 20.588 -12.992 0.761 1.00 91.88 179 ARG A O 1
ATOM 1432 N N . VAL A 1 180 ? 19.020 -14.453 0.109 1.00 88.31 180 VAL A N 1
ATOM 1433 C CA . VAL A 1 180 ? 18.431 -14.645 1.437 1.00 88.31 180 VAL A CA 1
ATOM 1434 C C . VAL A 1 180 ? 18.337 -16.125 1.796 1.00 88.31 180 VAL A C 1
ATOM 1436 O O . VAL A 1 180 ? 17.827 -16.941 1.034 1.00 88.31 18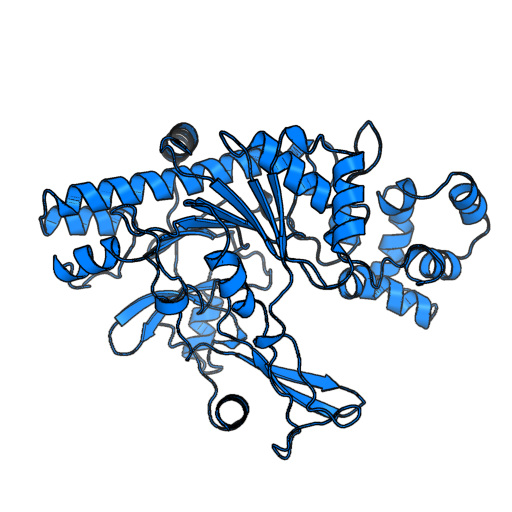0 VAL A O 1
ATOM 1439 N N . ASP A 1 181 ? 18.755 -16.469 3.018 1.00 87.75 181 ASP A N 1
ATOM 1440 C CA . ASP A 1 181 ? 18.497 -17.792 3.592 1.00 87.75 181 ASP A CA 1
ATOM 1441 C C . ASP A 1 181 ? 17.007 -17.966 3.931 1.00 87.75 181 ASP A C 1
ATOM 1443 O O . ASP A 1 181 ? 16.529 -17.523 4.985 1.00 87.75 181 ASP A O 1
ATOM 1447 N N . LEU A 1 182 ? 16.288 -18.659 3.047 1.00 86.62 182 LEU A N 1
ATOM 1448 C CA . LEU A 1 182 ? 14.864 -18.979 3.174 1.00 86.62 182 LEU A CA 1
ATOM 1449 C C . LEU A 1 182 ? 14.518 -19.851 4.395 1.00 86.62 182 LEU A C 1
ATOM 1451 O O . LEU A 1 182 ? 13.348 -20.014 4.713 1.00 86.62 182 LEU A O 1
ATOM 1455 N N . LYS A 1 183 ? 15.492 -20.407 5.130 1.00 84.44 183 LYS A N 1
ATOM 1456 C CA . LYS A 1 183 ? 15.201 -21.091 6.407 1.00 84.44 183 LYS A CA 1
ATOM 1457 C C . LYS A 1 183 ? 14.884 -20.122 7.543 1.00 84.44 183 LYS A C 1
ATOM 1459 O O . LYS A 1 183 ? 14.352 -20.540 8.567 1.00 84.44 183 LYS A O 1
ATOM 1464 N N . SER A 1 184 ? 15.258 -18.854 7.384 1.00 83.44 184 SER A N 1
ATOM 1465 C CA . SER A 1 184 ? 15.108 -17.816 8.408 1.00 83.44 184 SER A CA 1
ATOM 1466 C C . SER A 1 184 ? 13.847 -16.964 8.254 1.00 83.44 184 SER A C 1
ATOM 1468 O O . SER A 1 184 ? 13.587 -16.122 9.110 1.00 83.44 184 SER A O 1
ATOM 1470 N N . ILE A 1 185 ? 13.084 -17.165 7.176 1.00 92.62 185 ILE A N 1
ATOM 1471 C CA . ILE A 1 185 ? 11.888 -16.390 6.847 1.00 92.62 185 ILE A CA 1
ATOM 1472 C C . ILE A 1 185 ? 10.934 -17.228 5.994 1.00 92.62 185 ILE A C 1
ATOM 1474 O O . ILE A 1 185 ? 11.361 -17.936 5.086 1.00 92.62 185 ILE A O 1
ATOM 1478 N N . HIS A 1 186 ? 9.639 -17.138 6.272 1.00 94.69 186 HIS A N 1
ATOM 1479 C CA . HIS A 1 186 ? 8.610 -17.789 5.478 1.00 94.69 186 HIS A CA 1
ATOM 1480 C C . HIS A 1 186 ? 8.205 -16.896 4.300 1.00 94.69 186 HIS A C 1
ATOM 1482 O O . HIS A 1 186 ? 7.786 -15.757 4.498 1.00 94.69 186 HIS A O 1
ATOM 1488 N N . VAL A 1 187 ? 8.344 -17.401 3.073 1.00 95.75 187 VAL A N 1
ATOM 1489 C CA . VAL A 1 187 ? 8.001 -16.669 1.846 1.00 95.75 187 VAL A CA 1
ATOM 1490 C C . VAL A 1 187 ? 6.892 -17.416 1.119 1.00 95.75 187 VAL A C 1
ATOM 1492 O O . VAL A 1 187 ? 7.086 -18.544 0.670 1.00 95.75 187 VAL A O 1
ATOM 1495 N N . GLU A 1 188 ? 5.738 -16.771 0.992 1.00 95.56 188 GLU A N 1
ATOM 1496 C CA . GLU A 1 188 ? 4.576 -17.297 0.283 1.00 95.56 188 GLU A CA 1
ATOM 1497 C C . GLU A 1 188 ? 4.253 -16.473 -0.955 1.00 95.56 188 GLU A C 1
ATOM 1499 O O . GLU A 1 188 ? 4.525 -15.271 -1.049 1.00 95.56 188 GLU A O 1
ATOM 1504 N N . PHE A 1 189 ? 3.621 -17.145 -1.910 1.00 94.31 189 PHE A N 1
ATOM 1505 C CA . PHE A 1 189 ? 3.199 -16.556 -3.165 1.00 94.31 189 PHE A CA 1
ATOM 1506 C C . PHE A 1 189 ? 1.737 -16.883 -3.421 1.00 94.31 189 PHE A C 1
ATOM 1508 O O . PHE A 1 189 ? 1.274 -17.999 -3.187 1.00 94.31 189 PHE A O 1
ATOM 1515 N N . SER A 1 190 ? 1.016 -15.925 -3.984 1.00 92.62 190 SER A N 1
ATOM 1516 C CA . SER A 1 190 ? -0.271 -16.181 -4.618 1.00 92.62 190 SER A CA 1
ATOM 1517 C C . SER A 1 190 ? -0.378 -15.410 -5.921 1.00 92.62 190 SER A C 1
ATOM 1519 O O . SER A 1 190 ? 0.359 -14.457 -6.165 1.00 92.62 190 SER A O 1
ATOM 1521 N N . THR A 1 191 ? -1.331 -15.779 -6.764 1.00 88.88 191 THR A N 1
ATOM 1522 C CA . THR A 1 191 ? -1.700 -14.971 -7.926 1.00 88.88 191 THR A CA 1
ATOM 1523 C C . THR A 1 191 ? -3.073 -14.347 -7.699 1.00 88.88 191 THR A C 1
ATOM 1525 O O . THR A 1 191 ? -3.816 -14.725 -6.784 1.00 88.88 191 THR A O 1
ATOM 1528 N N . GLN A 1 192 ? -3.388 -13.310 -8.473 1.00 79.75 192 GLN A N 1
ATOM 1529 C CA . GLN A 1 192 ? -4.722 -12.721 -8.455 1.00 79.75 192 GLN A CA 1
ATOM 1530 C C . GLN A 1 192 ? -5.733 -13.762 -8.950 1.00 79.75 192 GLN A C 1
ATOM 1532 O O . GLN A 1 192 ? -5.554 -14.339 -10.022 1.00 79.75 192 GLN A O 1
ATOM 1537 N N . ASP A 1 193 ? -6.809 -13.981 -8.192 1.00 79.81 193 ASP A N 1
ATOM 1538 C CA . ASP A 1 193 ? -7.832 -14.953 -8.572 1.00 79.81 193 ASP A CA 1
ATOM 1539 C C . ASP A 1 193 ? -8.507 -14.550 -9.896 1.00 79.81 193 ASP A C 1
ATOM 1541 O O . ASP A 1 193 ? -9.307 -13.609 -9.950 1.00 79.81 193 ASP A O 1
ATOM 1545 N N . ARG A 1 194 ? -8.227 -15.305 -10.967 1.00 81.81 194 ARG A N 1
ATOM 1546 C CA . ARG A 1 194 ? -8.848 -15.144 -12.295 1.00 81.81 194 ARG A CA 1
ATOM 1547 C C . ARG A 1 194 ? -10.365 -15.350 -12.264 1.00 81.81 194 ARG A C 1
ATOM 1549 O O . ARG A 1 194 ? -11.066 -14.961 -13.201 1.00 81.81 194 ARG A O 1
ATOM 1556 N N . GLY A 1 195 ? -10.924 -15.949 -11.214 1.00 81.62 195 GLY A N 1
ATOM 1557 C CA . GLY A 1 195 ? -12.360 -15.978 -10.932 1.00 81.62 195 GLY A CA 1
ATOM 1558 C C . GLY A 1 195 ? -12.960 -14.578 -10.770 1.00 81.62 195 GLY A C 1
ATOM 1559 O O . GLY A 1 195 ? -14.108 -14.352 -11.155 1.00 81.62 195 GLY A O 1
ATOM 1560 N N . THR A 1 196 ? -12.159 -13.604 -10.335 1.00 83.00 196 THR A N 1
ATOM 1561 C CA . THR A 1 196 ? -12.592 -12.217 -10.120 1.00 83.00 196 THR A CA 1
ATOM 1562 C C . THR A 1 196 ? -12.584 -11.346 -11.379 1.00 83.00 196 THR A C 1
ATOM 1564 O O . THR A 1 196 ? -13.227 -10.293 -11.373 1.00 83.00 196 THR A O 1
ATOM 1567 N N . ASP A 1 197 ? -11.937 -11.778 -12.473 1.00 89.12 197 ASP A N 1
ATOM 1568 C CA . ASP A 1 197 ? -11.804 -10.966 -13.690 1.00 89.12 197 ASP A CA 1
ATOM 1569 C C . ASP A 1 197 ? -13.159 -10.501 -14.240 1.00 89.12 197 ASP A C 1
ATOM 1571 O O . ASP A 1 197 ? -14.132 -11.264 -14.346 1.00 89.12 197 ASP A O 1
ATOM 1575 N N . ALA A 1 198 ? -13.203 -9.245 -14.665 1.00 91.00 198 ALA A N 1
ATOM 1576 C CA . ALA A 1 198 ? -14.397 -8.602 -15.174 1.00 91.00 198 ALA A CA 1
ATOM 1577 C C . ALA A 1 198 ? -14.587 -8.838 -16.670 1.00 91.00 198 ALA A C 1
ATOM 1579 O O . ALA A 1 198 ? -13.642 -8.799 -17.459 1.00 91.00 198 ALA A O 1
ATOM 1580 N N . PHE A 1 199 ? -15.840 -9.034 -17.067 1.00 94.00 199 PHE A N 1
ATOM 1581 C CA . PHE A 1 199 ? -16.232 -9.101 -18.466 1.00 94.00 199 PHE A CA 1
ATOM 1582 C C . PHE A 1 199 ? -16.109 -7.723 -19.123 1.00 94.00 199 PHE A C 1
ATOM 1584 O O . PHE A 1 199 ? -16.508 -6.711 -18.544 1.00 94.00 199 PHE A O 1
ATOM 1591 N N . CYS A 1 200 ? -15.577 -7.700 -20.344 1.00 94.44 200 CYS A N 1
ATOM 1592 C CA . CYS A 1 200 ? -15.402 -6.478 -21.122 1.00 94.44 200 CYS A CA 1
ATOM 1593 C C . CYS A 1 200 ? -16.570 -6.239 -22.078 1.00 94.44 200 CYS A C 1
ATOM 1595 O O . CYS A 1 200 ? -17.039 -7.157 -22.755 1.00 94.44 200 CYS A O 1
ATOM 1597 N N . PHE A 1 201 ? -16.988 -4.982 -22.184 1.00 95.38 201 PHE A N 1
ATOM 1598 C CA . PHE A 1 201 ? -18.079 -4.544 -23.042 1.00 95.38 201 PHE A CA 1
ATOM 1599 C C . PHE A 1 201 ? -17.625 -3.462 -24.024 1.00 95.38 201 PHE A C 1
ATOM 1601 O O . PHE A 1 201 ? -16.701 -2.703 -23.731 1.00 95.38 201 PHE A O 1
ATOM 1608 N N . ASP A 1 202 ? -18.275 -3.387 -25.183 1.00 93.88 202 ASP A N 1
ATOM 1609 C CA . ASP A 1 202 ? -18.089 -2.297 -26.144 1.00 93.88 202 ASP A CA 1
ATOM 1610 C C . ASP A 1 202 ? -19.002 -1.093 -25.836 1.00 93.88 202 ASP A C 1
ATOM 1612 O O . ASP A 1 202 ? -19.835 -1.123 -24.929 1.00 93.88 202 ASP A O 1
ATOM 1616 N N . GLU A 1 203 ? -18.856 -0.019 -26.609 1.00 91.81 203 GLU A N 1
ATOM 1617 C CA . GLU A 1 203 ? -19.683 1.194 -26.508 1.00 91.81 203 GLU A CA 1
ATOM 1618 C C . GLU A 1 203 ? -21.184 0.952 -26.749 1.00 91.81 203 GLU A C 1
ATOM 1620 O O . GLU A 1 203 ? -22.029 1.660 -26.203 1.00 91.81 203 GLU A O 1
ATOM 1625 N N . ASN A 1 204 ? -21.525 -0.097 -27.503 1.00 93.00 204 ASN A N 1
ATOM 1626 C CA . ASN A 1 204 ? -22.897 -0.533 -27.762 1.00 93.00 204 ASN A CA 1
ATOM 1627 C C . ASN A 1 204 ? -23.424 -1.467 -26.658 1.00 93.00 204 ASN A C 1
ATOM 1629 O O . ASN A 1 204 ? -24.511 -2.039 -26.771 1.00 93.00 204 ASN A O 1
ATOM 1633 N N . ARG A 1 205 ? -22.674 -1.602 -25.556 1.00 93.75 205 ARG A N 1
ATOM 1634 C CA . ARG A 1 205 ? -22.970 -2.443 -24.394 1.00 93.75 205 ARG A CA 1
ATOM 1635 C C . ARG A 1 205 ? -22.992 -3.947 -24.711 1.00 93.75 205 ARG A C 1
ATOM 1637 O O . ARG A 1 205 ? -23.616 -4.722 -23.975 1.00 93.75 205 ARG A O 1
ATOM 1644 N N . ASN A 1 206 ? -22.345 -4.388 -25.786 1.00 93.44 206 ASN A N 1
ATOM 1645 C CA . ASN A 1 206 ? -22.210 -5.802 -26.138 1.00 93.44 206 ASN A CA 1
ATOM 1646 C C . ASN A 1 206 ? -21.001 -6.422 -25.443 1.00 93.44 206 ASN A C 1
ATOM 1648 O O . ASN A 1 206 ? -19.992 -5.757 -25.235 1.00 93.44 206 ASN A O 1
ATOM 1652 N N . LEU A 1 207 ? -21.103 -7.705 -25.093 1.00 93.56 207 LEU A N 1
ATOM 1653 C CA . LEU A 1 207 ? -19.979 -8.471 -24.558 1.00 93.56 207 LEU A CA 1
ATOM 1654 C C . LEU A 1 207 ? -18.935 -8.677 -25.660 1.00 93.56 207 LEU A C 1
ATOM 1656 O O . LEU A 1 207 ? -19.270 -9.143 -26.748 1.00 93.56 207 LEU A O 1
ATOM 1660 N N . ILE A 1 208 ? -17.679 -8.356 -25.370 1.00 92.12 208 ILE A N 1
ATOM 1661 C CA . ILE A 1 208 ? -16.574 -8.568 -26.305 1.00 92.12 208 ILE A CA 1
ATOM 1662 C C . ILE A 1 208 ? -16.085 -10.004 -26.164 1.00 92.12 208 ILE A C 1
ATOM 1664 O O . ILE A 1 208 ? -15.897 -10.486 -25.048 1.00 92.12 208 ILE A O 1
ATOM 1668 N N . ALA A 1 209 ? -15.851 -10.672 -27.290 1.00 90.25 209 ALA A N 1
ATOM 1669 C CA . ALA A 1 209 ? -15.215 -11.980 -27.334 1.00 90.25 209 ALA A CA 1
ATOM 1670 C C . ALA A 1 209 ? -13.822 -11.884 -27.974 1.00 90.25 209 ALA A C 1
ATOM 1672 O O . ALA A 1 209 ? -13.626 -11.116 -28.917 1.00 90.25 209 ALA A O 1
ATOM 1673 N N . SER A 1 210 ? -12.880 -12.679 -27.471 1.00 83.88 210 SER A N 1
ATOM 1674 C CA . SER A 1 210 ? -11.584 -12.973 -28.091 1.00 83.88 210 SER A CA 1
ATOM 1675 C C . SER A 1 210 ? -11.474 -14.486 -28.221 1.00 83.88 210 SER A C 1
ATOM 1677 O O . SER A 1 210 ? -11.759 -15.200 -27.262 1.00 83.88 210 SER A O 1
ATOM 1679 N N . ASP A 1 211 ? -11.123 -14.980 -29.408 1.00 83.25 211 ASP A N 1
ATOM 1680 C CA . ASP A 1 211 ? -10.887 -16.413 -29.660 1.00 83.25 211 ASP A CA 1
ATOM 1681 C C . ASP A 1 211 ? -12.055 -17.332 -29.256 1.00 83.25 211 ASP A C 1
ATOM 1683 O O . ASP A 1 211 ? -11.874 -18.451 -28.787 1.00 83.25 211 ASP A O 1
ATOM 1687 N N . GLY A 1 212 ? -13.288 -16.843 -29.425 1.00 84.62 212 GLY A N 1
ATOM 1688 C CA . GLY A 1 212 ? -14.513 -17.581 -29.097 1.00 84.62 212 GLY A CA 1
ATOM 1689 C C . GLY A 1 212 ? -14.929 -17.532 -27.622 1.00 84.62 212 GLY A C 1
ATOM 1690 O O . GLY A 1 212 ? -16.013 -18.012 -27.294 1.00 84.62 212 GLY A O 1
ATOM 1691 N N . PHE A 1 213 ? -14.139 -16.902 -26.748 1.00 89.44 213 PHE A N 1
ATOM 1692 C CA . PHE A 1 213 ? -14.450 -16.740 -25.326 1.00 89.44 213 PHE A CA 1
ATOM 1693 C C . PHE A 1 213 ? -14.711 -15.274 -24.964 1.00 89.44 213 PHE A C 1
ATOM 1695 O O . PHE A 1 213 ? -14.135 -14.376 -25.579 1.00 89.44 213 PHE A O 1
ATOM 1702 N N . PRO A 1 214 ? -15.554 -14.986 -23.955 1.00 91.38 214 PRO A N 1
ATOM 1703 C CA . PRO A 1 214 ? -15.692 -13.634 -23.430 1.00 91.38 214 PRO A CA 1
ATOM 1704 C C . PRO A 1 214 ? -14.344 -13.057 -22.993 1.00 91.38 214 PRO A C 1
ATOM 1706 O O . PRO A 1 214 ? -13.635 -13.659 -22.187 1.00 91.38 214 PRO A O 1
ATOM 1709 N N . LEU A 1 215 ? -14.013 -11.864 -23.486 1.00 91.38 215 LEU A N 1
ATOM 1710 C CA . LEU A 1 215 ? -12.833 -11.134 -23.053 1.00 91.38 215 LEU A CA 1
ATOM 1711 C C . LEU A 1 215 ? -13.005 -10.738 -21.584 1.00 91.38 215 LEU A C 1
ATOM 1713 O O . LEU A 1 215 ? -13.971 -10.060 -21.215 1.00 91.38 215 LEU A O 1
ATOM 1717 N N . ARG A 1 216 ? -12.041 -11.147 -20.760 1.00 91.31 216 ARG A N 1
ATOM 1718 C CA . ARG A 1 216 ? -11.976 -10.823 -19.336 1.00 91.31 216 ARG A CA 1
ATOM 1719 C C . ARG A 1 216 ? -10.694 -10.059 -19.016 1.00 91.31 216 ARG A C 1
ATOM 1721 O O . ARG A 1 216 ? -9.678 -10.229 -19.692 1.00 91.31 216 ARG A O 1
ATOM 1728 N N . ARG A 1 217 ? -10.760 -9.169 -18.026 1.00 88.00 217 ARG A N 1
ATOM 1729 C CA . ARG A 1 217 ? -9.620 -8.377 -17.542 1.00 88.00 217 ARG A CA 1
ATOM 1730 C C . ARG A 1 217 ? -9.537 -8.428 -16.017 1.00 88.00 217 ARG A C 1
ATOM 1732 O O . ARG A 1 217 ? -10.595 -8.443 -15.386 1.00 88.00 217 ARG A O 1
ATOM 1739 N N . PRO A 1 218 ? -8.322 -8.380 -15.440 1.00 85.81 218 PRO A N 1
ATOM 1740 C CA . PRO A 1 218 ? -8.139 -8.259 -13.999 1.00 85.81 218 PRO A CA 1
ATOM 1741 C C . PRO A 1 218 ? -8.984 -7.123 -13.422 1.00 85.81 218 PRO A C 1
ATOM 1743 O O . PRO A 1 218 ? -8.998 -6.014 -13.964 1.00 85.81 218 PRO A O 1
ATOM 1746 N N . ALA A 1 219 ? -9.700 -7.400 -12.335 1.00 83.50 219 ALA A N 1
ATOM 1747 C CA . ALA A 1 219 ? -10.680 -6.484 -11.753 1.00 83.50 219 ALA A CA 1
ATOM 1748 C C . ALA A 1 219 ? -10.060 -5.482 -10.759 1.00 83.50 219 ALA A C 1
ATOM 1750 O O . ALA A 1 219 ? -10.675 -5.156 -9.747 1.00 83.50 219 ALA A O 1
ATOM 1751 N N . GLY A 1 220 ? -8.857 -4.986 -11.059 1.00 81.75 220 GLY A N 1
ATOM 1752 C CA . GLY A 1 220 ? -8.134 -4.034 -10.215 1.00 81.75 220 GLY A CA 1
ATOM 1753 C C . GLY A 1 220 ? -7.608 -4.651 -8.919 1.00 81.75 220 GLY A C 1
ATOM 1754 O O . GLY A 1 220 ? -7.644 -5.865 -8.726 1.00 81.75 220 GLY A O 1
ATOM 1755 N N . HIS A 1 221 ? -7.107 -3.798 -8.026 1.00 77.50 221 HIS A N 1
ATOM 1756 C CA . HIS A 1 221 ? -6.494 -4.216 -6.760 1.00 77.50 221 HIS A CA 1
ATOM 1757 C C . HIS A 1 221 ? -7.512 -4.721 -5.722 1.00 77.50 221 HIS A C 1
ATOM 1759 O O . HIS A 1 221 ? -7.141 -5.407 -4.777 1.00 77.50 221 HIS A O 1
ATOM 1765 N N . GLY A 1 222 ? -8.809 -4.483 -5.938 1.00 76.19 222 GLY A N 1
ATOM 1766 C CA . GLY A 1 222 ? -9.891 -5.020 -5.108 1.00 76.19 222 GLY A CA 1
ATOM 1767 C C . GLY A 1 222 ? -9.959 -6.546 -5.034 1.00 76.19 222 GLY A C 1
ATOM 1768 O O . GLY A 1 222 ? -10.428 -7.105 -4.045 1.00 76.19 222 GLY A O 1
ATOM 1769 N N . SER A 1 223 ? -9.431 -7.248 -6.038 1.00 80.31 223 SER A N 1
ATOM 1770 C CA . SER A 1 223 ? -9.316 -8.711 -6.000 1.00 80.31 223 SER A CA 1
ATOM 1771 C C . SER A 1 223 ? -8.386 -9.219 -4.898 1.00 80.31 223 SER A C 1
ATOM 1773 O O . SER A 1 223 ? -8.498 -10.372 -4.494 1.00 80.31 223 SER A O 1
ATOM 1775 N N . LEU A 1 224 ? -7.458 -8.378 -4.427 1.00 89.94 224 LEU A N 1
ATOM 1776 C CA . LEU A 1 224 ? -6.469 -8.746 -3.416 1.00 89.94 224 LEU A CA 1
ATOM 1777 C C . LEU A 1 224 ? -7.102 -8.985 -2.046 1.00 89.94 224 LEU A C 1
ATOM 1779 O O . LEU A 1 224 ? -6.428 -9.506 -1.167 1.00 89.94 224 LEU A O 1
ATOM 1783 N N . LEU A 1 225 ? -8.381 -8.636 -1.853 1.00 93.00 225 LEU A N 1
ATOM 1784 C CA . LEU A 1 225 ? -9.101 -8.938 -0.619 1.00 93.00 225 LEU A CA 1
ATOM 1785 C C . LEU A 1 225 ? -9.165 -10.448 -0.358 1.00 93.00 225 LEU A C 1
ATOM 1787 O O . LEU A 1 225 ? -9.007 -10.852 0.788 1.00 93.00 225 LEU A O 1
ATOM 1791 N N . VAL A 1 226 ? -9.322 -11.263 -1.411 1.00 92.06 226 VAL A N 1
ATOM 1792 C CA . VAL A 1 226 ? -9.283 -12.734 -1.307 1.00 92.06 226 VAL A CA 1
ATOM 1793 C C . VAL A 1 226 ? -7.914 -13.176 -0.789 1.00 92.06 226 VAL A C 1
ATOM 1795 O O . VAL A 1 226 ? -7.820 -13.860 0.222 1.00 92.06 226 VAL A O 1
ATOM 1798 N N . ASN A 1 227 ? -6.837 -12.690 -1.416 1.00 93.50 227 ASN A N 1
ATOM 1799 C CA . ASN A 1 227 ? -5.475 -13.014 -0.996 1.00 93.50 227 ASN A CA 1
ATOM 1800 C C . ASN A 1 227 ? -5.207 -12.562 0.451 1.00 93.50 227 ASN A C 1
ATOM 1802 O O . ASN A 1 227 ? -4.693 -13.338 1.248 1.00 93.50 227 ASN A O 1
ATOM 1806 N N . LEU A 1 228 ? -5.600 -11.336 0.817 1.00 95.50 228 LEU A N 1
ATOM 1807 C CA . LEU A 1 228 ? -5.434 -10.816 2.176 1.00 95.50 228 LEU A CA 1
ATOM 1808 C C . LEU A 1 228 ? -6.207 -11.649 3.206 1.00 95.50 228 LEU A C 1
ATOM 1810 O O . LEU A 1 228 ? -5.697 -11.878 4.305 1.00 95.50 228 LEU A 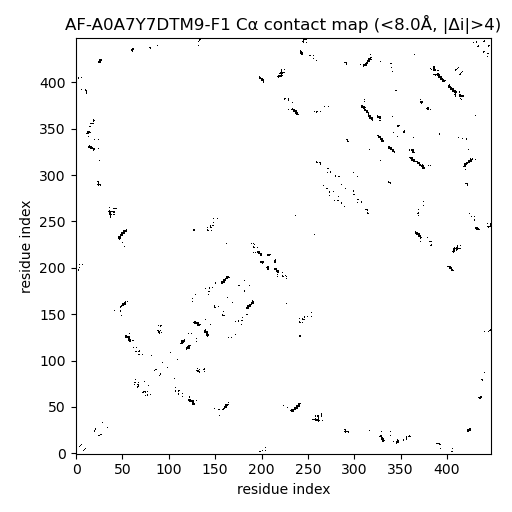O 1
ATOM 1814 N N . ASN A 1 229 ? -7.422 -12.085 2.871 1.00 95.81 229 ASN A N 1
ATOM 1815 C CA . ASN A 1 229 ? -8.254 -12.921 3.730 1.00 95.81 229 ASN A CA 1
ATOM 1816 C C . ASN A 1 229 ? -7.571 -14.265 4.038 1.00 95.81 229 ASN A C 1
ATOM 1818 O O . ASN A 1 229 ? -7.543 -14.683 5.201 1.00 95.81 229 ASN A O 1
ATOM 1822 N N . ASP A 1 230 ? -6.946 -14.865 3.023 1.00 94.75 230 ASP A N 1
ATOM 1823 C CA . ASP A 1 230 ? -6.362 -16.208 3.081 1.00 94.75 230 ASP A CA 1
ATOM 1824 C C . ASP A 1 230 ? -4.989 -16.271 3.770 1.00 94.75 230 ASP A C 1
ATOM 1826 O O . ASP A 1 230 ? -4.631 -17.323 4.291 1.00 94.75 230 ASP A O 1
ATOM 1830 N N . ILE A 1 231 ? -4.240 -15.161 3.846 1.00 94.88 231 ILE A N 1
ATOM 1831 C CA . ILE A 1 231 ? -2.936 -15.111 4.542 1.00 94.88 231 ILE A CA 1
ATOM 1832 C C . ILE A 1 231 ? -3.074 -15.608 5.986 1.00 94.88 231 ILE A C 1
ATOM 1834 O O . ILE A 1 231 ? -3.859 -15.061 6.761 1.00 94.88 231 ILE A O 1
ATOM 1838 N N . ASP A 1 232 ? -2.282 -16.573 6.426 1.00 93.81 232 ASP A N 1
ATOM 1839 C CA . ASP A 1 232 ? -2.341 -17.034 7.814 1.00 93.81 232 ASP A CA 1
ATOM 1840 C C . ASP A 1 232 ? -1.527 -16.121 8.753 1.00 93.81 232 ASP A C 1
ATOM 1842 O O . ASP A 1 232 ? -0.411 -16.442 9.147 1.00 93.81 232 ASP A O 1
ATOM 1846 N N . ALA A 1 233 ? -2.069 -14.943 9.073 1.00 95.19 233 ALA A N 1
ATOM 1847 C CA . ALA A 1 233 ? -1.510 -13.991 10.038 1.00 95.19 233 ALA A CA 1
ATOM 1848 C C . ALA A 1 233 ? -2.618 -13.173 10.716 1.00 95.19 233 ALA A C 1
ATOM 1850 O O . ALA A 1 233 ? -3.638 -12.892 10.084 1.00 95.19 233 ALA A O 1
ATOM 1851 N N . ASP A 1 234 ? -2.413 -12.766 11.966 1.00 95.06 234 ASP A N 1
ATOM 1852 C CA . ASP A 1 234 ? -3.333 -11.905 12.720 1.00 95.06 234 ASP A CA 1
ATOM 1853 C C . ASP A 1 234 ? -3.148 -10.433 12.337 1.00 95.06 234 ASP A C 1
ATOM 1855 O O . ASP A 1 234 ? -4.122 -9.702 12.137 1.00 95.06 234 ASP A O 1
ATOM 1859 N N . LEU A 1 235 ? -1.882 -10.022 12.213 1.00 96.81 235 LEU A N 1
ATOM 1860 C CA . LEU A 1 235 ? -1.453 -8.672 11.873 1.00 96.81 235 LEU A CA 1
ATOM 1861 C C . LEU A 1 235 ? -0.748 -8.680 10.513 1.00 96.81 235 LEU A C 1
ATOM 1863 O O . LEU A 1 235 ? 0.212 -9.419 10.301 1.00 96.81 235 LEU A O 1
ATOM 1867 N N . VAL A 1 236 ? -1.208 -7.846 9.586 1.00 98.06 236 VAL A N 1
ATOM 1868 C CA . VAL A 1 236 ? -0.670 -7.768 8.226 1.00 98.06 236 VAL A CA 1
ATOM 1869 C C . VAL A 1 236 ? -0.202 -6.353 7.925 1.00 98.06 236 VAL A C 1
ATOM 1871 O O . VAL A 1 236 ? -0.966 -5.401 8.061 1.00 98.06 236 VAL A O 1
ATOM 1874 N N . LEU A 1 237 ? 1.047 -6.214 7.495 1.00 98.31 237 LEU A N 1
ATOM 1875 C CA . LEU A 1 237 ? 1.642 -4.948 7.078 1.00 98.31 237 LEU A CA 1
ATOM 1876 C C . LEU A 1 237 ? 1.649 -4.914 5.546 1.00 98.31 237 LEU A C 1
ATOM 1878 O O . LEU A 1 237 ? 2.236 -5.781 4.905 1.00 98.31 237 LEU A O 1
ATOM 1882 N N . ILE A 1 238 ? 0.948 -3.950 4.955 1.00 97.75 238 ILE A N 1
ATOM 1883 C CA . ILE A 1 238 ? 0.649 -3.897 3.520 1.00 97.75 238 ILE A CA 1
ATOM 1884 C C . ILE A 1 238 ? 1.434 -2.756 2.872 1.00 97.75 238 ILE A C 1
ATOM 1886 O O . ILE A 1 238 ? 1.239 -1.598 3.255 1.00 97.75 238 ILE A O 1
ATOM 1890 N N . LYS A 1 239 ? 2.272 -3.078 1.874 1.00 94.94 239 LYS A N 1
ATOM 1891 C CA . LYS A 1 239 ? 3.074 -2.116 1.091 1.00 94.94 239 LYS A CA 1
ATOM 1892 C C . LYS A 1 239 ? 3.194 -2.536 -0.365 1.00 94.94 239 LYS A C 1
ATOM 1894 O O . LYS A 1 239 ? 3.272 -3.719 -0.662 1.00 94.94 239 LYS A O 1
ATOM 1899 N N . ASN A 1 240 ? 3.232 -1.579 -1.288 1.00 93.88 240 ASN A N 1
ATOM 1900 C CA . ASN A 1 240 ? 3.459 -1.892 -2.702 1.00 93.88 240 ASN A CA 1
ATOM 1901 C C . ASN A 1 240 ? 4.903 -2.359 -2.952 1.00 93.88 240 ASN A C 1
ATOM 1903 O O . ASN A 1 240 ? 5.837 -1.800 -2.378 1.00 93.88 240 ASN A O 1
ATOM 1907 N N . ILE A 1 241 ? 5.087 -3.305 -3.883 1.00 94.19 241 ILE A N 1
ATOM 1908 C CA . ILE A 1 241 ? 6.414 -3.840 -4.249 1.00 94.19 241 ILE A CA 1
ATOM 1909 C C . ILE A 1 241 ? 7.411 -2.750 -4.678 1.00 94.19 241 ILE A C 1
ATOM 1911 O O . ILE A 1 241 ? 8.599 -2.880 -4.417 1.00 94.19 241 ILE A O 1
ATOM 1915 N N . ASP A 1 242 ? 6.943 -1.668 -5.311 1.00 92.56 242 ASP A N 1
ATOM 1916 C CA . ASP A 1 242 ? 7.796 -0.605 -5.854 1.00 92.56 242 ASP A CA 1
ATOM 1917 C C . ASP A 1 242 ? 8.168 0.475 -4.831 1.00 92.56 242 ASP A C 1
ATOM 1919 O O . ASP A 1 242 ? 8.930 1.372 -5.174 1.00 92.56 242 ASP A O 1
ATOM 1923 N N . ASN A 1 243 ? 7.637 0.411 -3.607 1.00 93.38 243 ASN A N 1
ATOM 1924 C CA . ASN A 1 243 ? 7.964 1.326 -2.518 1.00 93.38 243 ASN A CA 1
ATOM 1925 C C . ASN A 1 243 ? 8.903 0.619 -1.533 1.00 93.38 243 ASN A C 1
ATOM 1927 O O . ASN A 1 243 ? 8.460 0.045 -0.538 1.00 93.38 243 ASN A O 1
ATOM 1931 N N . VAL A 1 244 ? 10.201 0.637 -1.818 1.00 94.62 244 VAL A N 1
ATOM 1932 C CA . VAL A 1 244 ? 11.238 0.112 -0.925 1.00 94.62 244 VAL A CA 1
ATOM 1933 C C . VAL A 1 244 ? 12.502 0.946 -1.073 1.00 94.62 244 VAL A C 1
ATOM 1935 O O . VAL A 1 244 ? 12.937 1.227 -2.187 1.00 94.62 244 VAL A O 1
ATOM 1938 N N . GLN A 1 245 ? 13.030 1.398 0.059 1.00 95.12 245 GLN A N 1
ATOM 1939 C CA . GLN A 1 245 ? 14.265 2.168 0.135 1.00 95.12 245 GLN A CA 1
ATOM 1940 C C . GLN A 1 245 ? 15.475 1.236 0.043 1.00 95.12 245 GLN A C 1
ATOM 1942 O O . GLN A 1 245 ? 15.347 0.029 0.247 1.00 95.12 245 GLN A O 1
ATOM 1947 N N . HIS A 1 246 ? 16.648 1.800 -0.233 1.00 95.19 246 HIS A N 1
ATOM 1948 C CA . HIS A 1 246 ? 17.913 1.089 -0.082 1.00 95.19 246 HIS A CA 1
ATOM 1949 C C . HIS A 1 246 ? 18.029 0.507 1.332 1.00 95.19 246 HIS A C 1
ATOM 1951 O O . HIS A 1 246 ? 17.682 1.190 2.301 1.00 95.19 246 HIS A O 1
ATOM 1957 N N . ILE A 1 247 ? 18.535 -0.723 1.474 1.00 91.44 247 ILE A N 1
ATOM 1958 C CA . ILE A 1 247 ? 18.582 -1.414 2.773 1.00 91.44 247 ILE A CA 1
ATOM 1959 C C . ILE A 1 247 ? 19.270 -0.595 3.878 1.00 91.44 247 ILE A C 1
ATOM 1961 O O . ILE A 1 247 ? 18.792 -0.578 5.013 1.00 91.44 247 ILE A O 1
ATOM 1965 N N . SER A 1 248 ? 20.326 0.162 3.549 1.00 92.44 248 SER A N 1
ATOM 1966 C CA . SER A 1 248 ? 21.033 1.038 4.504 1.00 92.44 248 SER A CA 1
ATOM 1967 C C . SER A 1 248 ? 20.156 2.176 5.057 1.00 92.44 248 SER A C 1
ATOM 1969 O O . SER A 1 248 ? 20.366 2.627 6.179 1.00 92.44 248 SER A O 1
ATOM 1971 N N . LYS A 1 249 ? 19.113 2.568 4.314 1.00 93.56 249 LYS A N 1
ATOM 1972 C CA . LYS A 1 249 ? 18.158 3.643 4.636 1.00 93.56 249 LYS A CA 1
ATOM 1973 C C . LYS A 1 249 ? 16.834 3.123 5.204 1.00 93.56 249 LYS A C 1
ATOM 1975 O O . LYS A 1 249 ? 15.908 3.898 5.452 1.00 93.56 249 LYS A O 1
ATOM 1980 N N . SER A 1 250 ? 16.717 1.816 5.440 1.00 93.06 250 SER A N 1
ATOM 1981 C CA . SER A 1 250 ? 15.469 1.179 5.879 1.00 93.06 250 SER A CA 1
ATOM 1982 C C . SER A 1 250 ? 15.059 1.528 7.318 1.00 93.06 250 SER A C 1
ATOM 1984 O O . SER A 1 250 ? 13.874 1.436 7.650 1.00 93.06 250 SER A O 1
ATOM 1986 N N . ALA A 1 251 ? 15.993 1.994 8.158 1.00 95.00 251 ALA A N 1
ATOM 1987 C CA . ALA A 1 251 ? 15.783 2.233 9.588 1.00 95.00 251 ALA A CA 1
ATOM 1988 C C . ALA A 1 251 ? 14.553 3.107 9.885 1.00 95.00 251 ALA A C 1
ATOM 1990 O O . ALA A 1 251 ? 13.719 2.748 10.718 1.00 95.00 251 ALA A O 1
ATOM 1991 N N . ARG A 1 252 ? 14.382 4.217 9.153 1.00 95.44 252 ARG A N 1
ATOM 1992 C CA . ARG A 1 252 ? 13.235 5.117 9.336 1.00 95.44 252 ARG A CA 1
ATOM 1993 C C . ARG A 1 252 ? 11.911 4.479 8.915 1.00 95.44 252 ARG A C 1
ATOM 1995 O O . ARG A 1 252 ? 10.890 4.659 9.584 1.00 95.44 252 ARG A O 1
ATOM 2002 N N . SER A 1 253 ? 11.918 3.708 7.825 1.00 96.56 253 SER A N 1
ATOM 2003 C CA . SER A 1 253 ? 10.743 2.938 7.399 1.00 96.56 253 SER A CA 1
ATOM 2004 C C . SER A 1 253 ? 10.382 1.881 8.445 1.00 96.56 253 SER A C 1
ATOM 2006 O O . SER A 1 253 ? 9.198 1.697 8.724 1.00 96.56 253 SER A O 1
ATOM 2008 N N . ASN A 1 254 ? 11.373 1.209 9.036 1.00 97.44 254 ASN A N 1
ATOM 2009 C CA . ASN A 1 254 ? 11.175 0.178 10.056 1.00 97.44 254 ASN A CA 1
ATOM 2010 C C . ASN A 1 254 ? 10.635 0.777 11.361 1.00 97.44 254 ASN A C 1
ATOM 2012 O O . ASN A 1 254 ? 9.704 0.236 11.954 1.00 97.44 254 ASN A O 1
ATOM 2016 N N . GLU A 1 255 ? 11.163 1.925 11.784 1.00 98.06 255 GLU A N 1
ATOM 2017 C CA . GLU A 1 255 ? 10.636 2.689 12.918 1.00 98.06 255 GLU A CA 1
ATOM 2018 C C . GLU A 1 255 ? 9.180 3.108 12.681 1.00 98.06 255 GLU A C 1
ATOM 2020 O O . GLU A 1 255 ? 8.320 2.863 13.525 1.00 98.06 255 GLU A O 1
ATOM 2025 N N . THR A 1 256 ? 8.874 3.651 11.500 1.00 98.44 256 THR A N 1
ATOM 2026 C CA . THR A 1 256 ? 7.507 4.055 11.140 1.00 98.44 256 THR A CA 1
ATOM 2027 C C . THR A 1 256 ? 6.544 2.867 11.169 1.00 98.44 256 THR A C 1
ATOM 2029 O O . THR A 1 256 ? 5.442 2.985 11.700 1.00 98.44 256 THR A O 1
ATOM 2032 N N . TRP A 1 257 ? 6.954 1.691 10.680 1.00 98.56 257 TRP A N 1
ATOM 2033 C CA . TRP A 1 257 ? 6.150 0.474 10.811 1.00 98.56 257 TRP A CA 1
ATOM 2034 C C . TRP A 1 257 ? 5.859 0.115 12.265 1.00 98.56 257 TRP A C 1
ATOM 2036 O O . TRP A 1 257 ? 4.707 -0.158 12.598 1.00 98.56 257 TRP A O 1
ATOM 2046 N N . LYS A 1 258 ? 6.876 0.155 13.133 1.00 98.56 258 LYS A N 1
ATOM 2047 C CA . LYS A 1 258 ? 6.706 -0.109 14.567 1.00 98.56 258 LYS A CA 1
ATOM 2048 C C . LYS A 1 258 ? 5.729 0.881 15.201 1.00 98.56 258 LYS A C 1
ATOM 2050 O O . LYS A 1 258 ? 4.842 0.455 15.930 1.00 98.56 258 LYS A O 1
ATOM 2055 N N . ILE A 1 259 ? 5.811 2.170 14.868 1.00 98.81 259 ILE A N 1
ATOM 2056 C CA . ILE A 1 259 ? 4.844 3.175 15.340 1.00 98.81 259 ILE A CA 1
ATOM 2057 C C . ILE A 1 259 ? 3.417 2.773 14.948 1.00 98.81 259 ILE A C 1
ATOM 2059 O O . ILE A 1 259 ? 2.545 2.711 15.810 1.00 98.81 259 ILE A O 1
ATOM 2063 N N . LEU A 1 260 ? 3.168 2.451 13.674 1.00 98.88 260 LEU A N 1
ATOM 2064 C CA . LEU A 1 260 ? 1.823 2.088 13.210 1.00 98.88 260 LEU A CA 1
ATOM 2065 C C . LEU A 1 260 ? 1.296 0.802 13.871 1.00 98.88 260 LEU A C 1
ATOM 2067 O O . LEU A 1 260 ? 0.108 0.723 14.190 1.00 98.88 260 LEU A O 1
ATOM 2071 N N . VAL A 1 261 ? 2.168 -0.184 14.106 1.00 98.69 261 VAL A N 1
ATOM 2072 C CA . VAL A 1 261 ? 1.831 -1.407 14.853 1.00 98.69 261 VAL A CA 1
ATOM 2073 C C . VAL A 1 261 ? 1.474 -1.077 16.301 1.00 98.69 261 VAL A C 1
ATOM 2075 O O . VAL A 1 261 ? 0.416 -1.490 16.771 1.00 98.69 261 VAL A O 1
ATOM 2078 N N . GLY A 1 262 ? 2.302 -0.289 16.988 1.00 98.50 262 GLY A N 1
ATOM 2079 C CA . GLY A 1 262 ? 2.060 0.112 18.371 1.00 98.50 262 GLY A CA 1
ATOM 2080 C C . GLY A 1 262 ? 0.773 0.919 18.541 1.00 98.50 262 GLY A C 1
ATOM 2081 O O . GLY A 1 262 ? 0.042 0.704 19.505 1.00 98.50 262 GLY A O 1
ATOM 2082 N N . VAL A 1 263 ? 0.449 1.797 17.585 1.00 98.81 263 VAL A N 1
ATOM 2083 C CA . VAL A 1 263 ? -0.829 2.531 17.556 1.00 98.81 263 VAL A CA 1
ATOM 2084 C C . VAL A 1 263 ? -2.006 1.563 17.446 1.00 98.81 263 VAL A C 1
ATOM 2086 O O . VAL A 1 263 ? -2.981 1.715 18.180 1.00 98.81 263 VAL A O 1
ATOM 2089 N N . LEU A 1 264 ? -1.923 0.557 16.567 1.00 98.62 264 LEU A N 1
ATOM 2090 C CA . LEU A 1 264 ? -2.983 -0.440 16.414 1.00 98.62 264 LEU A CA 1
ATOM 2091 C C . LEU A 1 264 ? -3.192 -1.231 17.711 1.00 98.62 264 LEU A C 1
ATOM 2093 O O . LEU A 1 264 ? -4.324 -1.370 18.173 1.00 98.62 264 LEU A O 1
ATOM 2097 N N . GLU A 1 265 ? -2.113 -1.759 18.292 1.00 97.88 265 GLU A N 1
ATOM 2098 C CA . GLU A 1 265 ? -2.177 -2.591 19.499 1.00 97.88 265 GLU A CA 1
ATOM 2099 C C . GLU A 1 265 ? -2.694 -1.802 20.709 1.00 97.88 265 GLU A C 1
ATOM 2101 O O . GLU A 1 265 ? -3.532 -2.303 21.465 1.00 97.88 265 GLU A O 1
ATOM 2106 N N . GLN A 1 266 ? -2.241 -0.555 20.874 1.00 98.25 266 GLN A N 1
ATOM 2107 C CA . GLN A 1 266 ? -2.717 0.324 21.939 1.00 98.25 266 GLN A CA 1
ATOM 2108 C C . GLN A 1 266 ? -4.200 0.672 21.753 1.00 98.25 266 GLN A C 1
ATOM 2110 O O . GLN A 1 266 ? -4.965 0.587 22.714 1.00 98.25 266 GLN A O 1
ATOM 2115 N N . PHE A 1 267 ? -4.624 0.985 20.527 1.00 98.38 267 PHE A N 1
ATOM 2116 C CA . PHE A 1 267 ? -6.024 1.266 20.220 1.00 98.38 267 PHE A CA 1
ATOM 2117 C C . PHE A 1 267 ? -6.938 0.085 20.570 1.00 98.38 267 PHE A C 1
ATOM 2119 O O . PHE A 1 267 ? -7.917 0.257 21.295 1.00 98.38 267 PHE A O 1
ATOM 2126 N N . GLU A 1 268 ? -6.610 -1.132 20.122 1.00 97.81 268 GLU A N 1
ATOM 2127 C CA . GLU A 1 268 ? -7.409 -2.320 20.452 1.00 97.81 268 GLU A CA 1
ATOM 2128 C C . GLU A 1 268 ? -7.475 -2.563 21.968 1.00 97.81 268 GLU A C 1
ATOM 2130 O O . GLU A 1 268 ? -8.523 -2.937 22.497 1.00 97.81 268 GLU A O 1
ATOM 2135 N N . LYS A 1 269 ? -6.371 -2.335 22.690 1.00 97.12 269 LYS A N 1
ATOM 2136 C CA . LYS A 1 269 ? -6.325 -2.467 24.151 1.00 97.12 269 LYS A CA 1
ATOM 2137 C C . LYS A 1 269 ? -7.234 -1.454 24.850 1.00 97.12 269 LYS A C 1
ATOM 2139 O O . LYS A 1 269 ? -7.939 -1.823 25.790 1.00 97.12 269 LYS A O 1
ATOM 2144 N N . GLU A 1 270 ? -7.226 -0.199 24.415 1.00 98.00 270 GLU A N 1
ATOM 2145 C CA . GLU A 1 270 ? -8.071 0.847 24.998 1.00 98.00 270 GLU A CA 1
ATOM 2146 C C . GLU A 1 270 ? -9.556 0.622 24.697 1.00 98.00 270 GLU A C 1
ATOM 2148 O O . GLU A 1 270 ? -10.381 0.753 25.599 1.00 98.00 270 GLU A O 1
ATOM 2153 N N . VAL A 1 271 ? -9.901 0.177 23.483 1.00 98.31 271 VAL A N 1
ATOM 2154 C CA . VAL A 1 271 ? -11.284 -0.187 23.127 1.00 98.31 271 VAL A CA 1
ATOM 2155 C C . VAL A 1 271 ? -11.787 -1.349 23.989 1.00 98.31 271 VAL A C 1
ATOM 2157 O O . VAL A 1 271 ? -12.905 -1.293 24.503 1.00 98.31 271 VAL A O 1
ATOM 2160 N N . LYS A 1 272 ? -10.965 -2.382 24.222 1.00 97.44 272 LYS A N 1
ATOM 2161 C CA . LYS A 1 272 ? -11.310 -3.482 25.144 1.00 97.44 272 LYS A CA 1
ATOM 2162 C C . LYS A 1 272 ? -11.537 -2.991 26.569 1.00 97.44 272 LYS A C 1
ATOM 2164 O O . LYS A 1 272 ? -12.519 -3.374 27.197 1.00 97.44 272 LYS A O 1
ATOM 2169 N N . ASN A 1 273 ? -10.656 -2.127 27.075 1.00 97.81 273 ASN A N 1
ATOM 2170 C CA . ASN A 1 273 ? -10.801 -1.575 28.420 1.00 97.81 273 ASN A CA 1
ATOM 2171 C C . ASN A 1 273 ? -12.086 -0.745 28.560 1.00 97.81 273 ASN A C 1
ATOM 2173 O O . ASN A 1 273 ? -12.793 -0.865 29.565 1.00 97.81 273 ASN A O 1
ATOM 2177 N N . LEU A 1 274 ? -12.405 0.049 27.533 1.00 98.19 274 LEU A N 1
ATOM 2178 C CA . LEU A 1 274 ? -13.653 0.796 27.445 1.00 98.19 274 LEU A CA 1
ATOM 2179 C C . LEU A 1 274 ? -14.866 -0.143 27.419 1.00 98.19 274 LEU A C 1
ATOM 2181 O O . LEU A 1 274 ? -15.851 0.141 28.092 1.00 98.19 274 LEU A O 1
ATOM 2185 N N . ARG A 1 275 ? -14.798 -1.276 26.706 1.00 97.62 275 ARG A N 1
ATOM 2186 C CA . ARG A 1 275 ? -15.868 -2.291 26.694 1.00 97.62 275 ARG A CA 1
ATOM 2187 C C . ARG A 1 275 ? -16.123 -2.873 28.085 1.00 97.62 275 ARG A C 1
ATOM 2189 O O . ARG A 1 275 ? -17.273 -3.010 28.487 1.00 97.62 275 ARG A O 1
ATOM 2196 N N . GLU A 1 276 ? -15.065 -3.183 28.833 1.00 96.75 276 GLU A N 1
ATOM 2197 C CA . GLU A 1 276 ? -15.167 -3.719 30.199 1.00 96.75 276 GLU A CA 1
ATOM 2198 C C . GLU A 1 276 ? -15.691 -2.687 31.207 1.00 96.75 276 GLU A C 1
ATOM 2200 O O . GLU A 1 276 ? -16.363 -3.043 32.173 1.00 96.75 276 GLU A O 1
ATOM 2205 N N . ASN A 1 277 ? -15.376 -1.407 30.997 1.00 95.62 277 ASN A N 1
ATOM 2206 C CA . ASN A 1 277 ? -15.662 -0.326 31.936 1.00 95.62 277 ASN A CA 1
ATOM 2207 C C . ASN A 1 277 ? -16.263 0.890 31.217 1.00 95.62 277 ASN A C 1
ATOM 2209 O O . ASN A 1 277 ? -15.689 1.987 31.246 1.00 95.62 277 ASN A O 1
ATOM 2213 N N . TYR A 1 278 ? -17.402 0.665 30.564 1.00 97.06 278 TYR A N 1
ATOM 2214 C CA . TYR A 1 278 ? -18.061 1.647 29.710 1.00 97.06 278 TYR A CA 1
ATOM 2215 C C . TYR A 1 278 ? -18.502 2.897 30.478 1.00 97.06 278 TYR A C 1
ATOM 2217 O O . TYR A 1 278 ? -19.168 2.808 31.513 1.00 97.06 278 TYR A O 1
ATOM 2225 N N . SER A 1 279 ? -18.187 4.065 29.920 1.00 96.06 279 SER A N 1
ATOM 2226 C CA . SER A 1 279 ? -18.875 5.325 30.204 1.00 96.06 279 SER A CA 1
ATOM 2227 C C . SER A 1 279 ? -18.826 6.219 28.967 1.00 96.06 279 SER A C 1
ATOM 2229 O O . SER A 1 279 ? -17.888 6.121 28.167 1.00 96.06 279 SER A O 1
ATOM 2231 N N . ASP A 1 280 ? -19.818 7.095 28.815 1.00 94.94 280 ASP A N 1
ATOM 2232 C CA . ASP A 1 280 ? -19.882 8.018 27.678 1.00 94.94 280 ASP A CA 1
ATOM 2233 C C . ASP A 1 280 ? -18.680 8.980 27.683 1.00 94.94 280 ASP A C 1
ATOM 2235 O O . ASP A 1 280 ? -18.134 9.293 26.629 1.00 94.94 280 ASP A O 1
ATOM 2239 N N . GLU A 1 281 ? -18.195 9.382 28.864 1.00 95.19 281 GLU A N 1
ATOM 2240 C CA . GLU A 1 281 ? -17.015 10.245 29.010 1.00 95.19 281 GLU A CA 1
ATOM 2241 C C . GLU A 1 281 ? -15.737 9.556 28.528 1.00 95.19 281 GLU A C 1
ATOM 2243 O O . GLU A 1 281 ? -14.944 10.161 27.811 1.00 95.19 281 GLU A O 1
ATOM 2248 N N . ARG A 1 282 ? -15.545 8.278 28.875 1.00 96.69 282 ARG A N 1
ATOM 2249 C CA . ARG A 1 282 ? -14.381 7.507 28.419 1.00 96.69 282 ARG A CA 1
ATOM 2250 C C . ARG A 1 282 ? -14.437 7.230 26.925 1.00 96.69 282 ARG A C 1
ATOM 2252 O O . ARG A 1 282 ? -13.402 7.205 26.265 1.00 96.69 282 ARG A O 1
ATOM 2259 N N . PHE A 1 283 ? -15.634 7.021 26.377 1.00 97.12 283 PHE A N 1
ATOM 2260 C CA . PHE A 1 283 ? -15.777 6.860 24.935 1.00 97.12 283 PHE A CA 1
ATOM 2261 C C . PHE A 1 283 ? -15.506 8.184 24.205 1.00 97.12 283 PHE A C 1
ATOM 2263 O O . PHE A 1 283 ? -14.832 8.190 23.176 1.00 97.12 283 PHE A O 1
ATOM 2270 N N . ALA A 1 284 ? -15.950 9.315 24.757 1.00 95.75 284 ALA A N 1
ATOM 2271 C CA . ALA A 1 284 ? -15.611 10.631 24.228 1.00 95.75 284 ALA A CA 1
ATOM 2272 C C . ALA A 1 284 ? -14.092 10.884 24.245 1.00 95.75 284 ALA A C 1
ATOM 2274 O O . ALA A 1 284 ? -13.550 11.317 23.231 1.00 95.75 284 ALA A O 1
ATOM 2275 N N . GLU A 1 285 ? -13.402 10.531 25.334 1.00 96.06 285 GLU A N 1
ATOM 2276 C CA . GLU A 1 285 ? -11.937 10.619 25.444 1.00 96.06 285 GLU A CA 1
ATOM 2277 C C . GLU A 1 285 ? -11.229 9.740 24.400 1.00 96.06 285 GLU A C 1
ATOM 2279 O O . GLU A 1 285 ? -10.332 10.201 23.694 1.00 96.06 285 GLU A O 1
ATOM 2284 N N . LEU A 1 286 ? -11.672 8.489 24.222 1.00 96.94 286 LEU A N 1
ATOM 2285 C CA . LEU A 1 286 ? -11.149 7.610 23.173 1.00 96.94 286 LEU A CA 1
ATOM 2286 C C . LEU A 1 286 ? -11.363 8.220 21.775 1.00 96.94 286 LEU A C 1
ATOM 2288 O O . LEU A 1 286 ? -10.466 8.188 20.931 1.00 96.94 286 LEU A O 1
ATOM 2292 N N . ASN A 1 287 ? -12.546 8.784 21.516 1.00 95.88 287 ASN A N 1
ATOM 2293 C CA . ASN A 1 287 ? -12.837 9.427 20.241 1.00 95.88 287 ASN A CA 1
ATOM 2294 C C . ASN A 1 287 ? -11.948 10.651 19.998 1.00 95.88 287 ASN A C 1
ATOM 2296 O O . ASN A 1 287 ? -11.487 10.835 18.876 1.00 95.88 287 ASN A O 1
ATOM 2300 N N . GLU A 1 288 ? -11.676 11.456 21.022 1.00 94.00 288 GLU A N 1
ATOM 2301 C CA . GLU A 1 288 ? -10.771 12.604 20.934 1.00 94.00 288 GLU A CA 1
ATOM 2302 C C . GLU A 1 288 ? -9.331 12.158 20.631 1.00 94.00 288 GLU A C 1
ATOM 2304 O O . GLU A 1 288 ? -8.705 12.665 19.696 1.00 94.00 288 GLU A O 1
ATOM 2309 N N . ASN A 1 289 ? -8.847 11.129 21.334 1.00 95.31 289 ASN A N 1
ATOM 2310 C CA . ASN A 1 289 ? -7.491 10.600 21.178 1.00 95.31 289 ASN A CA 1
ATOM 2311 C C . ASN A 1 289 ? -7.233 9.987 19.790 1.00 95.31 289 ASN A C 1
ATOM 2313 O O . ASN A 1 289 ? -6.135 10.126 19.251 1.00 95.31 289 ASN A O 1
ATOM 2317 N N . TYR A 1 290 ? -8.232 9.320 19.197 1.00 96.81 290 TYR A N 1
ATOM 2318 C CA . TYR A 1 290 ? -8.084 8.582 17.930 1.00 96.81 290 TYR A CA 1
ATOM 2319 C C . TYR A 1 290 ? -8.849 9.182 16.739 1.00 96.81 290 TYR A C 1
ATOM 2321 O O . TYR A 1 290 ? -8.739 8.681 15.611 1.00 96.81 290 TYR A O 1
ATOM 2329 N N . LYS A 1 291 ? -9.604 10.264 16.960 1.00 95.81 291 LYS A N 1
ATOM 2330 C CA . LYS A 1 291 ? -10.420 10.976 15.959 1.00 95.81 291 LYS A CA 1
ATOM 2331 C C . LYS A 1 291 ? -11.289 10.014 15.154 1.00 95.81 291 LYS A C 1
ATOM 2333 O O . LYS A 1 291 ? -11.218 9.987 13.923 1.00 95.81 291 LYS A O 1
AT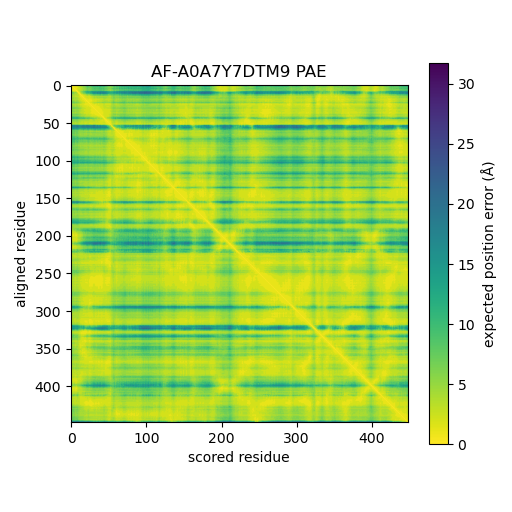OM 2338 N N . LEU A 1 292 ? -11.998 9.120 15.842 1.00 92.94 292 LEU A N 1
ATOM 2339 C CA . LEU A 1 292 ? -12.699 7.983 15.229 1.00 92.94 292 LEU A CA 1
ATOM 2340 C C . LEU A 1 292 ? -13.931 8.435 14.446 1.00 92.94 292 LEU A C 1
ATOM 2342 O O . LEU A 1 292 ? -14.149 7.972 13.326 1.00 92.94 292 LEU A O 1
ATOM 2346 N N . PHE A 1 293 ? -14.674 9.366 15.033 1.00 92.00 293 PHE A N 1
ATOM 2347 C CA . PHE A 1 293 ? -15.968 9.862 14.595 1.00 92.00 293 PHE A CA 1
ATOM 2348 C C . PHE A 1 293 ? -15.995 11.397 14.632 1.00 92.00 293 PHE A C 1
ATOM 2350 O O . PHE A 1 293 ? -15.296 11.996 15.460 1.00 92.00 293 PHE A O 1
ATOM 2357 N N . PRO A 1 294 ? -16.800 12.046 13.771 1.00 85.62 294 PRO A N 1
ATOM 2358 C CA . PRO A 1 294 ? -16.952 13.496 13.791 1.00 85.62 294 PRO A CA 1
ATOM 2359 C C . PRO A 1 294 ? -17.603 13.980 15.095 1.00 85.62 294 PRO A C 1
ATOM 2361 O O . PRO A 1 294 ? -18.327 13.250 15.778 1.00 85.62 294 PRO A O 1
ATOM 2364 N N . SER A 1 295 ? -17.379 15.251 15.425 1.00 77.94 295 SER A N 1
ATOM 2365 C CA . SER A 1 295 ? -18.019 15.902 16.571 1.00 77.94 295 SER A CA 1
ATOM 2366 C C . SER A 1 295 ? -19.546 15.832 16.473 1.00 77.94 295 SER A C 1
ATOM 2368 O O . SER A 1 295 ? -20.128 16.244 15.472 1.00 77.94 295 SER A O 1
ATOM 2370 N N . GLY A 1 296 ? -20.197 15.365 17.540 1.00 76.25 296 GLY A N 1
ATOM 2371 C CA . GLY A 1 296 ? -21.657 15.236 17.612 1.00 76.25 296 GLY A CA 1
ATOM 2372 C C . GLY A 1 296 ? -22.209 13.861 17.221 1.00 76.25 296 GLY A C 1
ATOM 2373 O O . GLY A 1 296 ? -23.417 13.662 17.340 1.00 76.25 296 GLY A O 1
ATOM 2374 N N . GLU A 1 297 ? -21.357 12.914 16.810 1.00 84.25 297 GLU A N 1
ATOM 2375 C CA . GLU A 1 297 ? -21.755 11.513 16.638 1.00 84.25 297 GLU A CA 1
ATOM 2376 C C . GLU A 1 297 ? -22.252 10.920 17.967 1.00 84.25 297 GLU A C 1
ATOM 2378 O O . GLU A 1 297 ? -21.701 11.192 19.039 1.00 84.25 297 GLU A O 1
ATOM 2383 N N . VAL A 1 298 ? -23.296 10.088 17.907 1.00 87.56 298 VAL A N 1
ATOM 2384 C CA . VAL A 1 298 ? -23.849 9.437 19.101 1.00 87.56 298 VAL A CA 1
ATOM 2385 C C . VAL A 1 298 ? -22.972 8.247 19.485 1.00 87.56 298 VAL A C 1
ATOM 2387 O O . VAL A 1 298 ? -23.136 7.127 18.996 1.00 87.56 298 VAL A O 1
ATOM 2390 N N . LEU A 1 299 ? -22.047 8.496 20.409 1.00 92.75 299 LEU A N 1
ATOM 2391 C CA . LEU A 1 299 ? -21.224 7.463 21.025 1.00 92.75 299 LEU A CA 1
ATOM 2392 C C . LEU A 1 299 ? -22.095 6.615 21.958 1.00 92.75 299 LEU A C 1
ATOM 2394 O O . LEU A 1 299 ? -22.699 7.123 22.897 1.00 92.75 299 LEU A O 1
ATOM 2398 N N . SER A 1 300 ? -22.207 5.324 21.657 1.00 94.25 300 SER A N 1
ATOM 2399 C CA . SER A 1 300 ? -23.083 4.398 22.376 1.00 94.25 300 SER A CA 1
ATOM 2400 C C . SER A 1 300 ? -22.424 3.042 22.565 1.00 94.25 300 SER A C 1
ATOM 2402 O O . SER A 1 300 ? -21.561 2.636 21.785 1.00 94.25 300 SER A O 1
ATOM 2404 N N . GLN A 1 301 ? -22.894 2.279 23.548 1.00 95.19 301 GLN A N 1
ATOM 2405 C CA . GLN A 1 301 ? -22.434 0.908 23.742 1.00 95.19 301 GLN A CA 1
ATOM 2406 C C . GLN A 1 301 ? -22.657 0.030 22.493 1.00 95.19 301 GLN A C 1
ATOM 2408 O O . GLN A 1 301 ? -21.824 -0.817 22.192 1.00 95.19 301 GLN A O 1
ATOM 2413 N N . GLU A 1 302 ? -23.716 0.262 21.705 1.00 95.25 302 GLU A N 1
ATOM 2414 C CA . GLU A 1 302 ? -23.929 -0.451 20.434 1.00 95.25 302 GLU A CA 1
ATOM 2415 C C . GLU A 1 302 ? -22.822 -0.148 19.412 1.00 95.25 302 GLU A C 1
ATOM 2417 O O . GLU A 1 302 ? -22.325 -1.055 18.743 1.00 95.25 302 GLU A O 1
ATOM 2422 N N . LEU A 1 303 ? -22.414 1.120 19.292 1.00 94.75 303 LEU A N 1
ATOM 2423 C CA . LEU A 1 303 ? -21.306 1.513 18.421 1.00 94.75 303 LEU A CA 1
ATOM 2424 C C . LEU A 1 303 ? -19.987 0.887 18.887 1.00 94.75 303 LEU A C 1
ATOM 2426 O O . LEU A 1 303 ? -19.218 0.403 18.058 1.00 94.75 303 LEU A O 1
ATOM 2430 N N . LEU A 1 304 ? -19.757 0.840 20.200 1.00 97.31 304 LEU A N 1
ATOM 2431 C CA . LEU A 1 304 ? -18.582 0.193 20.776 1.00 97.31 304 LEU A CA 1
ATOM 2432 C C . LEU A 1 304 ? -18.534 -1.306 20.451 1.00 97.31 304 LEU A C 1
ATOM 2434 O O . LEU A 1 304 ? -17.504 -1.800 20.002 1.00 97.31 304 LEU A O 1
ATOM 2438 N N . GLU A 1 305 ? -19.648 -2.024 20.599 1.00 97.75 305 GLU A N 1
ATOM 2439 C CA . GLU A 1 305 ? -19.726 -3.445 20.233 1.00 97.75 305 GLU A CA 1
ATOM 2440 C C . GLU A 1 305 ? -19.498 -3.657 18.727 1.00 97.75 305 GLU A C 1
ATOM 2442 O O . GLU A 1 305 ? -18.798 -4.590 18.328 1.00 97.75 305 GLU A O 1
ATOM 2447 N N . LYS A 1 306 ? -20.000 -2.752 17.871 1.00 95.62 306 LYS A N 1
ATOM 2448 C CA . LYS A 1 306 ? -19.683 -2.771 16.432 1.00 95.62 306 LYS A CA 1
ATOM 2449 C C . LYS A 1 306 ? -18.192 -2.579 16.178 1.00 95.62 306 LYS A C 1
ATOM 2451 O O . LYS A 1 306 ? -17.652 -3.265 15.320 1.00 95.62 306 LYS A O 1
ATOM 2456 N N . MET A 1 307 ? -17.526 -1.665 16.886 1.00 96.75 307 MET A N 1
ATOM 2457 C CA . MET A 1 307 ? -16.079 -1.466 16.746 1.00 96.75 307 MET A CA 1
ATOM 2458 C C . MET A 1 307 ? -15.299 -2.714 17.158 1.00 96.75 307 MET A C 1
ATOM 2460 O O . MET A 1 307 ? -14.401 -3.133 16.434 1.00 96.75 307 MET A O 1
ATOM 2464 N N . VAL A 1 308 ? -15.662 -3.332 18.281 1.00 98.19 308 VAL A N 1
ATOM 2465 C CA . VAL A 1 308 ? -15.021 -4.555 18.787 1.00 98.19 308 VAL A CA 1
ATOM 2466 C C . VAL A 1 308 ? -15.117 -5.698 17.775 1.00 98.19 308 VAL A C 1
ATOM 2468 O O . VAL A 1 308 ? -14.136 -6.410 17.580 1.00 98.19 308 VAL A O 1
ATOM 2471 N N . ALA A 1 309 ? -16.260 -5.832 17.096 1.00 98.19 309 ALA A N 1
ATOM 2472 C CA . ALA A 1 309 ? -16.537 -6.883 16.115 1.00 98.19 309 ALA A CA 1
ATOM 2473 C C . ALA A 1 309 ? -16.005 -6.601 14.691 1.00 98.19 309 ALA A C 1
ATOM 2475 O O . ALA A 1 309 ? -16.277 -7.374 13.770 1.00 98.19 309 ALA A O 1
ATOM 2476 N N . ARG A 1 310 ? -15.293 -5.487 14.472 1.00 97.06 310 ARG A N 1
ATOM 2477 C CA . ARG A 1 310 ? -14.760 -5.084 13.161 1.00 97.06 310 ARG A CA 1
ATOM 2478 C C . ARG A 1 310 ? -13.251 -5.323 13.068 1.00 97.06 310 ARG A C 1
ATOM 2480 O O . ARG A 1 310 ? -12.541 -5.153 14.061 1.00 97.06 310 ARG A O 1
ATOM 2487 N N . PRO A 1 311 ? -12.732 -5.603 11.861 1.00 98.19 311 PRO A N 1
ATOM 2488 C CA . PRO A 1 311 ? -11.299 -5.553 11.621 1.00 98.19 311 PRO A CA 1
ATOM 2489 C C . PRO A 1 311 ? -10.807 -4.104 11.748 1.00 98.19 311 PRO A C 1
ATOM 2491 O O . PRO A 1 311 ? -11.547 -3.141 11.506 1.00 98.19 311 PRO A O 1
ATOM 2494 N N . THR A 1 312 ? -9.539 -3.943 12.115 1.00 98.38 312 THR A N 1
ATOM 2495 C CA . THR A 1 312 ? -8.934 -2.629 12.371 1.00 98.38 312 THR A CA 1
ATOM 2496 C C . THR A 1 312 ? -7.778 -2.381 11.418 1.00 98.38 312 THR A C 1
ATOM 2498 O O . THR A 1 312 ? -6.977 -3.275 11.161 1.00 98.38 312 THR A O 1
ATOM 2501 N N . ARG A 1 313 ? -7.664 -1.156 10.899 1.00 98.31 313 ARG A N 1
ATOM 2502 C CA . ARG A 1 313 ? -6.522 -0.713 10.098 1.00 98.31 313 ARG A CA 1
ATOM 2503 C C . ARG A 1 313 ? -5.973 0.623 10.583 1.00 98.31 313 ARG A C 1
ATOM 2505 O O . ARG A 1 313 ? -6.727 1.562 10.842 1.00 98.31 313 ARG A O 1
ATOM 2512 N N . VAL A 1 314 ? -4.651 0.718 10.627 1.00 98.75 314 VAL A N 1
ATOM 2513 C CA . VAL A 1 314 ? -3.910 1.968 10.793 1.00 98.75 314 VAL A CA 1
ATOM 2514 C C . VAL A 1 314 ? -3.224 2.268 9.470 1.00 98.75 314 VAL A C 1
ATOM 2516 O O . VAL A 1 314 ? -2.367 1.510 9.020 1.00 98.75 314 VAL A O 1
ATOM 2519 N N . CYS A 1 315 ? -3.625 3.356 8.825 1.00 98.50 315 CYS A N 1
ATOM 2520 C CA . CYS A 1 315 ? -3.105 3.762 7.530 1.00 98.50 315 CYS A CA 1
ATOM 2521 C C . CYS A 1 315 ? -2.186 4.971 7.705 1.00 98.50 315 CYS A C 1
ATOM 2523 O O . CYS A 1 315 ? -2.631 6.036 8.141 1.00 98.50 315 CYS A O 1
ATOM 2525 N N . GLY A 1 316 ? -0.927 4.820 7.303 1.00 98.19 316 GLY A N 1
ATOM 2526 C CA . GLY A 1 316 ? -0.017 5.945 7.148 1.00 98.19 316 GLY A CA 1
ATOM 2527 C C . GLY A 1 316 ? -0.549 6.953 6.127 1.00 98.19 316 GLY A C 1
ATOM 2528 O O . GLY A 1 316 ? -1.174 6.574 5.132 1.00 98.19 316 GLY A O 1
ATOM 2529 N N . MET A 1 317 ? -0.301 8.232 6.377 1.00 97.12 317 MET A N 1
ATOM 2530 C CA . MET A 1 317 ? -0.651 9.361 5.523 1.00 97.12 317 MET A CA 1
ATOM 2531 C C . MET A 1 317 ? 0.568 10.261 5.363 1.00 97.12 317 MET A C 1
ATOM 2533 O O . MET A 1 317 ? 1.099 10.762 6.348 1.00 97.12 317 MET A O 1
ATOM 2537 N N . VAL A 1 318 ? 1.010 10.485 4.130 1.00 95.19 318 VAL A N 1
ATOM 2538 C CA . VAL A 1 318 ? 2.117 11.409 3.833 1.00 95.19 318 VAL A CA 1
ATOM 2539 C C . VAL A 1 318 ? 1.561 12.718 3.292 1.00 95.19 318 VAL A C 1
ATOM 2541 O O . VAL A 1 318 ? 0.472 12.742 2.711 1.00 95.19 318 VAL A O 1
ATOM 2544 N N . LEU A 1 319 ? 2.302 13.812 3.471 1.00 93.44 319 LEU A N 1
ATOM 2545 C CA . LEU A 1 319 ? 1.922 15.105 2.909 1.00 93.44 319 LEU A CA 1
ATOM 2546 C C . LEU A 1 319 ? 1.852 15.022 1.382 1.00 93.44 319 LEU A C 1
ATOM 2548 O O . LEU A 1 319 ? 2.764 14.523 0.719 1.00 93.44 319 LEU A O 1
ATOM 2552 N N . ASN A 1 320 ? 0.768 15.543 0.818 1.00 84.88 320 ASN A N 1
ATOM 2553 C CA . ASN A 1 320 ? 0.572 15.569 -0.617 1.00 84.88 320 ASN A CA 1
ATOM 2554 C C . ASN A 1 320 ? 1.402 16.692 -1.250 1.00 84.88 320 ASN A C 1
ATOM 2556 O O . ASN A 1 320 ? 1.024 17.859 -1.228 1.00 84.88 320 ASN A O 1
ATOM 2560 N N . GLN A 1 321 ? 2.527 16.322 -1.856 1.00 76.19 321 GLN A N 1
ATOM 2561 C CA . GLN A 1 321 ? 3.399 17.230 -2.609 1.00 76.19 321 GLN A CA 1
ATOM 2562 C C . GLN A 1 321 ? 3.107 17.197 -4.123 1.00 76.19 321 GLN A C 1
ATOM 2564 O O . GLN A 1 321 ? 3.985 17.455 -4.942 1.00 76.19 321 GLN A O 1
ATOM 2569 N N . GLY A 1 322 ? 1.867 16.864 -4.504 1.00 67.12 322 GLY A N 1
ATOM 2570 C CA . GLY A 1 322 ? 1.425 16.747 -5.898 1.00 67.12 322 GLY A CA 1
ATOM 2571 C C . GLY A 1 322 ? 1.432 15.318 -6.450 1.00 67.12 322 GLY A C 1
ATOM 2572 O O . GLY A 1 322 ? 1.256 15.128 -7.655 1.00 67.12 322 GLY A O 1
ATOM 2573 N N . ALA A 1 323 ? 1.618 14.308 -5.596 1.00 60.88 323 ALA A N 1
ATOM 2574 C CA . ALA A 1 323 ? 1.596 12.909 -6.003 1.00 60.88 323 ALA A CA 1
ATOM 2575 C C . ALA A 1 323 ? 0.150 12.430 -6.263 1.00 60.88 323 ALA A C 1
ATOM 2577 O O . ALA A 1 323 ? -0.762 12.745 -5.495 1.00 60.88 323 ALA A O 1
ATOM 2578 N N . PRO A 1 324 ? -0.100 11.649 -7.331 1.00 60.03 324 PRO A N 1
ATOM 2579 C CA . PRO A 1 324 ? -1.409 11.049 -7.555 1.00 60.03 324 PRO A CA 1
ATOM 2580 C C . PRO A 1 324 ? -1.660 9.918 -6.545 1.00 60.03 324 PRO A C 1
ATOM 2582 O O . PRO A 1 324 ? -0.836 9.017 -6.401 1.00 60.03 324 PRO A O 1
ATOM 2585 N N . GLY A 1 325 ? -2.820 9.918 -5.888 1.00 69.06 325 GLY A N 1
ATOM 2586 C CA . GLY A 1 325 ? -3.188 8.884 -4.919 1.00 69.06 325 GLY A CA 1
ATOM 2587 C C . GLY A 1 325 ? -4.592 9.070 -4.350 1.00 69.06 325 GLY A C 1
ATOM 2588 O O . GLY A 1 325 ? -5.271 10.053 -4.655 1.00 69.06 325 GLY A O 1
ATOM 2589 N N . GLY A 1 326 ? -5.033 8.101 -3.545 1.00 81.38 326 GLY A N 1
ATOM 2590 C CA . GLY A 1 326 ? -6.249 8.228 -2.743 1.00 81.38 326 GLY A CA 1
ATOM 2591 C C . GLY A 1 326 ? -5.985 9.058 -1.487 1.00 81.38 326 GLY A C 1
ATOM 2592 O O . GLY A 1 326 ? -4.997 8.822 -0.789 1.00 81.38 326 GLY A O 1
ATOM 2593 N N . GLY A 1 327 ? -6.857 10.026 -1.218 1.00 91.88 327 GLY A N 1
ATOM 2594 C CA . GLY A 1 327 ? -6.770 10.897 -0.043 1.00 91.88 327 GLY A CA 1
ATOM 2595 C C . GLY A 1 327 ? -7.643 10.397 1.113 1.00 91.88 327 GLY A C 1
ATOM 2596 O O . GLY A 1 327 ? -8.567 9.611 0.878 1.00 91.88 327 GLY A O 1
ATOM 2597 N N . PRO A 1 328 ? -7.373 10.827 2.356 1.00 95.81 328 PRO A N 1
ATOM 2598 C CA . PRO A 1 328 ? -8.244 10.571 3.493 1.00 95.81 328 PRO A CA 1
ATOM 2599 C C . PRO A 1 328 ? -9.409 11.572 3.527 1.00 95.81 328 PRO A C 1
ATOM 2601 O O . PRO A 1 328 ? -9.199 12.787 3.532 1.00 95.81 328 PRO A O 1
ATOM 2604 N N . PHE A 1 329 ? -10.639 11.065 3.572 1.00 95.94 329 PHE A N 1
ATOM 2605 C CA . PHE A 1 329 ? -11.849 11.886 3.618 1.00 95.94 329 PHE A CA 1
ATOM 2606 C C . PHE A 1 329 ? -12.862 11.346 4.617 1.00 95.94 329 PHE A C 1
ATOM 2608 O O . PHE A 1 329 ? -12.972 10.133 4.818 1.00 95.94 329 PHE A O 1
ATOM 2615 N N . TRP A 1 330 ? -13.659 12.255 5.167 1.00 95.44 330 TRP A N 1
ATOM 2616 C CA . TRP A 1 330 ? -14.931 11.908 5.778 1.00 95.44 330 TRP A CA 1
ATOM 2617 C C . TRP A 1 330 ? -15.991 11.821 4.688 1.00 95.44 330 TRP A C 1
ATOM 2619 O O . TRP A 1 330 ? -16.149 12.736 3.875 1.00 95.44 330 TRP A O 1
ATOM 2629 N N . ILE A 1 331 ? -16.716 10.710 4.668 1.00 94.31 331 ILE A N 1
ATOM 2630 C CA . ILE A 1 331 ? -17.808 10.476 3.728 1.00 94.31 331 ILE A CA 1
ATOM 2631 C C . ILE A 1 331 ? -19.109 10.235 4.473 1.00 94.31 331 ILE A C 1
ATOM 2633 O O . ILE A 1 331 ? -19.106 9.647 5.553 1.00 94.31 331 ILE A O 1
ATOM 2637 N N . GLU A 1 332 ? -20.218 10.638 3.866 1.00 90.75 332 GLU A N 1
ATOM 2638 C CA . GLU A 1 332 ? -21.557 10.277 4.322 1.00 90.75 332 GLU A CA 1
ATOM 2639 C C . GLU A 1 332 ? -22.114 9.174 3.420 1.00 90.75 332 GLU A C 1
ATOM 2641 O O . GLU A 1 332 ? -22.034 9.249 2.189 1.00 90.75 332 GLU A O 1
ATOM 2646 N N . LYS A 1 333 ? -22.679 8.131 4.032 1.00 85.88 333 LYS A N 1
ATOM 2647 C CA . LYS A 1 333 ? -23.486 7.143 3.319 1.00 85.88 333 LYS A CA 1
ATOM 2648 C C . LYS A 1 333 ? -24.650 6.687 4.187 1.00 85.88 333 LYS A C 1
ATOM 2650 O O . LYS A 1 333 ? -24.451 6.039 5.210 1.00 85.88 333 LYS A O 1
ATOM 2655 N N . SER A 1 334 ? -25.868 6.939 3.714 1.00 84.31 334 SER A N 1
ATOM 2656 C CA . SER A 1 334 ? -27.108 6.491 4.363 1.00 84.31 334 SER A CA 1
ATOM 2657 C C . SER A 1 334 ? -27.240 6.969 5.818 1.00 84.31 334 SER A C 1
ATOM 2659 O O . SER A 1 334 ? -27.776 6.250 6.658 1.00 84.31 334 SER A O 1
ATOM 2661 N N . GLY A 1 335 ? -26.754 8.175 6.110 1.00 82.19 335 GLY A N 1
ATOM 2662 C CA . GLY A 1 335 ? -26.754 8.785 7.438 1.00 82.19 335 GLY A CA 1
ATOM 2663 C C . GLY A 1 335 ? -25.571 8.404 8.333 1.00 82.19 335 GLY A C 1
ATOM 2664 O O . GLY A 1 335 ? -25.476 8.956 9.422 1.00 82.19 335 GLY A O 1
ATOM 2665 N N . GLU A 1 336 ? -24.673 7.508 7.906 1.00 85.56 336 GLU A N 1
ATOM 2666 C CA . GLU A 1 336 ? -23.445 7.170 8.641 1.00 85.56 336 GLU A CA 1
ATOM 2667 C C . GLU A 1 336 ? -22.262 7.972 8.082 1.00 85.56 336 GLU A C 1
ATOM 2669 O O . GLU A 1 336 ? -22.039 7.997 6.866 1.00 85.56 336 GLU A O 1
ATOM 2674 N N . ILE A 1 337 ? -21.491 8.608 8.969 1.00 90.88 337 ILE A N 1
ATOM 2675 C CA . ILE A 1 337 ? -20.270 9.336 8.611 1.00 90.88 337 ILE A CA 1
ATOM 2676 C C . ILE A 1 337 ? -19.054 8.479 8.960 1.00 90.88 337 ILE A C 1
ATOM 2678 O O . ILE A 1 337 ? -18.874 8.079 10.107 1.00 90.88 337 ILE A O 1
ATOM 2682 N N . THR A 1 338 ? -18.192 8.197 7.980 1.00 91.62 338 THR A N 1
ATOM 2683 C CA . THR A 1 338 ? -16.995 7.360 8.189 1.00 91.62 338 THR A CA 1
ATOM 2684 C C . THR A 1 338 ? -15.757 7.928 7.505 1.00 91.62 338 THR A C 1
ATOM 2686 O O . THR A 1 338 ? -15.853 8.617 6.489 1.00 91.62 338 THR A O 1
ATOM 2689 N N . LYS A 1 339 ? -14.576 7.596 8.039 1.00 93.56 339 LYS A N 1
ATOM 2690 C CA . LYS A 1 339 ? -13.286 7.871 7.393 1.00 93.56 339 LYS A CA 1
ATOM 2691 C C . LYS A 1 339 ? -12.999 6.842 6.314 1.00 93.56 339 LYS A C 1
ATOM 2693 O O . LYS A 1 339 ? -12.991 5.643 6.588 1.00 93.56 339 LYS A O 1
ATOM 2698 N N . GLN A 1 340 ? -12.687 7.302 5.109 1.00 95.38 340 GLN A N 1
ATOM 2699 C CA . GLN A 1 340 ? -12.325 6.438 3.991 1.00 95.38 340 GLN A CA 1
ATOM 2700 C C . GLN A 1 340 ? -11.113 6.977 3.239 1.00 95.38 340 GLN A C 1
ATOM 2702 O O . GLN A 1 340 ? -10.872 8.181 3.177 1.00 95.38 340 GLN A O 1
ATOM 2707 N N . ILE A 1 341 ? -10.357 6.058 2.641 1.00 95.25 341 ILE A N 1
ATOM 2708 C CA . ILE A 1 341 ? -9.417 6.397 1.574 1.00 95.25 341 ILE A CA 1
ATOM 2709 C C . ILE A 1 341 ? -10.247 6.468 0.294 1.00 95.25 341 ILE A C 1
ATOM 2711 O O . ILE A 1 341 ? -10.884 5.481 -0.075 1.00 95.25 341 ILE A O 1
ATOM 2715 N N . VAL A 1 342 ? -10.263 7.626 -0.362 1.00 93.44 342 VAL A N 1
ATOM 2716 C CA . VAL A 1 342 ? -11.067 7.857 -1.568 1.00 93.44 342 VAL A CA 1
ATOM 2717 C C . VAL A 1 342 ? -10.149 8.199 -2.731 1.00 93.44 342 VAL A C 1
ATOM 2719 O O . VAL A 1 342 ? -9.359 9.142 -2.668 1.00 93.44 342 VAL A O 1
ATOM 2722 N N . GLU A 1 343 ? -10.242 7.422 -3.809 1.00 89.62 343 GLU A N 1
ATOM 2723 C CA . GLU A 1 343 ? -9.529 7.717 -5.049 1.00 89.62 343 GLU A CA 1
ATOM 2724 C C . GLU A 1 343 ? -10.238 8.812 -5.848 1.00 89.62 343 GLU A C 1
ATOM 2726 O O . GLU A 1 343 ? -11.465 8.898 -5.865 1.00 89.62 343 GLU A O 1
ATOM 2731 N N . LYS A 1 344 ? -9.472 9.603 -6.609 1.00 87.94 344 LYS A N 1
ATOM 2732 C CA . LYS A 1 344 ? -10.004 10.695 -7.443 1.00 87.94 344 LYS A CA 1
ATOM 2733 C C . LYS A 1 344 ? -11.163 10.272 -8.354 1.00 87.94 344 LYS A C 1
ATOM 2735 O O . LYS A 1 344 ? -12.091 11.044 -8.562 1.00 87.94 344 LYS A O 1
ATOM 2740 N N . VAL A 1 345 ? -11.119 9.053 -8.895 1.00 86.12 345 VAL A N 1
ATOM 2741 C CA . VAL A 1 345 ? -12.164 8.520 -9.788 1.00 86.12 345 VAL A CA 1
ATOM 2742 C C . VAL A 1 345 ? -13.504 8.275 -9.076 1.00 86.12 345 VAL A C 1
ATOM 2744 O O . VAL A 1 345 ? -14.539 8.250 -9.735 1.00 86.12 345 VAL A O 1
ATOM 2747 N N . GLN A 1 346 ? -13.504 8.141 -7.746 1.00 88.88 346 GLN A N 1
ATOM 2748 C CA . GLN A 1 346 ? -14.712 7.979 -6.929 1.00 88.88 346 GLN A CA 1
ATOM 2749 C C . GLN A 1 346 ? -15.364 9.321 -6.570 1.00 88.88 346 GLN A C 1
ATOM 2751 O O . GLN A 1 346 ? -16.451 9.335 -5.996 1.00 88.88 346 GLN A O 1
ATOM 2756 N N . ILE A 1 347 ? -14.724 10.451 -6.875 1.00 89.81 347 ILE A N 1
ATOM 2757 C CA . ILE A 1 347 ? -15.201 11.780 -6.490 1.00 89.81 347 ILE A CA 1
ATOM 2758 C C . ILE A 1 347 ? -15.981 12.385 -7.658 1.00 89.81 347 ILE A C 1
ATOM 2760 O O . ILE A 1 347 ? -15.499 12.445 -8.791 1.00 89.81 347 ILE A O 1
ATOM 2764 N N . SER A 1 348 ? -17.201 12.847 -7.378 1.00 88.50 348 SER A N 1
ATOM 2765 C CA . SER A 1 348 ? -18.047 13.516 -8.369 1.00 88.50 348 SER A CA 1
ATOM 2766 C C . SER A 1 348 ? -17.379 14.781 -8.915 1.00 88.50 348 SER A C 1
ATOM 2768 O O . SER A 1 348 ? -16.735 15.521 -8.177 1.00 88.50 348 SER A O 1
ATOM 2770 N N . THR A 1 349 ? -17.585 15.082 -10.198 1.00 88.12 349 THR A N 1
ATOM 2771 C CA . THR A 1 349 ? -17.056 16.291 -10.853 1.00 88.12 349 THR A CA 1
ATOM 2772 C C . THR A 1 349 ? -17.826 17.570 -10.502 1.00 88.12 349 THR A C 1
ATOM 2774 O O . THR A 1 349 ? -17.554 18.617 -11.083 1.00 88.12 349 THR A O 1
ATOM 2777 N N . VAL A 1 350 ? -18.814 17.494 -9.606 1.00 92.12 350 VAL A N 1
ATOM 2778 C CA . VAL A 1 350 ? -19.537 18.665 -9.089 1.00 92.12 350 VAL A CA 1
ATOM 2779 C C . VAL A 1 350 ? -18.585 19.543 -8.271 1.00 92.12 350 VAL A C 1
ATOM 2781 O O . VAL A 1 350 ? -17.732 19.031 -7.547 1.00 92.12 350 VAL A O 1
ATOM 2784 N N . GLU A 1 351 ? -18.742 20.861 -8.391 1.00 91.31 351 GLU A N 1
ATOM 2785 C CA . GLU A 1 351 ? -17.821 21.871 -7.853 1.00 91.31 351 GLU A CA 1
ATOM 2786 C C . GLU A 1 351 ? -17.519 21.693 -6.358 1.00 91.31 351 GLU A C 1
ATOM 2788 O O . GLU A 1 351 ? -16.348 21.630 -5.990 1.00 91.31 351 GLU A O 1
ATOM 2793 N N . ASP A 1 352 ? -18.540 21.499 -5.517 1.00 92.81 352 ASP A N 1
ATOM 2794 C CA . ASP A 1 352 ? -18.360 21.321 -4.067 1.00 92.81 352 ASP A CA 1
ATOM 2795 C C . ASP A 1 352 ? -17.490 20.100 -3.726 1.00 92.81 352 ASP A C 1
ATOM 2797 O O . ASP A 1 352 ? -16.608 20.164 -2.872 1.00 92.81 352 ASP A O 1
ATOM 2801 N N . GLN A 1 353 ? -17.681 18.990 -4.444 1.00 93.50 353 GLN A N 1
ATOM 2802 C CA . GLN A 1 353 ? -16.911 17.758 -4.243 1.00 93.50 353 GLN A CA 1
ATOM 2803 C C . GLN A 1 353 ? -15.468 17.913 -4.737 1.00 93.50 353 GLN A C 1
ATOM 2805 O O . GLN A 1 353 ? -14.529 17.434 -4.099 1.00 93.50 353 GLN A O 1
ATOM 2810 N N . GLN A 1 354 ? -15.271 18.622 -5.852 1.00 91.12 354 GLN A N 1
ATOM 2811 C CA . GLN A 1 354 ? -13.934 18.938 -6.358 1.00 91.12 354 GLN A CA 1
ATOM 2812 C C . GLN A 1 354 ? -13.182 19.888 -5.422 1.00 91.12 354 GLN A C 1
ATOM 2814 O O . GLN A 1 354 ? -11.980 19.716 -5.233 1.00 91.12 354 GLN A O 1
ATOM 2819 N N . LYS A 1 355 ? -13.879 20.840 -4.795 1.00 91.19 355 LYS A N 1
ATOM 2820 C CA . LYS A 1 355 ? -13.291 21.742 -3.805 1.00 91.19 355 LYS A CA 1
ATOM 2821 C C . LYS A 1 355 ? -12.762 20.967 -2.595 1.00 91.19 355 LYS A C 1
ATOM 2823 O O . LYS A 1 355 ? -11.578 21.088 -2.287 1.00 91.19 355 LYS A O 1
ATOM 2828 N N . ILE A 1 356 ? -13.581 20.097 -1.998 1.00 92.56 356 ILE A N 1
ATOM 2829 C CA . ILE A 1 356 ? -13.164 19.245 -0.868 1.00 92.56 356 ILE A CA 1
ATOM 2830 C C . ILE A 1 356 ? -11.961 18.375 -1.256 1.00 92.56 356 ILE A C 1
ATOM 2832 O O . ILE A 1 356 ? -10.993 18.267 -0.507 1.00 92.56 356 ILE A O 1
ATOM 2836 N N . MET A 1 357 ? -11.977 17.786 -2.456 1.00 89.88 357 MET A N 1
ATOM 2837 C CA . MET A 1 357 ? -10.849 16.997 -2.957 1.00 89.88 357 MET A CA 1
ATOM 2838 C C . MET A 1 357 ? -9.541 17.801 -2.975 1.00 89.88 357 MET A C 1
ATOM 2840 O O . MET A 1 357 ? -8.500 17.277 -2.584 1.00 89.88 357 MET A O 1
ATOM 2844 N N . THR A 1 358 ? -9.580 19.056 -3.435 1.00 88.50 358 THR A N 1
ATOM 2845 C CA . THR A 1 358 ? -8.385 19.915 -3.512 1.00 88.50 358 THR A CA 1
ATOM 2846 C C . THR A 1 358 ? -7.878 20.404 -2.158 1.00 88.50 358 THR A C 1
ATOM 2848 O O . THR A 1 358 ? -6.724 20.811 -2.067 1.00 88.50 358 THR A O 1
ATOM 2851 N N . GLU A 1 359 ? -8.704 20.343 -1.114 1.00 89.31 359 GLU A N 1
ATOM 2852 C CA . GLU A 1 359 ? -8.328 20.708 0.258 1.00 89.31 359 GLU A CA 1
ATOM 2853 C C . GLU A 1 359 ? -7.555 19.588 0.979 1.00 89.31 359 GLU A C 1
ATOM 2855 O O . GLU A 1 359 ? -6.971 19.823 2.035 1.00 89.31 359 GLU A O 1
ATOM 2860 N N . SER A 1 360 ? -7.512 18.376 0.414 1.00 90.69 360 SER A N 1
ATOM 2861 C CA . SER A 1 360 ? -6.800 17.248 1.015 1.00 90.69 360 SER A CA 1
ATOM 2862 C C . SER A 1 360 ? -5.286 17.481 1.039 1.00 90.69 360 SER A C 1
ATOM 2864 O O . SER A 1 360 ? -4.621 17.525 0.001 1.00 90.69 360 SER A O 1
ATOM 2866 N N . SER A 1 361 ? -4.732 17.601 2.247 1.00 92.38 361 SER A N 1
ATOM 2867 C CA . SER A 1 361 ? -3.304 17.837 2.485 1.00 92.38 361 SER A CA 1
ATOM 2868 C C . SER A 1 361 ? -2.453 16.568 2.488 1.00 92.38 361 SER A C 1
ATOM 2870 O O . SER A 1 361 ? -1.226 16.661 2.478 1.00 92.38 361 SER A O 1
ATOM 2872 N N . HIS A 1 362 ? -3.077 15.389 2.499 1.00 95.06 362 HIS A N 1
ATOM 2873 C CA . HIS A 1 362 ? -2.400 14.102 2.642 1.00 95.06 362 HIS A CA 1
ATOM 2874 C C . HIS A 1 362 ? -2.900 13.085 1.621 1.00 95.06 362 HIS A C 1
ATOM 2876 O O . HIS A 1 362 ? -4.003 13.196 1.093 1.00 95.06 362 HIS A O 1
ATOM 2882 N N . PHE A 1 363 ? -2.106 12.050 1.371 1.00 93.19 363 PHE A N 1
ATOM 2883 C CA . PHE A 1 363 ? -2.550 10.871 0.631 1.00 93.19 363 PHE A CA 1
ATOM 2884 C C . PHE A 1 363 ? -2.002 9.594 1.263 1.00 93.19 363 PHE A C 1
ATOM 2886 O O . PHE A 1 363 ? -1.035 9.621 2.030 1.00 93.19 363 PHE A O 1
ATOM 2893 N N . ASN A 1 364 ? -2.629 8.463 0.942 1.00 93.25 364 ASN A N 1
ATOM 2894 C CA . ASN A 1 364 ? -2.199 7.169 1.447 1.00 93.25 364 ASN A CA 1
ATOM 2895 C C . ASN A 1 364 ? -1.075 6.575 0.565 1.00 93.25 364 ASN A C 1
ATOM 2897 O O . ASN A 1 364 ? -1.315 6.299 -0.612 1.00 93.25 364 ASN A O 1
ATOM 2901 N N . PRO A 1 365 ? 0.123 6.305 1.119 1.00 92.50 365 PRO A N 1
ATOM 2902 C CA . PRO A 1 365 ? 1.239 5.691 0.398 1.00 92.50 365 PRO A CA 1
ATOM 2903 C C . PRO A 1 365 ? 1.131 4.162 0.286 1.00 92.50 365 PRO A C 1
ATOM 2905 O O . PRO A 1 365 ? 2.075 3.514 -0.168 1.00 92.50 365 PRO A O 1
ATOM 2908 N N . VAL A 1 366 ? 0.008 3.575 0.722 1.00 93.50 366 VAL A N 1
ATOM 2909 C CA . VAL A 1 366 ? -0.140 2.134 0.974 1.00 93.50 366 VAL A CA 1
ATOM 2910 C C . VAL A 1 366 ? 0.926 1.670 1.969 1.00 93.50 366 VAL A C 1
ATOM 2912 O O . VAL A 1 366 ? 1.785 0.860 1.658 1.00 93.50 366 VAL A O 1
ATOM 2915 N N . MET A 1 367 ? 0.905 2.255 3.164 1.00 96.75 367 MET A N 1
ATOM 2916 C CA . MET A 1 367 ? 1.625 1.765 4.339 1.00 96.75 367 MET A CA 1
ATOM 2917 C C . MET A 1 367 ? 0.570 1.527 5.415 1.00 96.75 367 MET A C 1
ATOM 2919 O O . MET A 1 367 ? 0.148 2.459 6.100 1.00 96.75 367 MET A O 1
ATOM 2923 N N . ILE A 1 368 ? 0.019 0.314 5.438 1.00 98.44 368 ILE A N 1
ATOM 2924 C CA . ILE A 1 368 ? -1.177 -0.016 6.222 1.00 98.44 368 ILE A CA 1
ATOM 2925 C C . ILE A 1 368 ? -0.858 -1.185 7.141 1.00 98.44 368 ILE A C 1
ATOM 2927 O O . ILE A 1 368 ? -0.399 -2.221 6.674 1.00 98.44 368 ILE A O 1
ATOM 2931 N N . VAL A 1 369 ? -1.141 -1.037 8.430 1.00 98.69 369 VAL A N 1
ATOM 2932 C CA . VAL A 1 369 ? -1.156 -2.147 9.386 1.00 98.69 369 VAL A CA 1
ATOM 2933 C C . VAL A 1 369 ? -2.605 -2.574 9.574 1.00 98.69 369 VAL A C 1
ATOM 2935 O O . VAL A 1 369 ? -3.449 -1.747 9.910 1.00 98.69 369 VAL A O 1
ATOM 2938 N N . ALA A 1 370 ? -2.904 -3.844 9.335 1.00 98.31 370 ALA A N 1
ATOM 2939 C CA . ALA A 1 370 ? -4.246 -4.408 9.357 1.00 98.31 370 ALA A CA 1
ATOM 2940 C C . ALA A 1 370 ? -4.336 -5.565 10.360 1.00 98.31 370 ALA A C 1
ATOM 2942 O O . ALA A 1 370 ? -3.556 -6.509 10.290 1.00 98.31 370 ALA A O 1
ATOM 2943 N N . SER A 1 371 ? -5.316 -5.513 11.256 1.00 97.75 371 SER A N 1
ATOM 2944 C CA . SER A 1 371 ? -5.714 -6.610 12.140 1.00 97.75 371 SER A CA 1
ATOM 2945 C C . SER A 1 371 ? -6.902 -7.328 11.516 1.00 97.75 371 SER A C 1
ATOM 2947 O O . SER A 1 371 ? -7.921 -6.700 11.211 1.00 97.75 371 SER A O 1
ATOM 2949 N N . LYS A 1 372 ? -6.754 -8.632 11.277 1.00 96.75 372 LYS A N 1
ATOM 2950 C CA . LYS A 1 372 ? -7.769 -9.462 10.600 1.00 96.75 372 LYS A CA 1
ATOM 2951 C C . LYS A 1 372 ? -8.693 -10.208 11.552 1.00 96.75 372 LYS A C 1
ATOM 2953 O O . LYS A 1 372 ? -9.565 -10.956 11.109 1.00 96.75 372 LYS A O 1
ATOM 2958 N N . ASN A 1 373 ? -8.487 -10.011 12.842 1.00 96.88 373 ASN A N 1
ATOM 2959 C CA . ASN A 1 373 ? -9.328 -10.570 13.878 1.00 96.88 373 ASN A CA 1
ATOM 2960 C C . ASN A 1 373 ? -10.215 -9.460 14.437 1.00 96.88 373 ASN A C 1
ATOM 2962 O O . ASN A 1 373 ? -9.880 -8.275 14.345 1.00 96.88 373 ASN A O 1
ATOM 2966 N N . ASP A 1 374 ? -11.340 -9.850 15.022 1.00 97.38 374 ASP A N 1
ATOM 2967 C CA . ASP A 1 374 ? -12.025 -8.963 15.946 1.00 97.38 374 ASP A CA 1
ATOM 2968 C C . ASP A 1 374 ? -11.157 -8.752 17.192 1.00 97.38 374 ASP A C 1
ATOM 2970 O O . ASP A 1 374 ? -10.130 -9.411 17.410 1.00 97.38 374 ASP A O 1
ATOM 2974 N N . MET A 1 375 ? -11.564 -7.814 18.038 1.00 96.25 375 MET A N 1
ATOM 2975 C CA . MET A 1 375 ? -10.805 -7.548 19.251 1.00 96.25 375 MET A CA 1
ATOM 2976 C C . MET A 1 375 ? -10.896 -8.724 20.243 1.00 96.25 375 MET A C 1
ATOM 2978 O O . MET A 1 375 ? -9.998 -8.883 21.061 1.00 96.25 375 MET A O 1
ATOM 2982 N N . ASP A 1 376 ? -11.870 -9.625 20.142 1.00 94.88 376 ASP A N 1
ATOM 2983 C CA . ASP A 1 376 ? -11.933 -10.836 20.975 1.00 94.88 376 ASP A CA 1
ATOM 2984 C C . ASP A 1 376 ? -10.968 -11.948 20.503 1.00 94.88 376 ASP A C 1
ATOM 2986 O O . ASP A 1 376 ? -10.782 -12.951 21.194 1.00 94.88 376 ASP A O 1
ATOM 2990 N N . GLY A 1 377 ? -10.279 -11.740 19.376 1.00 94.00 377 GLY A N 1
ATOM 2991 C CA . GLY A 1 377 ? -9.296 -12.659 18.805 1.00 94.00 377 GLY A CA 1
ATOM 2992 C C . GLY A 1 377 ? -9.884 -13.654 17.805 1.00 94.00 377 GLY A C 1
ATOM 2993 O O . GLY A 1 377 ? -9.166 -14.543 17.349 1.00 94.00 377 GLY A O 1
ATOM 2994 N N . ASN A 1 378 ? -11.158 -13.518 17.433 1.00 96.75 378 ASN A N 1
ATOM 2995 C CA . ASN A 1 378 ? -11.777 -14.372 16.428 1.00 96.75 378 ASN A CA 1
ATOM 2996 C C . ASN A 1 378 ? -11.385 -13.906 15.029 1.00 96.75 378 ASN A C 1
ATOM 2998 O O . ASN A 1 378 ? -11.481 -12.724 14.692 1.00 96.75 378 ASN A O 1
ATOM 3002 N N . ARG A 1 379 ? -10.993 -14.857 14.181 1.00 97.69 379 ARG A N 1
ATOM 3003 C CA . ARG A 1 379 ? -10.682 -14.588 12.779 1.00 97.69 379 ARG A CA 1
ATOM 3004 C C . ARG A 1 379 ? -11.935 -14.145 12.026 1.00 97.69 379 ARG A C 1
ATOM 3006 O O . ARG A 1 379 ? -12.934 -14.863 12.008 1.00 97.69 379 ARG A O 1
ATOM 3013 N N . LEU A 1 380 ? -11.856 -12.995 11.363 1.00 98.06 380 LEU A N 1
ATOM 3014 C CA . LEU A 1 380 ? -12.951 -12.447 10.571 1.00 98.06 380 LEU A CA 1
ATOM 3015 C C . LEU A 1 380 ? -12.830 -12.847 9.099 1.00 98.06 380 LEU A C 1
ATOM 3017 O O . LEU A 1 380 ? -11.733 -12.927 8.545 1.00 98.06 380 LEU A O 1
ATOM 3021 N N . ASN A 1 381 ? -13.977 -13.043 8.449 1.00 97.69 381 ASN A N 1
ATOM 3022 C CA . ASN A 1 381 ? -14.060 -13.105 6.996 1.00 97.69 381 ASN A CA 1
ATOM 3023 C C . ASN A 1 381 ? -14.097 -11.675 6.442 1.00 97.69 381 ASN A C 1
ATOM 3025 O O . ASN A 1 381 ? -15.096 -10.968 6.580 1.00 97.69 381 ASN A O 1
ATOM 3029 N N . LEU A 1 382 ? -13.010 -11.234 5.808 1.00 97.38 382 LEU A N 1
ATOM 3030 C CA . LEU A 1 382 ? -12.855 -9.833 5.404 1.00 97.38 382 LEU A CA 1
ATOM 3031 C C . LEU A 1 382 ? -13.864 -9.398 4.332 1.00 97.38 382 LEU A C 1
ATOM 3033 O O . LEU A 1 382 ? -14.150 -8.206 4.204 1.00 97.38 382 LEU A O 1
ATOM 3037 N N . HIS A 1 383 ? -14.434 -10.349 3.586 1.00 95.50 383 HIS A N 1
ATOM 3038 C CA . HIS A 1 383 ? -15.477 -10.075 2.600 1.00 95.50 383 HIS A CA 1
ATOM 3039 C C . HIS A 1 383 ? -16.734 -9.458 3.225 1.00 95.50 383 HIS A C 1
ATOM 3041 O O . HIS A 1 383 ? -17.359 -8.604 2.591 1.00 95.50 383 HIS A O 1
ATOM 3047 N N . ASP A 1 384 ? -17.048 -9.807 4.476 1.00 97.12 384 ASP A N 1
ATOM 3048 C CA . ASP A 1 384 ? -18.218 -9.298 5.202 1.00 97.12 384 ASP A CA 1
ATOM 3049 C C . ASP A 1 384 ? -18.077 -7.808 5.571 1.00 97.12 384 ASP A C 1
ATOM 3051 O O . ASP A 1 384 ? -19.060 -7.141 5.886 1.00 97.12 384 ASP A O 1
ATOM 3055 N N . PHE A 1 385 ? -16.858 -7.261 5.474 1.00 96.31 385 PHE A N 1
ATOM 3056 C CA . PHE A 1 385 ? -16.531 -5.866 5.787 1.00 96.31 385 PHE A CA 1
ATOM 3057 C C . PHE A 1 385 ? -16.216 -5.022 4.540 1.00 96.31 385 PHE A C 1
ATOM 3059 O O . PHE A 1 385 ? -15.761 -3.876 4.652 1.00 96.31 385 PHE A O 1
ATOM 3066 N N . SER A 1 386 ? -16.475 -5.572 3.352 1.00 95.12 386 SER A N 1
ATOM 3067 C CA . SER A 1 386 ? -16.338 -4.889 2.065 1.00 95.12 386 SER A CA 1
ATOM 3068 C C . SER A 1 386 ? -17.647 -4.226 1.619 1.00 95.12 386 SER A C 1
ATOM 3070 O O . SER A 1 386 ? -18.733 -4.583 2.070 1.00 95.12 386 SER A O 1
ATOM 3072 N N . ASN A 1 387 ? -17.560 -3.247 0.716 1.00 92.44 387 ASN A N 1
ATOM 3073 C CA . ASN A 1 387 ? -18.718 -2.588 0.119 1.00 92.44 387 ASN A CA 1
ATOM 3074 C C . ASN A 1 387 ? -18.741 -2.781 -1.398 1.00 92.44 387 ASN A C 1
ATOM 3076 O O . ASN A 1 387 ? -18.134 -2.023 -2.154 1.00 92.44 387 ASN A O 1
ATOM 3080 N N . ASP A 1 388 ? -19.517 -3.769 -1.832 1.00 89.25 388 ASP A N 1
ATOM 3081 C CA . ASP A 1 388 ? -19.718 -4.171 -3.230 1.00 89.25 388 ASP A CA 1
ATOM 3082 C C . ASP A 1 388 ? -20.225 -3.048 -4.155 1.00 89.25 388 ASP A C 1
ATOM 3084 O O . ASP A 1 388 ? -20.148 -3.162 -5.383 1.00 89.25 388 ASP A O 1
ATOM 3088 N N . GLU A 1 389 ? -20.777 -1.970 -3.589 1.00 89.00 389 GLU A N 1
ATOM 3089 C CA . GLU A 1 389 ? -21.251 -0.809 -4.343 1.00 89.00 389 GLU A CA 1
ATOM 3090 C C . GLU A 1 389 ? -20.130 0.167 -4.711 1.00 89.00 389 GLU A C 1
ATOM 3092 O O . GLU A 1 389 ? -20.339 0.997 -5.588 1.00 89.00 389 GLU A O 1
ATOM 3097 N N . GLN A 1 390 ? -18.945 0.044 -4.104 1.00 88.88 390 GLN A N 1
ATOM 3098 C CA . GLN A 1 390 ? -17.773 0.900 -4.342 1.00 88.88 390 GLN A CA 1
ATOM 3099 C C . GLN A 1 390 ? -16.882 0.403 -5.493 1.00 88.88 390 GLN A C 1
ATOM 3101 O O . GLN A 1 390 ? -15.670 0.597 -5.486 1.00 88.88 390 GLN A O 1
ATOM 3106 N N . TYR A 1 391 ? -17.467 -0.272 -6.482 1.00 90.81 391 TYR A N 1
ATOM 3107 C CA . TYR A 1 391 ? -16.745 -0.711 -7.678 1.00 90.81 391 TYR A CA 1
ATOM 3108 C C . TYR A 1 391 ? -16.364 0.479 -8.567 1.00 90.81 391 TYR A C 1
ATOM 3110 O O . TYR A 1 391 ? -17.024 1.514 -8.550 1.00 90.81 391 TYR A O 1
ATOM 3118 N N . LEU A 1 392 ? -15.352 0.309 -9.417 1.00 89.00 392 LEU A N 1
ATOM 3119 C CA . LEU A 1 392 ? -14.929 1.347 -10.361 1.00 89.00 392 LEU A CA 1
ATOM 3120 C C . LEU A 1 392 ? -15.287 0.959 -11.792 1.00 89.00 392 LEU A C 1
ATOM 3122 O O . LEU A 1 392 ? -15.226 -0.213 -12.167 1.00 89.00 392 LEU A O 1
ATOM 3126 N N . VAL A 1 393 ? -15.645 1.943 -12.615 1.00 89.88 393 VAL A N 1
ATOM 3127 C CA . VAL A 1 393 ? -15.846 1.742 -14.054 1.00 89.88 393 VAL A CA 1
ATOM 3128 C C . VAL A 1 393 ? -14.594 2.184 -14.795 1.00 89.88 393 VAL A C 1
ATOM 3130 O O . VAL A 1 393 ? -14.158 3.328 -14.687 1.00 89.88 393 VAL A O 1
ATOM 3133 N N . VAL A 1 394 ? -14.030 1.277 -15.587 1.00 89.38 394 VAL A N 1
ATOM 3134 C CA . VAL A 1 394 ? -12.804 1.518 -16.341 1.00 89.38 394 VAL A CA 1
ATOM 3135 C C . VAL A 1 394 ? -13.090 1.581 -17.828 1.00 89.38 394 VAL A C 1
ATOM 3137 O O . VAL A 1 394 ? -13.789 0.736 -18.385 1.00 89.38 394 VAL A O 1
ATOM 3140 N N . LYS A 1 395 ? -12.488 2.582 -18.475 1.00 90.75 395 LYS A N 1
ATOM 3141 C CA . LYS A 1 395 ? -12.512 2.808 -19.920 1.00 90.75 395 LYS A CA 1
ATOM 3142 C C . LYS A 1 395 ? -11.081 2.746 -20.452 1.00 90.75 395 LYS A C 1
ATOM 3144 O O . LYS A 1 395 ? -10.258 3.580 -20.079 1.00 90.75 395 LYS A O 1
ATOM 3149 N N . LYS A 1 396 ? -10.771 1.775 -21.316 1.00 89.06 396 LYS A N 1
ATOM 3150 C CA . LYS A 1 396 ? -9.425 1.619 -21.905 1.00 89.06 396 LYS A CA 1
ATOM 3151 C C . LYS A 1 396 ? -9.478 1.371 -23.414 1.00 89.06 396 LYS A C 1
ATOM 3153 O O . LYS A 1 396 ? -10.423 0.742 -23.887 1.00 89.06 396 LYS A O 1
ATOM 3158 N N . PRO A 1 397 ? -8.472 1.830 -24.178 1.00 86.88 397 PRO A N 1
ATOM 3159 C CA . PRO A 1 397 ? -8.313 1.419 -25.565 1.00 86.88 397 PRO A CA 1
ATOM 3160 C C . PRO A 1 397 ? -7.890 -0.057 -25.645 1.00 86.88 397 PRO A C 1
ATOM 3162 O O . PRO A 1 397 ? -7.086 -0.531 -24.843 1.00 86.88 397 PRO A O 1
ATOM 3165 N N . TYR A 1 398 ? -8.417 -0.783 -26.626 1.00 84.50 398 TYR A N 1
ATOM 3166 C CA . TYR A 1 398 ? -8.072 -2.167 -26.945 1.00 84.50 398 TYR A CA 1
ATOM 3167 C C . TYR A 1 398 ? -8.353 -2.434 -28.430 1.00 84.50 398 TYR A C 1
ATOM 3169 O O . TYR A 1 398 ? -9.475 -2.243 -28.896 1.00 84.50 398 TYR A O 1
ATOM 3177 N N . ASN A 1 399 ? -7.329 -2.850 -29.184 1.00 82.38 399 ASN A N 1
ATOM 3178 C CA . ASN A 1 399 ? -7.401 -3.138 -30.626 1.00 82.38 399 ASN A CA 1
ATOM 3179 C C . ASN A 1 399 ? -8.101 -2.038 -31.454 1.00 82.38 399 ASN A C 1
ATOM 3181 O O . ASN A 1 399 ? -8.977 -2.316 -32.270 1.00 82.38 399 ASN A O 1
ATOM 3185 N N . GLY A 1 400 ? -7.749 -0.771 -31.207 1.00 83.56 400 GLY A N 1
ATOM 3186 C CA . GLY A 1 400 ? -8.327 0.384 -31.910 1.00 83.56 400 GLY A CA 1
ATOM 3187 C C . GLY A 1 400 ? -9.765 0.741 -31.508 1.00 83.56 400 GLY A C 1
ATOM 3188 O O . GLY A 1 400 ? -10.325 1.687 -32.051 1.00 83.56 400 GLY A O 1
ATOM 3189 N N . LYS A 1 401 ? -10.360 0.021 -30.550 1.00 86.69 401 LYS A N 1
ATOM 3190 C CA . LYS A 1 401 ? -11.685 0.300 -29.978 1.00 86.69 401 LYS A CA 1
ATOM 3191 C C . LYS A 1 401 ? -11.571 0.675 -28.507 1.00 86.69 401 LYS A C 1
ATOM 3193 O O . LYS A 1 401 ? -10.541 0.459 -27.878 1.00 86.69 401 LYS A O 1
ATOM 3198 N N . THR A 1 402 ? -12.641 1.221 -27.944 1.00 92.06 402 THR A N 1
ATOM 3199 C CA . THR A 1 402 ? -12.746 1.416 -26.496 1.00 92.06 402 THR A CA 1
ATOM 3200 C C . THR A 1 402 ? -13.471 0.237 -25.865 1.00 92.06 402 THR A C 1
ATOM 3202 O O . THR A 1 402 ? -14.508 -0.189 -26.371 1.00 92.06 402 THR A O 1
ATOM 3205 N N . ILE A 1 403 ? -12.945 -0.256 -24.746 1.00 93.69 403 ILE A N 1
ATOM 3206 C CA . ILE A 1 403 ? -13.589 -1.275 -23.920 1.00 93.69 403 ILE A CA 1
ATOM 3207 C C . ILE A 1 403 ? -13.926 -0.718 -22.544 1.00 93.69 403 ILE A C 1
ATOM 3209 O O . ILE A 1 403 ? -13.212 0.136 -22.009 1.00 93.69 403 ILE A O 1
ATOM 3213 N N . TYR A 1 404 ? -15.006 -1.246 -21.984 1.00 94.56 404 TYR A N 1
ATOM 3214 C CA . TYR A 1 404 ? -15.555 -0.873 -20.692 1.00 94.56 404 TYR A CA 1
ATOM 3215 C C . TYR A 1 404 ? -15.634 -2.106 -19.801 1.00 94.56 404 TYR A C 1
ATOM 3217 O O . TYR A 1 404 ? -16.133 -3.149 -20.227 1.00 94.56 404 TYR A O 1
ATOM 3225 N N . TYR A 1 405 ? -15.152 -2.006 -18.571 1.00 93.31 405 TYR A N 1
ATOM 3226 C CA . TYR A 1 405 ? -15.246 -3.089 -17.595 1.00 93.31 405 TYR A CA 1
ATOM 3227 C C . TYR A 1 405 ? -15.288 -2.531 -16.170 1.00 93.31 405 TYR A C 1
ATOM 3229 O O . TYR A 1 405 ? -15.051 -1.345 -15.945 1.00 93.31 405 TYR A O 1
ATOM 3237 N N . ARG A 1 406 ? -15.645 -3.389 -15.216 1.00 91.69 406 ARG A N 1
ATOM 3238 C CA . ARG A 1 406 ? -15.740 -3.065 -13.789 1.00 91.69 406 ARG A CA 1
ATOM 3239 C C . ARG A 1 406 ? -14.466 -3.504 -13.068 1.00 91.69 406 ARG A C 1
ATOM 3241 O O . ARG A 1 406 ? -14.083 -4.657 -13.216 1.00 91.69 406 ARG A O 1
ATOM 3248 N N . GLU A 1 407 ? -13.888 -2.670 -12.219 1.00 90.75 407 GLU A N 1
ATOM 3249 C CA . GLU A 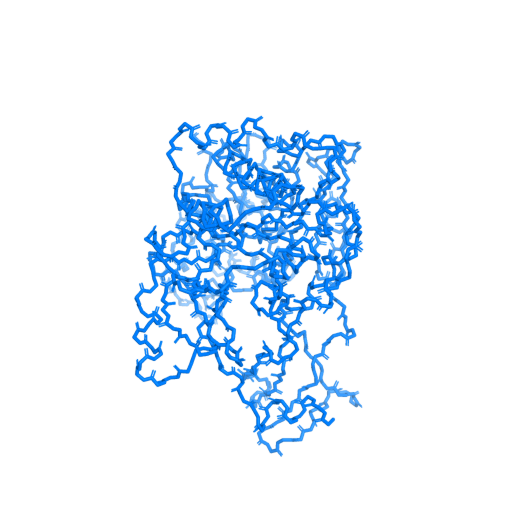1 407 ? -12.951 -3.115 -11.180 1.00 90.75 407 GLU A CA 1
ATOM 3250 C C . GLU A 1 407 ? -13.702 -3.316 -9.858 1.00 90.75 407 GLU A C 1
ATOM 3252 O O . GLU A 1 407 ? -14.678 -2.619 -9.576 1.00 90.75 407 GLU A O 1
ATOM 3257 N N . LEU A 1 408 ? -13.309 -4.330 -9.086 1.00 89.19 408 LEU A N 1
ATOM 3258 C CA . LEU A 1 408 ? -13.859 -4.578 -7.754 1.00 89.19 408 LEU A CA 1
ATOM 3259 C C . LEU A 1 408 ? -13.560 -3.391 -6.824 1.00 89.19 408 LEU A C 1
ATOM 3261 O O . LEU A 1 408 ? -12.624 -2.639 -7.103 1.00 89.19 408 LEU A O 1
ATOM 3265 N N . PRO A 1 409 ? -14.323 -3.226 -5.725 1.00 88.06 409 PRO A N 1
ATOM 3266 C CA . PRO A 1 409 ? -13.984 -2.256 -4.691 1.00 88.06 409 PRO A CA 1
ATOM 3267 C C . PRO A 1 409 ? -12.524 -2.419 -4.291 1.00 88.06 409 PRO A C 1
ATOM 3269 O O . PRO A 1 409 ? -12.112 -3.519 -3.926 1.00 88.06 409 PRO A O 1
ATOM 3272 N N . GLY A 1 410 ? -11.743 -1.351 -4.415 1.00 86.62 410 GLY A N 1
ATOM 3273 C CA . GLY A 1 410 ? -10.310 -1.407 -4.187 1.00 86.62 410 GLY A CA 1
ATOM 3274 C C . GLY A 1 410 ? -9.985 -1.876 -2.769 1.00 86.62 410 GLY A C 1
ATOM 3275 O O . GLY A 1 410 ? -10.729 -1.568 -1.842 1.00 86.62 410 GLY A O 1
ATOM 3276 N N . LEU A 1 411 ? -8.887 -2.613 -2.574 1.00 89.75 411 LEU A N 1
ATOM 3277 C CA . LEU A 1 411 ? -8.529 -3.227 -1.293 1.00 89.75 411 LEU A CA 1
ATOM 3278 C C . LEU A 1 411 ? -8.636 -2.220 -0.138 1.00 89.75 411 LEU A C 1
ATOM 3280 O O . LEU A 1 411 ? -9.379 -2.447 0.811 1.00 89.75 411 LEU A O 1
ATOM 3284 N N . TRP A 1 412 ? -7.976 -1.068 -0.259 1.00 90.69 412 TRP A N 1
ATOM 3285 C CA . TRP A 1 412 ? -8.008 0.001 0.746 1.00 90.69 412 TRP A CA 1
ATOM 3286 C C . TRP A 1 412 ? -9.123 1.044 0.536 1.00 90.69 412 TRP A C 1
ATOM 3288 O O . TRP A 1 412 ? -9.396 1.821 1.452 1.00 90.69 412 TRP A O 1
ATOM 3298 N N . ASN A 1 413 ? -9.808 1.047 -0.610 1.00 85.94 413 ASN A N 1
ATOM 3299 C CA . ASN A 1 413 ? -10.935 1.927 -0.947 1.00 85.94 413 ASN A CA 1
ATOM 3300 C C . ASN A 1 413 ? -12.159 1.099 -1.384 1.00 85.94 413 ASN A C 1
ATOM 3302 O O . ASN A 1 413 ? -12.432 0.915 -2.568 1.00 85.94 413 ASN A O 1
ATOM 3306 N N . GLY A 1 414 ? -12.913 0.600 -0.400 1.00 90.12 414 GLY A N 1
ATOM 3307 C CA . GLY A 1 414 ? -14.145 -0.172 -0.605 1.00 90.12 414 GLY A CA 1
ATOM 3308 C C . GLY A 1 414 ? -14.056 -1.635 -0.158 1.00 90.12 414 GLY A C 1
ATOM 3309 O O . GLY A 1 414 ? -15.005 -2.138 0.432 1.00 90.12 414 GLY A O 1
ATOM 3310 N N . GLY A 1 415 ? -12.920 -2.307 -0.345 1.00 92.69 415 GLY A N 1
ATOM 3311 C CA . GLY A 1 415 ? -12.651 -3.638 0.217 1.00 92.69 415 GLY A CA 1
ATOM 3312 C C . GLY A 1 415 ? -12.539 -3.610 1.744 1.00 92.69 415 GLY A C 1
ATOM 3313 O O . GLY A 1 415 ? -13.003 -4.519 2.422 1.00 92.69 415 GLY A O 1
ATOM 3314 N N . MET A 1 416 ? -12.006 -2.509 2.279 1.00 95.06 416 MET A N 1
ATOM 3315 C CA . MET A 1 416 ? -11.892 -2.221 3.711 1.00 95.06 416 MET A CA 1
ATOM 3316 C C . MET A 1 416 ? -12.913 -1.179 4.203 1.00 95.06 416 MET A C 1
ATOM 3318 O O . MET A 1 416 ? -12.585 -0.298 4.996 1.00 95.06 416 MET A O 1
ATOM 3322 N N . TYR A 1 417 ? -14.143 -1.210 3.682 1.00 94.88 417 TYR A N 1
ATOM 3323 C CA . TYR A 1 417 ? -15.122 -0.142 3.920 1.00 94.88 417 TYR A CA 1
ATOM 3324 C C . TYR A 1 417 ? -15.629 -0.106 5.368 1.00 94.88 417 TYR A C 1
ATOM 3326 O O . TYR A 1 417 ? -15.682 0.961 5.973 1.00 94.88 417 TYR A O 1
ATOM 3334 N N . HIS A 1 418 ? -15.979 -1.262 5.937 1.00 95.19 418 HIS A N 1
ATOM 3335 C CA . HIS A 1 418 ? -16.569 -1.376 7.279 1.00 95.19 418 HIS A CA 1
ATOM 3336 C C . HIS A 1 418 ? -15.524 -1.652 8.374 1.00 95.19 418 HIS A C 1
ATOM 3338 O O . HIS A 1 418 ? -15.804 -2.347 9.347 1.00 95.19 418 HIS A O 1
ATOM 3344 N N . TRP A 1 419 ? -14.308 -1.131 8.206 1.00 97.06 419 TRP A N 1
ATOM 3345 C CA . TRP A 1 419 ? -13.182 -1.334 9.121 1.00 97.06 419 TRP A CA 1
ATOM 3346 C C . TRP A 1 419 ? -13.043 -0.162 10.094 1.00 97.06 419 TRP A C 1
ATOM 3348 O O . TRP A 1 419 ? -13.249 0.994 9.708 1.00 97.06 419 TRP A O 1
ATOM 3358 N N . ASN A 1 420 ? -12.584 -0.427 11.320 1.00 97.62 420 ASN A N 1
ATOM 3359 C CA . ASN A 1 420 ? -12.093 0.650 12.181 1.00 97.62 420 ASN A CA 1
ATOM 3360 C C . ASN A 1 420 ? -10.851 1.248 11.517 1.00 97.62 420 ASN A C 1
ATOM 3362 O O . ASN A 1 420 ? -9.885 0.536 11.252 1.00 97.62 420 ASN A O 1
ATOM 3366 N N . THR A 1 421 ? -10.887 2.540 11.204 1.00 97.69 421 THR A N 1
ATOM 3367 C CA . THR A 1 421 ? -9.845 3.183 10.400 1.00 97.69 421 THR A CA 1
ATOM 3368 C C . THR A 1 421 ? -9.182 4.298 11.195 1.00 97.69 421 THR A C 1
ATOM 3370 O O . THR A 1 421 ? -9.829 5.278 11.562 1.00 97.69 421 THR A O 1
ATOM 3373 N N . LEU A 1 422 ? -7.877 4.173 11.423 1.00 98.56 422 LEU A N 1
ATOM 3374 C CA . LEU A 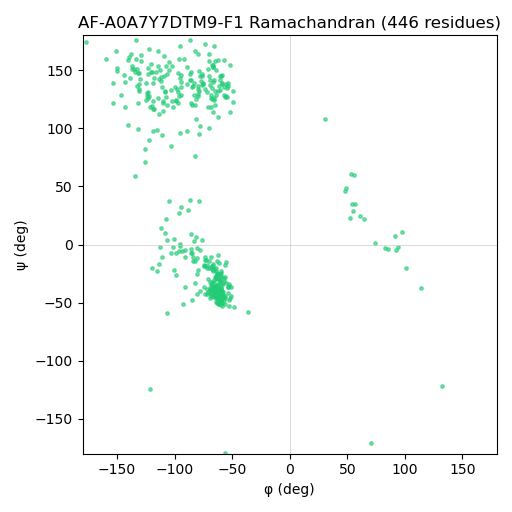1 422 ? -7.031 5.226 11.978 1.00 98.56 422 LEU A CA 1
ATOM 3375 C C . LEU A 1 422 ? -6.118 5.763 10.881 1.00 98.56 422 LEU A C 1
ATOM 3377 O O . LEU A 1 422 ? -5.492 4.989 10.159 1.00 98.56 422 LEU A O 1
ATOM 3381 N N . PHE A 1 423 ? -6.035 7.083 10.756 1.00 98.62 423 PHE A N 1
ATOM 3382 C CA . PHE A 1 423 ? -5.096 7.739 9.855 1.00 98.62 423 PHE A CA 1
ATOM 3383 C C . PHE A 1 423 ? -3.997 8.371 10.684 1.00 98.62 423 PHE A C 1
ATOM 3385 O O . PHE A 1 423 ? -4.295 9.117 11.611 1.00 98.62 423 PHE A O 1
ATOM 3392 N N . VAL A 1 424 ? -2.746 8.065 10.361 1.00 98.69 424 VAL A N 1
ATOM 3393 C CA . VAL A 1 424 ? -1.575 8.548 11.097 1.00 98.69 424 VAL A CA 1
ATOM 3394 C C . VAL A 1 424 ? -0.664 9.249 10.111 1.00 98.69 424 VAL A C 1
ATOM 3396 O O . VAL A 1 424 ? -0.281 8.659 9.104 1.00 98.69 424 VAL A O 1
ATOM 3399 N N . GLU A 1 425 ? -0.330 10.506 10.374 1.00 98.31 425 GLU A N 1
ATOM 3400 C CA . GLU A 1 425 ? 0.681 11.194 9.587 1.00 98.31 425 GLU A CA 1
ATOM 3401 C C . GLU A 1 425 ? 2.043 10.521 9.783 1.00 98.31 425 GLU A C 1
ATOM 3403 O O . GLU A 1 425 ? 2.460 10.260 10.911 1.00 98.31 425 GLU A O 1
ATOM 3408 N N . ILE A 1 426 ? 2.730 10.248 8.677 1.00 97.62 426 ILE A N 1
ATOM 3409 C CA . ILE A 1 426 ? 4.057 9.635 8.657 1.00 97.62 426 ILE A CA 1
ATOM 3410 C C . ILE A 1 426 ? 5.023 10.459 7.790 1.00 97.62 426 ILE A C 1
ATOM 3412 O O . ILE A 1 426 ? 4.572 11.213 6.920 1.00 97.62 426 ILE A O 1
ATOM 3416 N N . PRO A 1 427 ? 6.348 10.334 7.998 1.00 95.44 427 PRO A N 1
ATOM 3417 C CA . PRO A 1 427 ? 7.342 11.069 7.216 1.00 95.44 427 PRO A CA 1
ATOM 3418 C C . PRO A 1 427 ? 7.246 10.772 5.713 1.00 95.44 427 PRO A C 1
ATOM 3420 O O . PRO A 1 427 ? 7.123 9.618 5.312 1.00 95.44 427 PRO A O 1
ATOM 3423 N N . SER A 1 428 ? 7.361 11.789 4.855 1.00 92.19 428 SER A N 1
ATOM 3424 C CA . SER A 1 428 ? 7.292 11.580 3.398 1.00 92.19 428 SER A CA 1
ATOM 3425 C C . SER A 1 428 ? 8.431 10.707 2.852 1.00 92.19 428 SER A C 1
ATOM 3427 O O . SER A 1 428 ? 8.223 9.989 1.882 1.00 92.19 428 SER A O 1
ATOM 3429 N N . GLU A 1 429 ? 9.603 10.715 3.492 1.00 90.62 429 GLU A N 1
ATOM 3430 C CA . GLU A 1 429 ? 10.793 9.946 3.083 1.00 90.62 429 GLU A CA 1
ATOM 3431 C C . GLU A 1 429 ? 10.608 8.419 3.142 1.00 90.62 429 GLU A C 1
ATOM 3433 O O . GLU A 1 429 ? 11.309 7.685 2.451 1.00 90.62 429 GLU A O 1
ATOM 3438 N N . VAL A 1 430 ? 9.623 7.915 3.902 1.00 93.38 430 VAL A N 1
ATOM 3439 C CA . VAL A 1 430 ? 9.303 6.473 3.906 1.00 93.38 430 VAL A CA 1
ATOM 3440 C C . VAL A 1 430 ? 8.443 6.048 2.707 1.00 93.38 430 VAL A C 1
ATOM 3442 O O . VAL A 1 430 ? 8.152 4.860 2.524 1.00 93.38 430 VAL A O 1
ATOM 3445 N N . PHE A 1 431 ? 8.044 7.007 1.865 1.00 93.44 431 PHE A N 1
ATOM 3446 C CA . PHE A 1 431 ? 7.348 6.786 0.605 1.00 93.44 431 PHE A CA 1
ATOM 3447 C C . PHE A 1 431 ? 8.247 7.134 -0.586 1.00 93.44 431 PHE A C 1
ATOM 3449 O O . PHE A 1 431 ? 8.272 8.269 -1.057 1.00 93.44 431 PHE A O 1
ATOM 3456 N N . SER A 1 432 ? 8.927 6.121 -1.124 1.00 92.81 432 SER A N 1
ATOM 3457 C CA . SER A 1 432 ? 9.796 6.237 -2.301 1.00 92.81 432 SER A CA 1
ATOM 3458 C C . SER A 1 432 ? 9.384 5.218 -3.377 1.00 92.81 432 SER A C 1
ATOM 3460 O O . SER A 1 432 ? 10.036 4.188 -3.562 1.00 92.81 432 SER A O 1
ATOM 3462 N N . PRO A 1 433 ? 8.232 5.419 -4.046 1.00 91.88 433 PRO A N 1
ATOM 3463 C CA . PRO A 1 433 ? 7.774 4.497 -5.073 1.00 91.88 433 PRO A CA 1
ATOM 3464 C C . PRO A 1 433 ? 8.540 4.679 -6.390 1.00 91.88 433 PRO A C 1
ATOM 3466 O O . PRO A 1 433 ? 8.713 5.797 -6.868 1.00 91.88 433 PRO A O 1
ATOM 3469 N N . VAL A 1 434 ? 8.847 3.575 -7.067 1.00 92.25 434 VAL A N 1
ATOM 3470 C CA . VAL A 1 434 ? 9.486 3.597 -8.393 1.00 92.25 434 VAL A CA 1
ATOM 3471 C C . VAL A 1 434 ? 8.443 3.493 -9.514 1.00 92.25 434 VAL A C 1
ATOM 3473 O O . VAL A 1 434 ? 7.964 2.418 -9.916 1.00 92.25 434 VAL A O 1
ATOM 3476 N N . LYS A 1 435 ? 8.052 4.654 -10.044 1.00 90.50 435 LYS A N 1
ATOM 3477 C CA . LYS A 1 435 ? 7.118 4.796 -11.170 1.00 90.50 435 LYS A CA 1
ATOM 3478 C C . LYS A 1 435 ? 7.843 4.831 -12.509 1.00 90.50 435 LYS A C 1
ATOM 3480 O O . LYS A 1 435 ? 7.328 4.230 -13.453 1.00 90.50 435 LYS A O 1
ATOM 3485 N N . THR A 1 436 ? 9.013 5.459 -12.562 1.00 93.06 436 THR A N 1
ATOM 3486 C CA . THR A 1 436 ? 9.931 5.521 -13.705 1.00 93.06 436 THR A CA 1
ATOM 3487 C C . THR A 1 436 ? 11.290 4.936 -13.329 1.00 93.06 436 THR A C 1
ATOM 3489 O O . THR A 1 436 ? 11.662 4.933 -12.161 1.00 93.06 436 THR A O 1
ATOM 3492 N N . VAL A 1 437 ? 12.059 4.450 -14.307 1.00 94.44 437 VAL A N 1
ATOM 3493 C CA . VAL A 1 437 ? 13.397 3.890 -14.043 1.00 94.44 437 VAL A CA 1
ATOM 3494 C C . VAL A 1 437 ? 14.347 4.916 -13.409 1.00 94.44 437 VAL A C 1
ATOM 3496 O O . VAL A 1 437 ? 15.244 4.552 -12.658 1.00 94.44 437 VAL A O 1
ATOM 3499 N N . LEU A 1 438 ? 14.121 6.206 -13.666 1.00 95.81 438 LEU A N 1
ATOM 3500 C CA . LEU A 1 438 ? 14.926 7.303 -13.132 1.00 95.81 438 LEU A CA 1
ATOM 3501 C C . LEU A 1 438 ? 14.677 7.556 -11.645 1.00 95.81 438 LEU A C 1
ATOM 3503 O O . LEU A 1 438 ? 15.530 8.162 -10.999 1.00 95.81 438 LEU A O 1
ATOM 3507 N N . ASP A 1 439 ? 13.563 7.075 -11.091 1.00 95.19 439 ASP A N 1
ATOM 3508 C CA . ASP A 1 439 ? 13.264 7.222 -9.664 1.00 95.19 439 ASP A CA 1
ATOM 3509 C C . ASP A 1 439 ? 14.307 6.472 -8.816 1.00 95.19 439 ASP A C 1
ATOM 3511 O O . ASP A 1 439 ? 14.646 6.921 -7.728 1.00 95.19 439 ASP A O 1
ATOM 3515 N N . LEU A 1 440 ? 14.933 5.418 -9.364 1.00 95.69 440 LEU A N 1
ATOM 3516 C CA . LEU A 1 440 ? 16.044 4.701 -8.723 1.00 95.69 440 LEU A CA 1
ATOM 3517 C C . LEU A 1 440 ? 17.298 5.562 -8.505 1.00 95.69 440 LEU A C 1
ATOM 3519 O O . LEU A 1 440 ? 18.180 5.162 -7.757 1.00 95.69 440 LEU A O 1
ATOM 3523 N N . THR A 1 441 ? 17.403 6.735 -9.137 1.00 95.00 441 THR A N 1
ATOM 3524 C CA . THR A 1 441 ? 18.511 7.681 -8.906 1.00 95.00 441 THR A CA 1
ATOM 3525 C C . THR A 1 441 ? 18.274 8.617 -7.721 1.00 95.00 441 THR A C 1
ATOM 3527 O O . THR A 1 441 ? 19.173 9.372 -7.353 1.00 95.00 441 THR A O 1
ATOM 3530 N N . ALA A 1 442 ? 17.072 8.601 -7.135 1.00 94.69 442 ALA A N 1
ATOM 3531 C CA . ALA A 1 442 ? 16.761 9.398 -5.958 1.00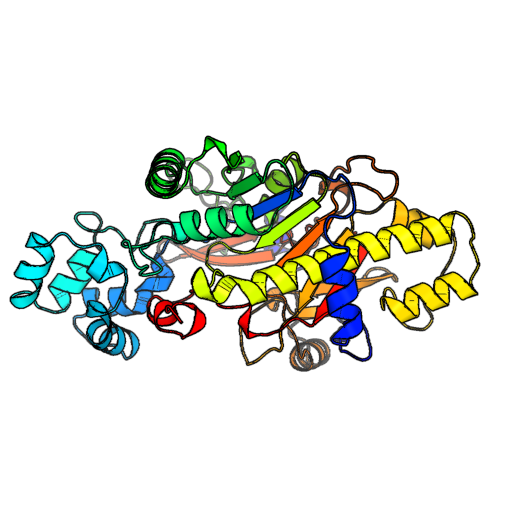 94.69 442 ALA A CA 1
ATOM 3532 C C . ALA A 1 442 ? 17.543 8.899 -4.736 1.00 94.69 442 ALA A C 1
ATOM 3534 O O . ALA A 1 442 ? 17.923 7.730 -4.6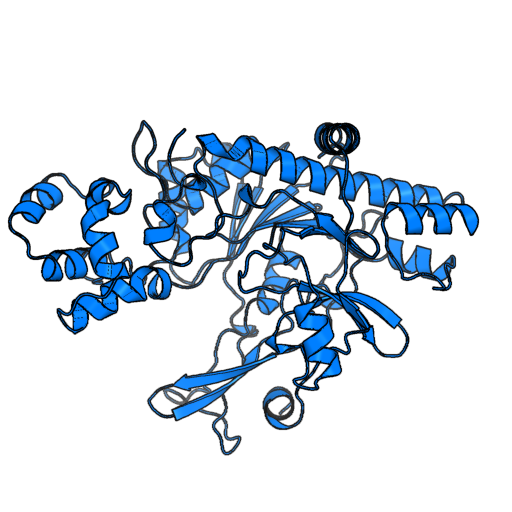56 1.00 94.69 442 ALA A O 1
ATOM 3535 N N . SER A 1 443 ? 17.780 9.788 -3.771 1.00 94.44 443 SER A N 1
ATOM 3536 C CA . SER A 1 443 ? 18.616 9.503 -2.602 1.00 94.44 443 SER A CA 1
ATOM 3537 C C . SER A 1 443 ? 18.142 8.298 -1.794 1.00 94.44 443 SER A C 1
ATOM 3539 O O . SER A 1 443 ? 18.966 7.587 -1.238 1.00 94.44 443 SER A O 1
ATOM 3541 N N . GLU A 1 444 ? 16.843 8.036 -1.756 1.00 94.44 444 GLU A N 1
ATOM 3542 C CA . GLU A 1 444 ? 16.203 6.936 -1.038 1.00 94.44 444 GLU A CA 1
ATOM 3543 C C . GLU A 1 444 ? 16.575 5.560 -1.617 1.00 94.44 444 GLU A C 1
ATOM 3545 O O . GLU A 1 444 ? 16.480 4.555 -0.917 1.00 94.44 444 GLU A O 1
ATOM 3550 N N . HIS A 1 445 ? 17.024 5.523 -2.875 1.00 95.94 445 HIS A N 1
ATOM 3551 C CA . HIS A 1 445 ? 17.402 4.321 -3.626 1.00 95.94 445 HIS A CA 1
ATOM 3552 C C . HIS A 1 445 ? 18.921 4.165 -3.802 1.00 95.94 445 HIS A C 1
ATOM 3554 O O . HIS A 1 445 ? 19.386 3.247 -4.476 1.00 95.94 445 HIS A O 1
ATOM 3560 N N . GLN A 1 446 ? 19.707 5.064 -3.210 1.00 93.81 446 GLN A N 1
ATOM 3561 C CA . GLN A 1 446 ? 21.168 5.015 -3.219 1.00 93.81 446 GLN A CA 1
ATOM 3562 C C . GLN A 1 446 ? 21.676 4.626 -1.828 1.00 93.81 446 GLN A C 1
ATOM 3564 O O . GLN A 1 446 ? 21.012 4.926 -0.834 1.00 93.81 446 GLN A O 1
ATOM 3569 N N . ALA A 1 447 ? 22.857 4.013 -1.739 1.00 90.56 447 ALA A N 1
ATOM 3570 C CA . ALA A 1 447 ? 23.526 3.792 -0.456 1.00 90.56 447 ALA A CA 1
ATOM 3571 C C . ALA A 1 447 ? 23.759 5.121 0.300 1.00 90.56 447 ALA A C 1
ATOM 3573 O O . ALA A 1 447 ? 23.686 6.206 -0.292 1.00 90.56 447 ALA A O 1
ATOM 3574 N N . ASP A 1 448 ? 23.949 5.040 1.619 1.00 81.25 448 ASP A N 1
ATOM 3575 C CA . ASP A 1 448 ? 24.303 6.195 2.464 1.00 81.25 448 ASP A CA 1
ATOM 3576 C C . ASP A 1 448 ? 25.720 6.724 2.223 1.00 81.25 448 ASP A C 1
ATOM 3578 O O . ASP A 1 448 ? 26.633 5.904 1.967 1.00 81.25 448 ASP A O 1
#

pLDDT: mean 92.35, std 6.06, range [60.03, 98.88]

Radius of gyration: 23.08 Å; Cα contacts (8 Å, |Δi|>4): 865; chains: 1; bounding box: 60×43×65 Å

Solvent-accessible surface area (backbone atoms only — not comparable to full-atom values): 24283 Å² total; per-residue (Å²): 111,71,66,60,45,51,51,75,75,48,79,58,56,58,48,69,76,42,43,34,34,78,92,47,44,32,44,78,71,55,72,68,54,40,51,52,20,35,72,48,29,77,73,58,97,62,46,51,27,40,39,31,46,56,58,66,51,20,40,69,31,41,46,48,43,51,52,20,53,77,65,78,49,80,43,73,61,30,50,54,45,67,76,46,37,82,81,33,22,59,51,67,71,48,53,70,72,56,58,60,51,52,77,81,48,52,72,57,56,50,40,44,43,49,42,31,77,94,53,66,20,45,37,71,36,50,47,39,73,41,56,46,28,63,51,101,94,46,70,37,26,37,55,43,50,52,53,52,50,40,59,74,62,44,67,85,77,18,31,38,36,35,37,42,65,90,90,43,63,65,64,53,51,51,58,32,56,77,78,40,72,64,90,71,38,49,80,46,77,45,60,75,61,73,86,58,36,21,62,31,23,38,92,86,71,43,78,39,66,51,96,92,38,75,36,64,42,81,17,58,63,17,50,48,44,59,59,62,56,68,50,94,42,43,34,37,40,35,36,48,44,49,49,60,56,24,78,83,62,34,62,63,45,48,48,52,50,25,25,43,41,12,50,48,56,51,49,53,52,52,54,51,50,38,67,77,60,70,47,68,68,59,50,50,51,51,32,65,78,53,35,61,58,66,93,87,62,85,80,43,73,70,57,50,53,51,55,43,68,22,34,37,35,28,32,37,27,25,69,53,86,79,69,90,61,28,27,46,27,33,32,52,57,96,90,45,70,45,69,40,44,45,44,70,87,34,49,47,89,50,66,72,48,46,50,38,59,71,65,38,56,35,25,48,74,50,45,30,35,34,35,46,26,22,72,88,66,49,80,52,68,51,73,81,29,36,35,84,72,45,34,42,72,44,79,44,81,53,96,96,38,62,37,36,29,43,24,43,18,27,37,71,38,20,30,48,53,60,40,48,61,36,35,32,60,46,70,54,84,67,60,50,62,54,63,38,64,69,48,46,74,39,74,59,32,39,73,128

Secondary structure (DSSP, 8-state):
-HHHHHHHT----BEEEEE-BTTTBEE---HHHHHHHHHHTT-S---EEEEEPPP-BGGGGGHHHHHHHHHS---HHHHHHHHHGGGSHHHHTS-HHHHHHTTT--HHHHHHHHH-TTTT-TTTSBGGGSEEEEETTEEEEHHHHHHHHHHHHS-SS-EEEEEE-TT-HHHHHHHHHHHS-TTSSEEEEEE--GGGPEEPB-TTSPBPEETTEE-EE---GGGHHHHHHHSS-SEEEEE-TTB---GGGHHHHHHHHHHHHHHHHHHHHHHHHHHHT--HHHHHHHHHHHT-S-TT----HHHHHHHHTS-EEEEEEEE-SS---PEEEEEEETTEEEEEEE-GGGB-SSHHHHHHHHH--EE--SEEEEE-B-TTSPBP-GGGG--TT--EEEEEEETTEEEEEEEPPBTTTBTTTTSEEEEEE--GGG--B-SSGGGGGSGGGS--

Mean predicted aligned error: 5.04 Å

Foldseek 3Di:
DVFLCCQPVDFFFFFFPFFADCQFFAPEDDPVLLVQLLVCFPVDVWFEEEEAEFDAACQLQCVQLVVCLVPVDHDPQLVVCVVCVCVALQVLPDDPVVNVVVVVDDSSVVSCQCCPPVHVVRNHDTQQPHFFFADPVGTHGLLLLVQVLQLVQPPDQREYEYEDDPPCPVVSVVRNVVRDDCVSHHYHYDYQPPVQWWFKAAPVSDFDDDPNHGDTDAQPQLSCLVVVLPDPTQKYWWAYSQQGFDNQLCVQVSSLLSSQSSVQVVLLVLLVVCLVVPDPVSQVVSCSNQSQADPPPDDDNVVSVLQLQFKAKEFEKEFCPPDAAFGWGWTDDPNDTGIARGHPQSFDPDPVRVVSVVPGGIHTLGGMMIGQAGSVRHGDSLQVQFAQSQKHWDWDDDPNGIMIGIRGQHCRGRSNNSHRYGYYYGYCLSRQGSSYNCSCVDPRNYRD